Protein 4LL7 (pdb70)

Structure (mmCIF, N/CA/C/O backbone):
data_4LL7
#
_entry.id   4LL7
#
_cell.length_a   28.069
_cell.length_b   49.576
_cell.length_c   149.950
_cell.angle_alpha   89.960
_cell.angle_beta   84.670
_cell.angle_gamma   89.980
#
_symmetry.space_group_name_H-M   'P 1'
#
loop_
_entity.id
_entity.type
_entity.pdbx_description
1 polymer 'SWI5-dependent HO expression protein 3'
2 non-polymer 'DYSPROSIUM ION'
3 non-polymer 'SULFATE ION'
4 non-polymer 'PLATINUM (II) ION'
5 non-polymer 2,3-DIHYDROXY-1,4-DITHIOBUTANE
6 non-polymer 1,2-ETHANEDIOL
7 non-polymer 'ISOPROPYL ALCOHOL'
8 water water
#
loop_
_atom_s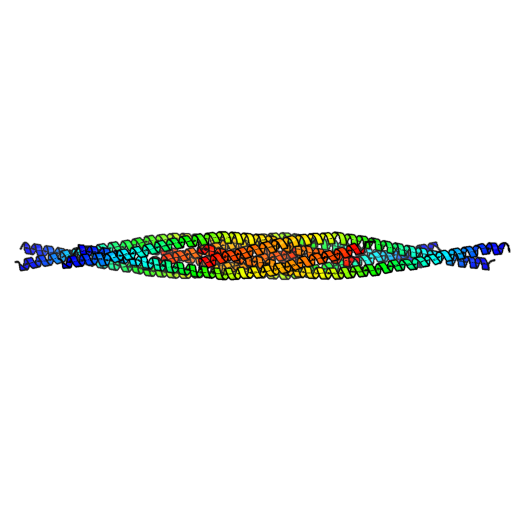ite.group_PDB
_atom_site.id
_atom_site.type_symbol
_atom_site.label_atom_id
_atom_site.label_alt_id
_atom_site.label_comp_id
_atom_site.label_asym_id
_atom_site.label_entity_id
_atom_site.label_seq_id
_atom_site.pdbx_PDB_ins_code
_atom_site.Cartn_x
_atom_site.Cartn_y
_atom_site.Cartn_z
_atom_site.occupancy
_atom_site.B_iso_or_equiv
_atom_site.auth_seq_id
_atom_site.auth_comp_id
_atom_site.auth_asym_id
_atom_site.auth_atom_id
_atom_site.pdbx_PDB_model_num
ATOM 1 N N . SER A 1 2 ? 0.532 -13.955 -99.751 1.00 144.05 43 SER A N 1
ATOM 2 C CA . SER A 1 2 ? 0.321 -15.315 -99.144 1.00 144.05 43 SER A CA 1
ATOM 3 C C . SER A 1 2 ? 1.493 -15.655 -98.192 1.00 144.05 43 SER A C 1
ATOM 4 O O . SER A 1 2 ? 1.276 -16.127 -97.077 1.00 144.05 43 SER A O 1
ATOM 7 N N . ARG A 1 3 ? 2.741 -15.496 -98.638 1.00 141.94 44 ARG A N 1
ATOM 8 C CA . ARG A 1 3 ? 3.867 -15.653 -97.668 1.00 141.95 44 ARG A CA 1
ATOM 9 C C . ARG A 1 3 ? 3.634 -14.527 -96.627 1.00 142.34 44 ARG A C 1
ATOM 10 O O . ARG A 1 3 ? 4.020 -14.627 -95.443 1.00 142.69 44 ARG A O 1
ATOM 18 N N . VAL A 1 4 ? 3.048 -13.426 -97.109 1.00 139.89 45 VAL A N 1
ATOM 19 C CA . VAL A 1 4 ? 2.707 -12.253 -96.292 1.00 139.38 45 VAL A CA 1
ATOM 20 C C . VAL A 1 4 ? 1.814 -12.697 -95.205 1.00 139.12 45 VAL A C 1
ATOM 21 O O . VAL A 1 4 ? 2.210 -12.627 -94.071 1.00 138.74 45 VAL A O 1
ATOM 25 N N . ILE A 1 5 ? 0.701 -13.326 -95.583 1.00 139.75 46 ILE A N 1
ATOM 26 C CA . ILE A 1 5 ? -0.332 -13.749 -94.640 1.00 136.23 46 ILE A CA 1
ATOM 27 C C . ILE A 1 5 ? -0.01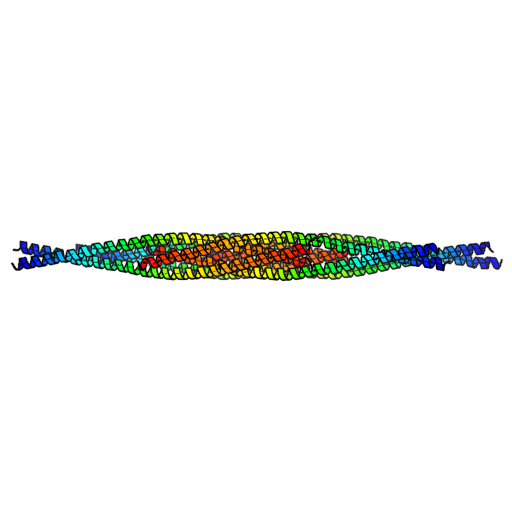9 -14.648 -93.449 1.00 134.77 46 ILE A C 1
ATOM 28 O O . ILE A 1 5 ? -0.241 -14.256 -92.294 1.00 130.76 46 ILE A O 1
ATOM 33 N N . GLU A 1 6 ? 0.487 -15.838 -93.731 1.00 134.80 47 GLU A N 1
ATOM 34 C CA . GLU A 1 6 ? 0.796 -16.785 -92.686 1.00 136.07 47 GLU A CA 1
ATOM 35 C C . GLU A 1 6 ? 2.020 -16.387 -91.865 1.00 133.16 47 GLU A C 1
ATOM 36 O O . GLU A 1 6 ? 2.181 -16.833 -90.727 1.00 133.59 47 GLU A O 1
ATOM 42 N N . SER A 1 7 ? 2.885 -15.557 -92.440 1.00 130.68 48 SER A N 1
ATOM 43 C CA . SER A 1 7 ? 4.039 -15.056 -91.706 1.00 126.03 48 SER A CA 1
ATOM 44 C C . SER A 1 7 ? 3.376 -14.168 -90.663 1.00 126.22 48 SER A C 1
ATOM 45 O O . SER A 1 7 ? 3.728 -14.180 -89.483 1.00 131.54 48 SER A O 1
ATOM 48 N N . LEU A 1 8 ? 2.392 -13.408 -91.139 1.00 124.29 49 LEU A N 1
ATOM 49 C CA . LEU A 1 8 ? 1.604 -12.495 -90.323 1.00 126.17 49 LEU A CA 1
ATOM 50 C C . LEU A 1 8 ? 0.881 -13.262 -89.216 1.00 132.04 49 LEU A C 1
ATOM 51 O O . LEU A 1 8 ? 0.854 -12.826 -88.064 1.00 132.15 49 LEU A O 1
ATOM 56 N N . HIS A 1 9 ? 0.311 -14.414 -89.565 1.00 129.50 50 HIS A N 1
ATOM 57 C CA . HIS A 1 9 ? -0.406 -15.240 -88.598 1.00 128.22 50 HIS A CA 1
ATOM 58 C C . HIS A 1 9 ? 0.503 -15.730 -87.476 1.00 124.51 50 HIS A C 1
ATOM 59 O O . HIS A 1 9 ? 0.124 -15.688 -86.305 1.00 122.96 50 HIS A O 1
ATOM 66 N N . ASP A 1 10 ? 1.699 -16.194 -87.833 1.00 121.10 51 ASP A N 1
ATOM 67 C CA . ASP A 1 10 ? 2.649 -16.684 -86.840 1.00 124.06 51 ASP A CA 1
ATOM 68 C C . ASP A 1 10 ? 2.827 -15.691 -85.698 1.00 126.60 51 ASP A C 1
ATOM 69 O O . ASP A 1 10 ? 3.330 -16.043 -84.629 1.00 122.64 51 ASP A O 1
ATOM 74 N N . GLN A 1 11 ? 2.416 -14.449 -85.930 1.00 121.32 52 GLN A N 1
ATOM 75 C CA . GLN A 1 11 ? 2.507 -13.416 -84.910 1.00 124.50 52 GLN A CA 1
ATOM 76 C C . GLN A 1 11 ? 1.238 -13.378 -84.069 1.00 125.79 52 GLN A C 1
ATOM 77 O O . GLN A 1 11 ? 1.295 -13.210 -82.851 1.00 127.46 52 GLN A O 1
ATOM 83 N N . ILE A 1 12 ? 0.092 -13.524 -84.727 1.00 120.27 53 ILE A N 1
ATOM 84 C CA . ILE A 1 12 ? -1.188 -13.518 -84.033 1.00 118.50 53 ILE A CA 1
ATOM 85 C C . ILE A 1 12 ? -1.231 -14.657 -83.019 1.00 117.97 53 ILE A C 1
ATOM 86 O O . ILE A 1 12 ? -1.644 -14.461 -81.877 1.00 118.65 53 ILE A O 1
ATOM 91 N N . ASP A 1 13 ? -0.800 -15.846 -83.435 1.00 115.24 54 ASP A N 1
ATOM 92 C CA . ASP A 1 13 ? -0.808 -17.000 -82.542 1.00 119.11 54 ASP A CA 1
ATOM 93 C C . ASP A 1 13 ? 0.136 -16.789 -81.366 1.00 119.24 54 ASP A C 1
ATOM 94 O O . ASP A 1 13 ? -0.167 -17.190 -80.244 1.00 120.48 54 ASP A O 1
ATOM 99 N N . MET A 1 14 ? 1.279 -16.159 -81.624 1.00 116.76 55 MET A N 1
ATOM 100 C CA . MET A 1 14 ? 2.249 -15.903 -80.568 1.00 116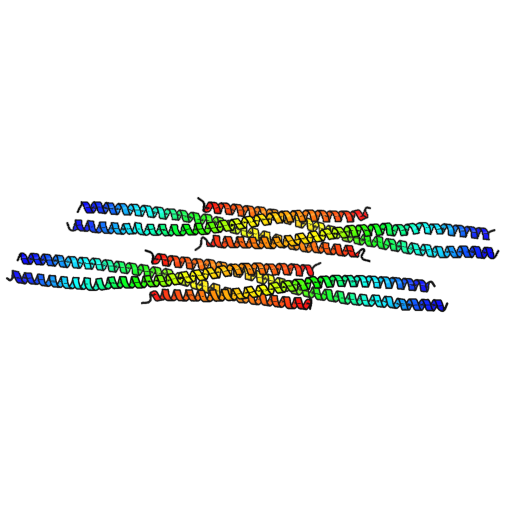.39 55 MET A CA 1
ATOM 101 C C . MET A 1 14 ? 1.665 -14.915 -79.568 1.00 114.61 55 MET A C 1
ATOM 102 O O . MET A 1 14 ? 1.891 -15.025 -78.363 1.00 114.63 55 MET A O 1
ATOM 107 N N . LEU A 1 15 ? 0.909 -13.950 -80.079 1.00 113.73 56 LEU A N 1
ATOM 108 C CA . LEU A 1 15 ? 0.281 -12.946 -79.233 1.00 110.51 56 LEU A CA 1
ATOM 109 C C . LEU A 1 15 ? -0.783 -13.608 -78.364 1.00 109.86 56 LEU A C 1
ATOM 110 O O . LEU A 1 15 ? -0.926 -13.279 -77.189 1.00 109.32 56 LEU A O 1
ATOM 115 N N . THR A 1 16 ? -1.524 -14.547 -78.947 1.00 112.16 57 THR A N 1
ATOM 116 C CA . THR A 1 16 ? -2.563 -15.267 -78.219 1.00 113.10 57 THR A CA 1
ATOM 117 C C . THR A 1 16 ? -1.919 -16.084 -77.105 1.00 116.11 57 THR A C 1
ATOM 118 O O . THR A 1 16 ? -2.462 -16.188 -76.005 1.00 116.27 57 THR A O 1
ATOM 122 N N . LYS A 1 17 ? -0.759 -16.664 -77.399 1.00 118.85 58 LYS A N 1
ATOM 123 C CA . LYS A 1 17 ? -0.035 -17.463 -76.418 1.00 120.29 58 LYS A CA 1
ATOM 124 C C . LYS A 1 17 ? 0.404 -16.568 -75.268 1.00 120.87 58 LYS A C 1
ATOM 125 O O . LYS A 1 17 ? 0.326 -16.952 -74.100 1.00 124.21 58 LYS A O 1
ATOM 131 N N . THR A 1 18 ? 0.865 -15.369 -75.608 1.00 121.04 59 THR A N 1
ATOM 132 C CA . THR A 1 18 ? 1.311 -14.410 -74.608 1.00 119.11 59 THR A CA 1
ATOM 133 C C . THR A 1 18 ? 0.140 -14.020 -73.708 1.00 117.91 59 THR A C 1
ATOM 134 O O . THR A 1 18 ? 0.291 -13.906 -72.492 1.00 121.06 59 THR A O 1
ATOM 138 N N . ASN A 1 19 ? -1.029 -13.822 -74.311 1.00 116.94 60 ASN A N 1
ATOM 139 C CA . ASN A 1 19 ? -2.221 -13.456 -73.556 1.00 113.43 60 ASN A CA 1
ATOM 140 C C . ASN A 1 19 ? -2.640 -14.566 -72.601 1.00 114.68 60 ASN A C 1
ATOM 141 O O . ASN A 1 19 ? -3.009 -14.298 -71.461 1.00 118.54 60 ASN A O 1
ATOM 146 N N . LEU A 1 20 ? -2.580 -15.810 -73.067 1.00 113.76 61 LEU A N 1
ATOM 147 C CA . LEU A 1 20 ? -2.964 -16.945 -72.238 1.00 113.75 61 LEU A CA 1
ATOM 148 C C . LEU A 1 20 ? -2.109 -17.002 -70.978 1.00 116.43 61 LEU A C 1
ATOM 149 O O . LEU A 1 20 ? -2.628 -17.179 -69.877 1.00 120.59 61 LEU A O 1
ATOM 154 N N . GLN A 1 21 ? -0.798 -16.849 -71.142 1.00 113.72 62 GLN A N 1
ATOM 155 C CA . GLN A 1 21 ? 0.120 -16.867 -70.008 1.00 117.28 62 GLN A CA 1
ATOM 156 C C . GLN A 1 21 ? -0.297 -15.785 -69.013 1.00 117.95 62 GLN A C 1
ATOM 157 O O . GLN A 1 21 ? -0.643 -16.075 -67.867 1.00 121.14 62 GLN A O 1
ATOM 163 N N . LEU A 1 22 ? -0.265 -14.535 -69.464 1.00 114.65 63 LEU A N 1
ATOM 164 C CA . LEU A 1 22 ? -0.637 -13.405 -68.622 1.00 111.56 63 LEU A CA 1
ATOM 165 C C . LEU A 1 22 ? -1.991 -13.592 -67.944 1.00 108.56 63 LEU A C 1
ATOM 166 O O . LEU A 1 22 ? -2.157 -13.236 -66.778 1.00 105.95 63 LEU A O 1
ATOM 171 N N . THR A 1 23 ? -2.957 -14.147 -68.671 1.00 109.57 64 THR A N 1
ATOM 172 C CA . THR A 1 23 ? -4.285 -14.360 -68.107 1.00 114.97 64 THR A CA 1
ATOM 173 C C . THR A 1 23 ? -4.253 -15.393 -66.990 1.00 116.82 64 THR A C 1
ATOM 174 O O . THR A 1 23 ? -4.832 -15.169 -65.930 1.00 117.71 64 THR A O 1
ATOM 178 N N . THR A 1 24 ? -3.583 -16.520 -67.220 1.00 116.80 65 THR A N 1
ATOM 179 C CA . THR A 1 24 ? -3.480 -17.549 -66.189 1.00 115.90 65 THR A CA 1
ATOM 180 C C . THR A 1 24 ? -2.777 -16.924 -64.989 1.00 115.61 65 THR A C 1
ATOM 181 O O . THR A 1 24 ? -3.016 -17.305 -63.843 1.00 115.37 65 THR A O 1
ATOM 185 N N . GLN A 1 25 ? -1.912 -15.952 -65.262 1.00 114.20 66 GLN A N 1
ATOM 186 C CA . GLN A 1 25 ? -1.182 -15.269 -64.205 1.00 113.20 66 GLN A CA 1
ATOM 187 C C . GLN A 1 25 ? -2.167 -14.487 -63.343 1.00 114.72 66 GLN A C 1
ATOM 188 O O . GLN A 1 25 ? -2.189 -14.633 -62.124 1.00 117.63 66 GLN A O 1
ATOM 194 N N . SER A 1 26 ? -2.994 -13.667 -63.980 1.00 112.04 67 SER A N 1
ATOM 195 C CA . SER A 1 26 ? -3.983 -12.896 -63.243 1.00 110.04 67 SER A CA 1
ATOM 196 C C . SER A 1 26 ? -4.984 -13.836 -62.582 1.00 107.34 67 SER A C 1
ATOM 197 O O . SER A 1 26 ? -5.845 -13.403 -61.818 1.00 106.59 67 SER A O 1
ATOM 200 N N . GLN A 1 27 ? -4.871 -15.125 -62.887 1.00 110.42 68 GLN A N 1
ATOM 201 C CA . GLN A 1 27 ? -5.754 -16.128 -62.301 1.00 112.38 68 GLN A CA 1
ATOM 202 C C . GLN A 1 27 ? -5.116 -16.559 -60.996 1.00 114.21 68 GLN A C 1
ATOM 203 O O . GLN A 1 27 ? -5.740 -16.521 -59.937 1.00 114.46 68 GLN A O 1
ATOM 209 N N . ASN A 1 28 ? -3.855 -16.966 -61.091 1.00 114.14 69 ASN A N 1
ATOM 210 C CA . ASN A 1 28 ? -3.124 -17.437 -59.931 1.00 111.66 69 ASN A CA 1
ATOM 211 C C . ASN A 1 28 ? -2.967 -16.380 -58.840 1.00 113.17 69 ASN A C 1
ATOM 212 O O . ASN A 1 28 ? -2.875 -16.722 -57.662 1.00 117.32 69 ASN A O 1
ATOM 217 N N . LEU A 1 29 ? -2.970 -15.103 -59.221 1.00 109.70 70 LEU A N 1
ATOM 218 C CA . LEU A 1 29 ? -2.798 -14.028 -58.245 1.00 109.07 70 LEU A CA 1
ATOM 219 C C . LEU A 1 29 ? -4.107 -13.577 -57.607 1.00 109.49 70 LEU A C 1
ATOM 220 O O . LEU A 1 29 ? -4.127 -13.196 -56.438 1.00 109.50 70 LEU A O 1
ATOM 225 N N . LEU A 1 30 ? -5.203 -13.597 -58.359 1.00 110.50 71 LEU A N 1
ATOM 226 C CA . LEU A 1 30 ? -6.459 -13.190 -57.754 1.00 108.28 71 LEU A CA 1
ATOM 227 C C . LEU A 1 30 ? -6.853 -14.299 -56.787 1.00 107.71 71 LEU A C 1
ATOM 228 O O . LEU A 1 30 ? -7.760 -14.137 -55.975 1.00 107.37 71 LEU A O 1
ATOM 233 N N . SER A 1 31 ? -6.149 -15.426 -56.886 1.00 109.39 72 SER A N 1
ATOM 234 C CA . SER A 1 31 ? -6.386 -16.572 -56.017 1.00 105.82 72 SER A CA 1
ATOM 235 C C . SER A 1 31 ? -5.438 -16.554 -54.830 1.00 104.95 72 SER A C 1
ATOM 236 O O . SER A 1 31 ? -5.573 -17.355 -53.911 1.00 104.15 72 SER A O 1
ATOM 239 N N . LYS A 1 32 ? -4.462 -15.655 -54.866 1.00 103.95 73 LYS A N 1
ATOM 240 C CA . LYS A 1 32 ? -3.528 -15.507 -53.757 1.00 102.00 73 LYS A CA 1
ATOM 241 C C . LYS A 1 32 ? -3.987 -14.316 -52.931 1.00 104.19 73 LYS A C 1
ATOM 242 O O . LYS A 1 32 ? -4.327 -14.452 -51.755 1.00 110.64 73 LYS A O 1
ATOM 248 N N . LEU A 1 33 ? -4.002 -13.145 -53.559 1.00 106.99 74 LEU A N 1
ATOM 249 C CA . LEU A 1 33 ? -4.429 -11.932 -52.881 1.00 107.26 74 LEU A CA 1
ATOM 250 C C . LEU A 1 33 ? -5.609 -12.273 -51.972 1.00 108.74 74 LEU A C 1
ATOM 251 O O . LEU A 1 33 ? -5.714 -11.750 -50.863 1.00 113.03 74 LEU A O 1
ATOM 256 N N . GLU A 1 34 ? -6.485 -13.161 -52.441 1.00 110.61 75 GLU A N 1
ATOM 257 C CA . GLU A 1 34 ? -7.639 -13.588 -51.652 1.00 114.93 75 GLU A CA 1
ATOM 258 C C . GLU A 1 34 ? -7.143 -14.365 -50.436 1.00 117.07 75 GLU A C 1
ATOM 259 O O . GLU A 1 34 ? -7.622 -14.164 -49.320 1.00 118.37 75 GLU A O 1
ATOM 265 N N . LEU A 1 35 ? -6.186 -15.261 -50.661 1.00 113.85 76 LEU A N 1
ATOM 266 C CA . LEU A 1 35 ? -5.607 -16.047 -49.579 1.00 112.21 76 LEU A CA 1
ATOM 267 C C . LEU A 1 35 ? -4.964 -15.112 -48.559 1.00 111.94 76 LEU A C 1
ATOM 268 O O . LEU A 1 35 ? -5.124 -15.294 -47.353 1.00 110.89 76 LEU A O 1
ATOM 273 N N . ALA A 1 36 ? -4.237 -14.111 -49.050 1.00 111.08 77 ALA A N 1
ATOM 274 C CA . ALA A 1 36 ? -3.575 -13.144 -48.180 1.00 111.60 77 ALA A CA 1
ATOM 275 C C . ALA A 1 36 ? -4.605 -12.375 -47.360 1.00 111.25 77 ALA A C 1
ATOM 276 O O . ALA A 1 36 ? -4.377 -12.061 -46.192 1.00 111.10 77 ALA A O 1
ATOM 278 N N . GLN A 1 37 ? -5.738 -12.078 -47.988 1.00 110.51 78 GLN A N 1
ATOM 279 C CA . GLN A 1 37 ? -6.818 -11.347 -47.339 1.00 115.92 78 GLN A CA 1
ATOM 280 C C . GLN A 1 37 ? -7.514 -12.235 -46.312 1.00 114.22 78 GLN A C 1
ATOM 281 O O . GLN A 1 37 ? -7.810 -11.795 -45.201 1.00 114.28 78 GLN A O 1
ATOM 287 N N . SER A 1 38 ? -7.769 -13.485 -46.692 1.00 110.32 79 SER A N 1
ATOM 288 C CA . SER A 1 38 ? -8.419 -14.446 -45.805 1.00 113.54 79 SER A CA 1
ATOM 289 C C . SER A 1 38 ? -7.607 -14.585 -44.527 1.00 116.06 79 SER A C 1
ATOM 290 O O . SER A 1 38 ? -8.133 -14.458 -43.420 1.00 118.18 79 SER A O 1
ATOM 293 N N . LYS A 1 39 ? -6.315 -14.848 -44.708 1.00 112.91 80 LYS A N 1
ATOM 294 C CA . LYS A 1 39 ? -5.368 -15.017 -43.614 1.00 109.77 80 LYS A CA 1
ATOM 295 C C . LYS A 1 39 ? -5.213 -13.753 -42.763 1.00 105.76 80 LYS A C 1
ATOM 296 O O . LYS A 1 39 ? -4.628 -13.791 -41.682 1.00 107.09 80 LYS A O 1
ATOM 302 N N . GLU A 1 40 ? -5.724 -12.633 -43.263 1.00 102.61 81 GLU A N 1
ATOM 303 C CA . GLU A 1 40 ? -5.693 -11.383 -42.516 1.00 99.83 81 GLU A CA 1
ATOM 304 C C . GLU A 1 40 ? -6.915 -11.485 -41.618 1.00 94.76 81 GLU A C 1
ATOM 305 O O . GLU A 1 40 ? -6.823 -11.390 -40.397 1.00 89.31 81 GLU A O 1
ATOM 311 N N . SER A 1 41 ? -8.059 -11.705 -42.255 1.00 93.05 82 SER A N 1
ATOM 312 C CA . SER A 1 41 ? -9.337 -11.842 -41.570 1.00 94.54 82 SER A CA 1
ATOM 313 C C . SER A 1 41 ? -9.234 -12.739 -40.342 1.00 93.26 82 SER A C 1
ATOM 314 O O . SER A 1 41 ? -9.553 -12.321 -39.232 1.00 94.01 82 SER A O 1
ATOM 317 N N . LYS A 1 42 ? -8.790 -13.973 -40.560 1.00 91.85 83 LYS A N 1
ATOM 318 C CA . LYS A 1 42 ? -8.636 -14.964 -39.499 1.00 91.17 83 LYS A CA 1
ATOM 319 C C . LYS A 1 42 ? -7.690 -14.436 -38.414 1.00 92.18 83 LYS A C 1
ATOM 320 O O . LYS A 1 42 ? -7.939 -14.606 -37.220 1.00 94.27 83 LYS A O 1
ATOM 326 N N . LEU A 1 43 ? -6.606 -13.795 -38.844 1.00 91.53 84 LEU A N 1
ATOM 327 C CA . LEU A 1 43 ? -5.605 -13.240 -37.938 1.00 90.31 84 LEU A CA 1
ATOM 328 C C . LEU A 1 43 ? -6.189 -12.121 -37.069 1.00 92.72 84 LEU A C 1
ATOM 329 O O . LEU A 1 43 ? -6.004 -12.105 -35.850 1.00 94.32 84 LEU A O 1
ATOM 334 N N . LEU A 1 44 ? -6.893 -11.186 -37.704 1.00 94.21 85 LEU A N 1
ATOM 335 C CA . LEU A 1 44 ? -7.489 -10.057 -36.994 1.00 88.32 85 LEU A CA 1
ATOM 336 C C . LEU A 1 44 ? -8.540 -10.567 -36.024 1.00 82.20 85 LEU A C 1
ATOM 337 O O . LEU A 1 44 ? -8.715 -10.014 -34.941 1.00 83.09 85 LEU A O 1
ATOM 342 N N . GLU A 1 45 ? -9.248 -11.615 -36.428 1.00 78.40 86 GLU A N 1
ATOM 343 C CA . GLU A 1 45 ? -10.278 -12.179 -35.579 1.00 79.72 86 GLU A CA 1
ATOM 344 C C . GLU A 1 45 ? -9.602 -12.714 -34.325 1.00 81.62 86 GLU A C 1
ATOM 345 O O . GLU A 1 45 ? -9.969 -12.352 -33.210 1.00 85.79 86 GLU A O 1
ATOM 351 N N . ASN A 1 46 ? -8.600 -13.565 -34.516 1.00 80.36 87 ASN A N 1
ATOM 352 C CA . ASN A 1 46 ? -7.863 -14.137 -33.398 1.00 74.94 87 ASN A CA 1
ATOM 353 C C . ASN A 1 46 ? -7.334 -13.059 -32.460 1.00 70.20 87 ASN A C 1
ATOM 354 O O . ASN A 1 46 ? -7.453 -13.174 -31.239 1.00 63.52 87 ASN A O 1
ATOM 359 N N . LEU A 1 47 ? -6.747 -12.013 -33.029 1.00 69.95 88 LEU A N 1
ATOM 360 C CA . LEU A 1 47 ? -6.210 -10.930 -32.222 1.00 72.18 88 LEU A CA 1
ATOM 361 C C . LEU A 1 47 ? -7.297 -10.357 -31.328 1.00 70.05 88 LEU A C 1
ATOM 362 O O . LEU A 1 47 ? -7.027 -9.938 -30.202 1.00 67.49 88 LEU A O 1
ATOM 367 N N . ASN A 1 48 ? -8.529 -10.356 -31.824 1.00 64.59 89 ASN A N 1
ATOM 368 C CA . ASN A 1 48 ? -9.628 -9.821 -31.043 1.00 68.31 89 ASN A CA 1
ATOM 369 C C . ASN A 1 48 ? -10.145 -10.751 -29.973 1.00 59.33 89 ASN A C 1
ATOM 370 O O . ASN A 1 48 ? -10.631 -10.281 -28.948 1.00 61.21 89 ASN A O 1
ATOM 375 N N . LEU A 1 49 ? -10.068 -12.060 -30.191 1.00 53.13 90 LEU A N 1
ATOM 376 C CA . LEU A 1 49 ? -10.526 -12.970 -29.149 1.00 57.27 90 LEU A CA 1
ATOM 377 C C . LEU A 1 49 ? -9.538 -12.839 -28.002 1.00 63.36 90 LEU A C 1
ATOM 378 O O . LEU A 1 49 ? -9.931 -12.762 -26.839 1.00 60.62 90 LEU A O 1
ATOM 383 N N . LEU A 1 50 ? -8.251 -12.814 -28.338 1.00 60.01 91 LEU A N 1
ATOM 384 C CA . LEU A 1 50 ? -7.212 -12.673 -27.329 1.00 60.70 91 LEU A CA 1
ATOM 385 C C . LEU A 1 50 ? -7.355 -11.321 -26.654 1.00 62.72 91 LEU A C 1
ATOM 386 O O . LEU A 1 50 ? -7.222 -11.201 -25.435 1.00 61.33 91 LEU A O 1
ATOM 391 N N . LYS A 1 51 ? -7.623 -10.302 -27.461 1.00 60.07 92 LYS A N 1
ATOM 392 C CA . LYS A 1 51 ? -7.803 -8.956 -26.950 1.00 58.12 92 LYS A CA 1
ATOM 393 C C . LYS A 1 51 ? -8.931 -8.934 -25.918 1.00 54.98 92 LYS A C 1
ATOM 394 O O . LYS A 1 51 ? -8.778 -8.363 -24.843 1.00 56.50 92 LYS A O 1
ATOM 400 N N . ASN A 1 52 ? -10.057 -9.562 -26.246 1.00 47.77 93 ASN A N 1
ATOM 401 C CA . ASN A 1 52 ? -11.205 -9.608 -25.338 1.00 47.42 93 ASN A CA 1
ATOM 402 C C . ASN A 1 52 ? -10.884 -10.480 -24.130 1.00 47.23 93 ASN A C 1
ATOM 403 O O . ASN A 1 52 ? -11.346 -10.221 -23.016 1.00 54.64 93 ASN A O 1
ATOM 408 N N . GLU A 1 53 ? -10.103 -11.527 -24.373 1.00 44.11 94 GLU A N 1
ATOM 409 C CA . GLU A 1 53 ? -9.695 -12.463 -23.339 1.00 49.95 94 GLU A CA 1
ATOM 410 C C . GLU A 1 53 ? -8.828 -11.699 -22.341 1.00 47.93 94 GLU A C 1
ATOM 411 O O . GLU A 1 53 ? -8.983 -11.824 -21.122 1.00 43.90 94 GLU A O 1
ATOM 417 N N . ASN A 1 54 ? -7.923 -10.892 -22.882 1.00 43.08 95 ASN A N 1
ATOM 418 C CA . ASN A 1 54 ? -7.002 -10.094 -22.087 1.00 42.91 95 ASN A CA 1
ATOM 419 C C . ASN A 1 54 ? -7.673 -9.005 -21.233 1.00 36.32 95 ASN A C 1
ATOM 420 O O . ASN A 1 54 ? -7.299 -8.813 -20.077 1.00 46.97 95 ASN A O 1
ATOM 425 N N . GLU A 1 55 ? -8.658 -8.302 -21.787 1.00 46.20 96 GLU A N 1
ATOM 426 C CA . GLU A 1 55 ? -9.352 -7.244 -21.044 1.00 44.35 96 GLU A CA 1
ATOM 427 C C . GLU A 1 55 ? -10.086 -7.868 -19.852 1.00 45.53 96 GLU A C 1
ATOM 428 O O . GLU A 1 55 ? -10.152 -7.295 -18.758 1.00 39.04 96 GLU A O 1
ATOM 434 N N . ASN A 1 56 ? -10.636 -9.053 -20.084 1.00 38.53 97 ASN A N 1
ATOM 435 C CA . ASN A 1 56 ? -11.360 -9.795 -19.062 1.00 35.96 97 ASN A CA 1
ATOM 436 C C . ASN A 1 56 ? -10.409 -10.169 -17.925 1.00 31.79 97 ASN A C 1
ATOM 437 O O . ASN A 1 56 ? -10.766 -10.055 -16.750 1.00 42.27 97 ASN A O 1
ATOM 442 N N . LEU A 1 57 ? -9.191 -10.591 -18.265 1.00 23.23 98 LEU A N 1
ATOM 443 C CA . LEU A 1 57 ? -8.215 -10.935 -17.243 1.00 21.71 98 LEU A CA 1
ATOM 444 C C . LEU A 1 57 ? -7.688 -9.691 -16.529 1.00 30.78 98 LEU A C 1
ATOM 445 O O . LEU A 1 57 ? -7.270 -9.744 -15.369 1.00 30.50 98 LEU A O 1
ATOM 450 N N . ASN A 1 58 ? -7.694 -8.565 -17.226 1.00 33.58 99 ASN A N 1
ATOM 451 C CA . ASN A 1 58 ? -7.214 -7.329 -16.625 1.00 26.67 99 ASN A CA 1
ATOM 452 C C . ASN A 1 58 ? -8.212 -6.824 -15.609 1.00 17.60 99 ASN A C 1
ATOM 453 O O . ASN A 1 58 ? -7.845 -6.261 -14.580 1.00 39.38 99 ASN A O 1
ATOM 458 N N . SER A 1 59 ? -9.485 -7.051 -15.901 1.00 27.09 100 SER A N 1
ATOM 459 C CA . SER A 1 59 ? -10.575 -6.632 -15.029 1.00 31.42 100 SER A CA 1
ATOM 460 C C . SER A 1 59 ? -10.584 -7.449 -13.743 1.00 28.08 100 SER A C 1
ATOM 461 O O . SER A 1 59 ? -10.889 -6.931 -12.669 1.00 32.44 100 SER A O 1
ATOM 464 N N . ILE A 1 60 ? -10.259 -8.733 -13.857 1.00 29.35 101 ILE A N 1
ATOM 465 C CA . ILE A 1 60 ? -10.224 -9.620 -12.701 1.00 10.30 101 ILE A CA 1
ATOM 466 C C . ILE A 1 60 ? -9.104 -9.186 -11.769 1.00 9.92 101 ILE A C 1
ATOM 467 O O . ILE A 1 60 ? -9.279 -9.121 -10.556 1.00 26.57 101 ILE A O 1
ATOM 472 N N . PHE A 1 61 ? -7.950 -8.896 -12.365 1.00 18.91 102 PHE A N 1
ATOM 473 C CA . PHE A 1 61 ? -6.759 -8.444 -11.648 1.00 30.74 102 PHE A CA 1
ATOM 474 C C . PHE A 1 61 ? -7.097 -7.219 -10.794 1.00 35.39 102 PHE A C 1
ATOM 475 O O . PHE A 1 61 ? -6.871 -7.218 -9.584 1.00 40.48 102 PHE A O 1
ATOM 483 N N . GLU A 1 62 ? -7.632 -6.178 -11.428 1.00 32.39 103 GLU A N 1
ATOM 484 C CA . GLU A 1 62 ? -8.010 -4.953 -10.713 1.00 31.25 103 GLU A CA 1
ATOM 485 C C . GLU A 1 62 ? -8.951 -5.213 -9.521 1.00 17.83 103 GLU A C 1
ATOM 486 O O . GLU A 1 62 ? -8.901 -4.491 -8.523 1.00 36.94 103 GLU A O 1
ATOM 492 N N . ARG A 1 63 ? -9.813 -6.225 -9.625 1.00 16.96 104 ARG A N 1
ATOM 493 C CA . ARG A 1 63 ? -10.715 -6.554 -8.522 1.00 21.41 104 ARG A CA 1
ATOM 494 C C . ARG A 1 63 ? -9.937 -7.165 -7.365 1.00 21.10 104 ARG A C 1
ATOM 495 O O . ARG A 1 63 ? -10.179 -6.836 -6.203 1.00 35.16 104 ARG A O 1
ATOM 503 N N . LYS A 1 64 ? -9.001 -8.055 -7.671 1.00 31.90 105 LYS A N 1
ATOM 504 C CA . LYS A 1 64 ? -8.205 -8.687 -6.619 1.00 30.39 105 LYS A CA 1
ATOM 505 C C . LYS A 1 64 ? -7.351 -7.651 -5.895 1.00 12.87 105 LYS A C 1
ATOM 506 O O . LYS A 1 64 ? -7.217 -7.681 -4.666 1.00 22.28 105 LYS A O 1
ATOM 512 N N . ASN A 1 65 ? -6.774 -6.734 -6.661 1.00 22.56 106 ASN A N 1
ATOM 513 C CA . ASN A 1 65 ? -5.948 -5.685 -6.080 1.00 28.90 106 ASN A CA 1
ATOM 514 C C . ASN A 1 65 ? -6.751 -4.826 -5.124 1.00 16.55 106 ASN A C 1
ATOM 515 O O . ASN A 1 65 ? -6.241 -4.402 -4.083 1.00 37.10 106 ASN A O 1
ATOM 520 N N . LYS A 1 66 ? -8.016 -4.584 -5.457 1.00 24.83 107 LYS A N 1
ATOM 521 C CA . LYS A 1 66 ? -8.857 -3.790 -4.573 1.00 22.46 107 LYS A CA 1
ATOM 522 C C . LYS A 1 66 ? -9.053 -4.523 -3.261 1.00 18.07 107 LYS A C 1
ATOM 523 O O . LYS A 1 66 ? -9.075 -3.903 -2.199 1.00 24.24 107 LYS A O 1
ATOM 529 N N . LYS A 1 67 ? -9.185 -5.845 -3.324 1.00 32.82 108 LYS A N 1
ATOM 530 C CA . LYS A 1 67 ? -9.351 -6.639 -2.105 1.00 19.48 108 LYS A CA 1
ATOM 531 C C . LYS A 1 67 ? -8.051 -6.658 -1.304 1.00 16.82 108 LYS A C 1
ATOM 532 O O . LYS A 1 67 ? -8.063 -6.613 -0.071 1.00 22.12 108 LYS A O 1
ATOM 538 N N . LEU A 1 68 ? -6.925 -6.735 -2.008 1.00 25.70 109 LEU A N 1
ATOM 539 C CA . LEU A 1 68 ? -5.633 -6.756 -1.339 1.00 16.77 109 LEU A CA 1
ATOM 540 C C . LEU A 1 68 ? -5.378 -5.426 -0.633 1.00 27.77 109 LEU A C 1
ATOM 541 O O . LEU A 1 68 ? -4.767 -5.387 0.434 1.00 31.05 109 LEU A O 1
ATOM 546 N N . LYS A 1 69 ? -5.836 -4.332 -1.236 1.00 23.87 110 LYS A N 1
ATOM 547 C CA . LYS A 1 69 ? -5.680 -3.034 -0.600 1.00 20.69 110 LYS A CA 1
ATOM 548 C C . LYS A 1 69 ? -6.498 -3.004 0.697 1.00 25.26 110 LYS A C 1
ATOM 549 O O . LYS A 1 69 ? -6.094 -2.375 1.671 1.00 34.51 110 LYS A O 1
ATOM 555 N N . GLU A 1 70 ? -7.653 -3.672 0.716 1.00 24.15 111 GLU A N 1
ATOM 556 C CA . GLU A 1 70 ? -8.452 -3.688 1.936 1.00 18.41 111 GLU A CA 1
ATOM 557 C C . GLU A 1 70 ? -7.677 -4.483 2.967 1.00 20.51 111 GLU A C 1
ATOM 558 O O . GLU A 1 70 ? -7.482 -4.033 4.089 1.00 18.73 111 GLU A O 1
ATOM 564 N N . LEU A 1 71 ? -7.241 -5.680 2.594 1.00 21.86 112 LEU A N 1
ATOM 565 C CA . LEU A 1 71 ? -6.471 -6.495 3.530 1.00 29.69 112 LEU A CA 1
ATOM 566 C C . LEU A 1 71 ? -5.268 -5.708 4.043 1.00 21.56 112 LEU A C 1
ATOM 567 O O . LEU A 1 71 ? -4.922 -5.776 5.223 1.00 29.14 112 LEU A O 1
ATOM 572 N N . GLU A 1 72 ? -4.626 -4.973 3.138 1.00 27.59 113 GLU A N 1
ATOM 573 C CA . GLU A 1 72 ? -3.463 -4.147 3.469 1.00 31.74 113 GLU A CA 1
ATOM 574 C C . GLU A 1 72 ? -3.819 -3.223 4.644 1.00 29.05 113 GLU A C 1
ATOM 575 O O . GLU A 1 72 ? -3.006 -2.988 5.532 1.00 40.13 113 GLU A O 1
ATOM 581 N N . LYS A 1 73 ? -5.053 -2.726 4.652 1.00 28.12 114 LYS A N 1
ATOM 582 C CA . LYS A 1 73 ? -5.532 -1.830 5.701 1.00 31.68 114 LYS A CA 1
ATOM 583 C C . LYS A 1 73 ? -5.969 -2.556 6.963 1.00 30.18 114 LYS A C 1
ATOM 584 O O . LYS A 1 73 ? -5.799 -2.045 8.072 1.00 30.01 114 LYS A O 1
ATOM 590 N N . ASP A 1 74 ? -6.554 -3.735 6.789 1.00 30.78 115 ASP A N 1
ATOM 591 C CA . ASP A 1 74 ? -7.026 -4.519 7.916 1.00 25.24 115 ASP A CA 1
ATOM 592 C C . ASP A 1 74 ? -5.902 -5.035 8.794 1.00 34.19 115 ASP A C 1
ATOM 593 O O . ASP A 1 74 ? -6.009 -4.999 10.022 1.00 38.34 115 ASP A O 1
ATOM 598 N N . TYR A 1 75 ? -4.822 -5.503 8.176 1.00 33.18 116 TYR A N 1
ATOM 599 C CA . TYR A 1 75 ? -3.682 -6.020 8.933 1.00 33.85 116 TYR A CA 1
ATOM 600 C C . TYR A 1 75 ? -2.991 -4.883 9.691 1.00 30.54 116 TYR A C 1
ATOM 601 O O . TYR A 1 75 ? -2.538 -5.048 10.831 1.00 24.81 116 TYR A O 1
ATOM 610 N N . SER A 1 76 ? -2.938 -3.713 9.065 1.00 29.78 117 SER A N 1
ATOM 611 C CA . SER A 1 76 ? -2.324 -2.551 9.695 1.00 21.67 117 SER A CA 1
ATOM 612 C C . SER A 1 76 ? -3.148 -2.160 10.907 1.00 24.35 117 SER A C 1
ATOM 613 O O . SER A 1 76 ? -2.609 -1.892 11.980 1.00 33.38 117 SER A O 1
ATOM 616 N N . GLU A 1 77 ? -4.462 -2.126 10.752 1.00 24.03 118 GLU A N 1
ATOM 617 C CA . GLU A 1 77 ? -5.292 -1.749 11.881 1.00 15.09 118 GLU A CA 1
ATOM 618 C C . GLU A 1 77 ? -5.189 -2.801 12.960 1.00 20.47 118 GLU A C 1
ATOM 619 O O . GLU A 1 77 ? -5.079 -2.482 14.143 1.00 30.75 118 GLU A O 1
ATOM 625 N N . LEU A 1 78 ? -5.204 -4.067 12.555 1.00 21.01 119 LEU A N 1
ATOM 626 C CA . LEU A 1 78 ? -5.133 -5.163 13.520 1.00 10.86 119 LEU A CA 1
ATOM 627 C C . LEU A 1 78 ? -3.838 -5.126 14.317 1.00 5.36 119 LEU A C 1
ATOM 628 O O . LEU A 1 78 ? -3.837 -5.312 15.541 1.00 22.41 119 LEU A O 1
ATOM 633 N N . SER A 1 79 ? -2.731 -4.898 13.609 1.00 14.70 120 SER A N 1
ATOM 634 C CA . SER A 1 79 ? -1.408 -4.840 14.234 1.00 15.20 120 SER A CA 1
ATOM 635 C C . SER A 1 79 ? -1.381 -3.764 15.314 1.00 25.75 120 SER A C 1
ATOM 636 O O . SER A 1 79 ? -0.902 -3.942 16.432 1.00 17.66 120 SER A O 1
ATOM 639 N N . ASN A 1 80 ? -1.921 -2.630 14.943 1.00 23.44 121 ASN A N 1
ATOM 640 C CA . ASN A 1 80 ? -2.030 -1.493 15.793 1.00 14.02 121 ASN A CA 1
ATOM 641 C C . ASN A 1 80 ? -2.810 -1.867 17.051 1.00 14.78 121 ASN A C 1
ATOM 642 O O . ASN A 1 80 ? -2.431 -1.549 18.192 1.00 27.73 121 ASN A O 1
ATOM 647 N N . ARG A 1 81 ? -3.907 -2.584 16.861 1.00 17.14 122 ARG A N 1
ATOM 648 C CA . ARG A 1 81 ? -4.688 -2.984 18.025 1.00 26.68 122 ARG A CA 1
ATOM 649 C C . ARG A 1 81 ? -3.864 -3.829 19.003 1.00 21.14 122 ARG A C 1
ATOM 650 O O . ARG A 1 81 ? -3.940 -3.625 20.228 1.00 35.22 122 ARG A O 1
ATOM 658 N N . TYR A 1 82 ? -3.067 -4.761 18.477 1.00 30.81 123 TYR A N 1
ATOM 659 C CA . TYR A 1 82 ? -2.203 -5.591 19.330 1.00 29.25 123 TYR A CA 1
ATOM 660 C C . TYR A 1 82 ? -1.154 -4.733 20.064 1.00 18.39 123 TYR A C 1
ATOM 661 O O . TYR A 1 82 ? -0.807 -5.012 21.210 1.00 27.54 123 TYR A O 1
ATOM 670 N N . ASN A 1 83 ? -0.652 -3.680 19.425 1.00 28.69 124 ASN A N 1
ATOM 671 C CA . ASN A 1 83 ? 0.328 -2.834 20.111 1.00 27.62 124 ASN A CA 1
ATOM 672 C C . ASN A 1 83 ? -0.330 -2.089 21.270 1.00 19.05 124 ASN A C 1
ATOM 673 O O . ASN A 1 83 ? 0.241 -1.960 22.346 1.00 20.74 124 ASN A O 1
ATOM 678 N N . GLU A 1 84 ? -1.549 -1.615 21.060 1.00 22.43 125 GLU A N 1
ATOM 679 C CA . GLU A 1 84 ? -2.240 -0.908 22.116 1.00 20.03 125 GLU A CA 1
ATOM 680 C C . GLU A 1 84 ? -2.514 -1.929 23.221 1.00 19.45 125 GLU A C 1
ATOM 681 O O . GLU A 1 84 ? -2.305 -1.652 24.400 1.00 32.65 125 GLU A O 1
ATOM 687 N N . GLN A 1 85 ? -2.955 -3.124 22.837 1.00 35.59 126 GLN A N 1
ATOM 688 C CA . GLN A 1 85 ? -3.242 -4.156 23.831 1.00 20.58 126 GLN A CA 1
ATOM 689 C C . GLN A 1 85 ? -2.032 -4.485 24.694 1.00 24.19 126 GLN A C 1
ATOM 690 O O . GLN A 1 85 ? -2.164 -4.741 25.892 1.00 31.51 126 GLN A O 1
ATOM 696 N N . LYS A 1 86 ? -0.846 -4.454 24.099 1.00 28.21 127 LYS A N 1
ATOM 697 C CA . LYS A 1 86 ? 0.361 -4.726 24.862 1.00 10.30 127 LYS A CA 1
ATOM 698 C C . LYS A 1 86 ? 0.706 -3.581 25.821 1.00 29.23 127 LYS A C 1
ATOM 699 O O . LYS A 1 86 ? 1.152 -3.819 26.934 1.00 35.00 127 LYS A O 1
ATOM 705 N N . GLU A 1 87 ? 0.512 -2.338 25.389 1.00 28.85 128 GLU A N 1
ATOM 706 C CA . GLU A 1 87 ? 0.814 -1.193 26.252 1.00 23.89 128 GLU A CA 1
ATOM 707 C C . GLU A 1 87 ? 0.075 -1.309 27.594 1.00 20.58 128 GLU A C 1
ATOM 708 O O . GLU A 1 87 ? 0.632 -1.022 28.655 1.00 28.51 128 GLU A O 1
ATOM 714 N N . LYS A 1 88 ? -1.180 -1.742 27.548 1.00 19.95 129 LYS A N 1
ATOM 715 C CA . LYS A 1 88 ? -1.976 -1.910 28.765 1.00 27.73 129 LYS A CA 1
ATOM 716 C C . LYS A 1 88 ? -1.404 -3.005 29.664 1.00 42.77 129 LYS A C 1
ATOM 717 O O . LYS A 1 88 ? -1.295 -2.836 30.887 1.00 49.71 129 LYS A O 1
ATOM 723 N N . MET A 1 89 ? -1.054 -4.136 29.055 1.00 34.27 130 MET A N 1
ATOM 724 C CA . MET A 1 89 ? -0.492 -5.242 29.810 1.00 47.89 130 MET A CA 1
ATOM 725 C C . MET A 1 89 ? 0.760 -4.736 30.492 1.00 49.46 130 MET A C 1
ATOM 726 O O . MET A 1 89 ? 1.026 -5.058 31.649 1.00 53.09 130 MET A O 1
ATOM 731 N N . ASP A 1 90 ? 1.518 -3.934 29.753 1.00 48.44 131 ASP A N 1
ATOM 732 C CA . ASP A 1 90 ? 2.751 -3.339 30.244 1.00 43.24 131 ASP A CA 1
ATOM 733 C C . ASP A 1 90 ? 2.415 -2.534 31.490 1.00 48.25 131 ASP A C 1
ATOM 734 O O . ASP A 1 90 ? 2.919 -2.802 32.573 1.00 43.09 131 ASP A O 1
ATOM 739 N N . GLN A 1 91 ? 1.540 -1.551 31.322 1.00 48.37 132 GLN A N 1
ATOM 740 C CA . GLN A 1 91 ? 1.141 -0.699 32.429 1.00 49.02 132 GLN A CA 1
ATOM 741 C C . GLN A 1 91 ? 0.616 -1.468 33.631 1.00 46.53 132 GLN A C 1
ATOM 742 O O . GLN A 1 91 ? 0.745 -1.007 34.768 1.00 48.54 132 GLN A O 1
ATOM 748 N N . LEU A 1 92 ? 0.041 -2.642 33.389 1.00 53.51 133 LEU A N 1
ATOM 749 C CA . LEU A 1 92 ? -0.476 -3.465 34.477 1.00 57.65 133 LEU A CA 1
ATOM 750 C C . LEU A 1 92 ? 0.631 -3.954 35.399 1.00 59.58 133 LEU A C 1
ATOM 751 O O . LEU A 1 92 ? 0.460 -3.991 36.615 1.00 59.90 133 LEU A O 1
ATOM 756 N N . SER A 1 93 ? 1.758 -4.344 34.812 1.00 62.38 134 SER A N 1
ATOM 757 C CA . SER A 1 93 ? 2.897 -4.847 35.574 1.00 69.42 134 SER A CA 1
ATOM 758 C C . SER A 1 93 ? 3.696 -3.711 36.204 1.00 69.80 134 SER A C 1
ATOM 759 O O . SER A 1 93 ? 4.218 -3.835 37.313 1.00 74.64 134 SER A O 1
ATOM 762 N N . LYS A 1 94 ? 3.772 -2.601 35.480 1.00 68.34 135 LYS A N 1
ATOM 763 C CA . LYS A 1 94 ? 4.517 -1.419 35.901 1.00 78.23 135 LYS A CA 1
ATOM 764 C C . LYS A 1 94 ? 4.111 -0.861 37.264 1.00 89.10 135 LYS A C 1
ATOM 765 O O . LYS A 1 94 ? 3.129 -1.295 37.872 1.00 87.95 135 LYS A O 1
ATOM 771 N N . LEU A 1 95 ? 4.890 0.112 37.728 1.00 93.13 136 LEU A N 1
ATOM 772 C CA . LEU A 1 95 ? 4.642 0.770 39.004 1.00 97.05 136 LEU A CA 1
ATOM 773 C C . LEU A 1 95 ? 3.816 2.034 38.775 1.00 99.59 136 LEU A C 1
ATOM 774 O O . LEU A 1 95 ? 4.331 3.136 39.063 1.00 99.62 136 LEU A O 1
ATOM 779 N N . LEU B 1 8 ? -5.824 16.735 -69.956 1.00 154.39 49 LEU B N 1
ATOM 780 C CA . LEU B 1 8 ? -4.759 15.972 -69.243 1.00 154.39 49 LEU B CA 1
ATOM 781 C C . LEU B 1 8 ? -3.895 16.891 -68.386 1.00 154.39 49 LEU B C 1
ATOM 782 O O . LEU B 1 8 ? -3.759 16.685 -67.180 1.00 154.39 49 LEU B O 1
ATOM 787 N N . HIS B 1 9 ? -3.311 17.905 -69.018 1.00 153.37 50 HIS B N 1
ATOM 788 C CA . HIS B 1 9 ? -2.461 18.856 -68.313 1.00 154.13 50 HIS B CA 1
ATOM 789 C C . HIS B 1 9 ? -3.269 19.549 -67.221 1.00 153.97 50 HIS B C 1
ATOM 790 O O . HIS B 1 9 ? -2.710 20.081 -66.262 1.00 155.78 50 HIS B O 1
ATOM 797 N N . ASP B 1 10 ? -4.589 19.538 -67.375 1.00 154.56 51 ASP B N 1
ATOM 798 C CA . ASP B 1 10 ? -5.477 20.160 -66.403 1.00 151.22 51 ASP B CA 1
ATOM 799 C C . ASP B 1 10 ? -5.689 19.230 -65.212 1.00 149.79 51 ASP B C 1
ATOM 800 O O . ASP B 1 10 ? -5.981 19.680 -64.104 1.00 147.46 51 ASP B O 1
ATOM 805 N N . GLN B 1 11 ? -5.540 17.930 -65.450 1.00 150.13 52 GLN B N 1
ATOM 806 C CA . GLN B 1 11 ? -5.702 16.933 -64.399 1.00 150.83 52 GLN B CA 1
ATOM 807 C C . GLN B 1 11 ? -4.463 16.889 -63.515 1.00 153.07 52 GLN B C 1
ATOM 808 O O . GLN B 1 11 ? -4.565 16.835 -62.290 1.00 155.78 52 GLN B O 1
ATOM 814 N N . ILE B 1 12 ? -3.293 16.911 -64.147 1.00 153.62 53 ILE B N 1
ATOM 815 C CA . ILE B 1 12 ? -2.023 16.881 -63.428 1.00 152.27 53 ILE B CA 1
ATOM 816 C C . ILE B 1 12 ? -1.936 18.017 -62.407 1.00 150.94 53 ILE B C 1
ATOM 817 O O . ILE B 1 12 ? -1.554 17.795 -61.258 1.00 150.95 53 ILE B O 1
ATOM 822 N N . ASP B 1 13 ? -2.286 19.230 -62.831 1.00 151.98 54 ASP B N 1
ATOM 823 C CA . ASP B 1 13 ? -2.239 20.392 -61.945 1.00 148.90 54 ASP B CA 1
ATOM 824 C C . ASP B 1 13 ? -3.222 20.259 -60.789 1.00 148.23 54 ASP B C 1
ATOM 825 O O . ASP B 1 13 ? -2.888 20.552 -59.640 1.00 149.68 54 ASP B O 1
ATOM 830 N N . MET B 1 14 ? -4.439 19.827 -61.106 1.00 147.49 55 MET B N 1
ATOM 831 C CA . MET B 1 14 ? -5.485 19.634 -60.108 1.00 145.60 55 MET B CA 1
ATOM 832 C C . MET B 1 14 ? -5.044 18.612 -59.072 1.00 142.59 55 MET B C 1
ATOM 833 O O . MET B 1 14 ? -5.251 18.791 -57.871 1.00 136.08 55 MET B O 1
ATOM 838 N N . LEU B 1 15 ? -4.435 17.537 -59.560 1.00 140.35 56 LEU B N 1
ATOM 839 C CA . LEU B 1 15 ? -3.953 16.455 -58.714 1.00 138.14 56 LEU B CA 1
ATOM 840 C C . LEU B 1 15 ? -2.763 16.902 -57.867 1.00 139.46 56 LEU B C 1
ATOM 841 O O . LEU B 1 15 ? -2.544 16.381 -56.773 1.00 140.48 56 LEU B O 1
ATOM 846 N N . THR B 1 16 ? -1.981 17.849 -58.381 1.00 139.52 57 THR B N 1
ATOM 847 C CA . THR B 1 16 ? -0.838 18.360 -57.632 1.00 141.51 57 THR B CA 1
ATOM 848 C C . THR B 1 16 ? -1.406 19.213 -56.506 1.00 140.80 57 THR B C 1
ATOM 849 O O . THR B 1 16 ? -0.883 19.226 -55.393 1.00 139.42 57 THR B O 1
ATOM 853 N N . LYS B 1 17 ? -2.492 19.919 -56.811 1.00 139.46 58 LYS B N 1
ATOM 854 C CA . LYS B 1 17 ? -3.164 20.767 -55.836 1.00 142.46 58 LYS B CA 1
ATOM 855 C C . LYS B 1 17 ? -3.727 19.908 -54.707 1.00 146.15 58 LYS B C 1
ATOM 856 O O . LYS B 1 17 ? -3.643 20.276 -53.535 1.00 148.11 58 LYS B O 1
ATOM 862 N N . THR B 1 18 ? -4.304 18.764 -55.064 1.00 146.48 59 THR B N 1
ATOM 863 C CA . THR B 1 18 ? -4.871 17.858 -54.072 1.00 143.24 59 THR B CA 1
ATOM 864 C C . THR B 1 18 ? -3.760 17.304 -53.190 1.00 144.06 59 THR B C 1
ATOM 865 O O . THR B 1 18 ? -3.927 17.166 -51.980 1.00 143.52 59 THR B O 1
ATOM 869 N N . ASN B 1 19 ? -2.626 16.991 -53.806 1.00 141.02 60 ASN B N 1
ATOM 870 C CA . ASN B 1 19 ? -1.486 16.456 -53.076 1.00 140.53 60 ASN B CA 1
ATOM 871 C C . ASN B 1 19 ? -0.947 17.518 -52.121 1.00 142.34 60 ASN B C 1
ATOM 872 O O . ASN B 1 19 ? -0.641 17.228 -50.967 1.00 140.12 60 ASN B O 1
ATOM 877 N N . LEU B 1 20 ? -0.842 18.753 -52.603 1.00 139.99 61 LEU B N 1
ATOM 878 C CA . LEU B 1 20 ? -0.341 19.852 -51.784 1.00 142.21 61 LEU B CA 1
ATOM 879 C C . LEU B 1 20 ? -1.211 20.081 -50.552 1.00 143.29 61 LEU B C 1
ATOM 880 O O . LEU B 1 20 ? -0.698 20.321 -49.458 1.00 144.41 61 LEU B O 1
ATOM 885 N N . GLN B 1 21 ? -2.526 20.008 -50.735 1.00 140.84 62 GLN B N 1
ATOM 886 C CA . GLN B 1 21 ? -3.470 20.199 -49.637 1.00 143.30 62 GLN B CA 1
ATOM 887 C C . GLN B 1 21 ? -3.249 19.143 -48.555 1.00 144.95 62 GLN B C 1
ATOM 888 O O . GLN B 1 21 ? -3.284 19.446 -47.362 1.00 144.96 62 GLN B O 1
ATOM 894 N N . LEU B 1 22 ? -3.026 17.903 -48.980 1.00 142.17 63 LEU B N 1
ATOM 895 C CA . LEU B 1 22 ? -2.794 16.806 -48.048 1.00 141.76 63 LEU B CA 1
ATOM 896 C C . LEU B 1 22 ? -1.480 16.956 -47.283 1.00 140.92 63 LEU B C 1
ATOM 897 O O . LEU B 1 22 ? -1.423 16.672 -46.086 1.00 139.27 63 LEU B O 1
ATOM 902 N N . THR B 1 23 ? -0.427 17.394 -47.971 1.00 141.32 64 THR B N 1
ATOM 903 C CA . THR B 1 23 ? 0.874 17.574 -47.329 1.00 139.00 64 THR B CA 1
ATOM 904 C C . THR B 1 23 ? 0.773 18.612 -46.222 1.00 137.97 64 THR B C 1
ATOM 905 O O . THR B 1 23 ? 1.303 18.421 -45.129 1.00 138.99 64 THR B O 1
ATOM 909 N N . THR B 1 24 ? 0.096 19.716 -46.517 1.00 138.60 65 THR B N 1
ATOM 910 C CA . THR B 1 24 ? -0.075 20.791 -45.547 1.00 135.62 65 THR B CA 1
ATOM 911 C C . THR B 1 24 ? -0.868 20.300 -44.345 1.00 132.37 65 THR B C 1
ATOM 912 O O . THR B 1 24 ? -0.537 20.604 -43.200 1.00 132.96 65 THR B O 1
ATOM 916 N N . GLN B 1 25 ? -1.921 19.540 -44.620 1.00 132.87 66 GLN B N 1
ATOM 917 C CA . GLN B 1 25 ? -2.774 18.994 -43.574 1.00 128.97 66 GLN B CA 1
ATOM 918 C C . GLN B 1 25 ? -1.938 18.063 -42.699 1.00 125.65 66 GLN B C 1
ATOM 919 O O . GLN B 1 25 ? -2.039 18.084 -41.473 1.00 123.64 66 GLN B O 1
ATOM 925 N N . SER B 1 26 ? -1.111 17.247 -43.344 1.00 122.36 67 SER B N 1
ATOM 926 C CA . SER B 1 26 ? -0.258 16.304 -42.636 1.00 120.35 67 SER B CA 1
ATOM 927 C C . SER B 1 26 ? 0.737 17.046 -41.753 1.00 118.73 67 SER B C 1
ATOM 928 O O . SER B 1 26 ? 1.007 16.631 -40.627 1.00 117.89 67 SER B O 1
ATOM 931 N N . GLN B 1 27 ? 1.287 18.142 -42.269 1.00 117.03 68 GLN B N 1
ATOM 932 C CA . GLN B 1 27 ? 2.242 18.939 -41.505 1.00 114.53 68 GLN B CA 1
ATOM 933 C C . GLN B 1 27 ? 1.557 19.555 -40.295 1.00 114.19 68 GLN B C 1
ATOM 934 O O . GLN B 1 27 ? 2.142 19.644 -39.216 1.00 114.50 68 GLN B O 1
ATOM 940 N N . ASN B 1 28 ? 0.313 19.982 -40.482 1.00 112.66 69 ASN B N 1
ATOM 941 C CA . ASN B 1 28 ? -0.443 20.595 -39.402 1.00 112.49 69 ASN B CA 1
ATOM 942 C C . ASN B 1 28 ? -0.703 19.586 -38.287 1.00 113.90 69 ASN B C 1
ATOM 943 O O . ASN B 1 28 ? -0.569 19.906 -37.107 1.00 117.00 69 ASN B O 1
ATOM 948 N N . LEU B 1 29 ? -1.069 18.365 -38.664 1.00 110.79 70 LEU B N 1
ATOM 949 C CA . LEU B 1 29 ? -1.339 17.326 -37.680 1.00 104.78 70 LEU B CA 1
ATOM 950 C C . LEU B 1 29 ? -0.061 16.887 -36.962 1.00 103.14 70 LEU B C 1
ATOM 951 O O . LEU B 1 29 ? -0.107 16.510 -35.793 1.00 102.75 70 LEU B O 1
ATOM 956 N N . LEU B 1 30 ? 1.073 16.935 -37.660 1.00 104.68 71 LEU B N 1
ATOM 957 C CA . LEU B 1 30 ? 2.351 16.551 -37.060 1.00 103.90 71 LEU B CA 1
ATOM 958 C C . LEU B 1 30 ? 2.725 17.553 -35.977 1.00 106.82 71 LEU B C 1
ATOM 959 O O . LEU B 1 30 ? 3.225 17.179 -34.915 1.00 106.49 71 LEU B O 1
ATOM 964 N N . SER B 1 31 ? 2.483 18.829 -36.259 1.00 105.54 72 SER B N 1
ATOM 965 C CA . SER B 1 31 ? 2.787 19.898 -35.315 1.00 104.87 72 SER B CA 1
ATOM 966 C C . SER B 1 31 ? 1.865 19.798 -34.106 1.00 104.09 72 SER B C 1
ATOM 967 O O . SER B 1 31 ? 2.297 19.972 -32.967 1.00 103.81 72 SER B O 1
ATOM 970 N N . LYS B 1 32 ? 0.590 19.524 -34.363 1.00 102.43 73 LYS B N 1
ATOM 971 C CA . LYS B 1 32 ? -0.392 19.390 -33.295 1.00 100.41 73 LYS B CA 1
ATOM 972 C C . LYS B 1 32 ? 0.036 18.247 -32.376 1.00 102.16 73 LYS B C 1
ATOM 973 O O . LYS B 1 32 ? -0.028 18.356 -31.154 1.00 104.17 73 LYS B O 1
ATOM 979 N N . LEU B 1 33 ? 0.474 17.151 -32.983 1.00 102.55 74 LEU B N 1
ATOM 980 C CA . LEU B 1 33 ? 0.927 15.981 -32.241 1.00 100.72 74 LEU B CA 1
ATOM 981 C C . LEU B 1 33 ? 2.165 16.307 -31.420 1.00 96.68 74 LEU B C 1
ATOM 982 O O . LEU B 1 33 ? 2.267 15.942 -30.249 1.00 102.66 74 LEU B O 1
ATOM 987 N N . GLU B 1 34 ? 3.105 16.993 -32.056 1.00 91.09 75 GLU B N 1
ATOM 988 C CA . GLU B 1 34 ? 4.359 17.374 -31.429 1.00 92.48 75 GLU B CA 1
ATOM 989 C C . GLU B 1 34 ? 4.132 18.318 -30.253 1.00 93.87 75 GLU B C 1
ATOM 990 O O . GLU B 1 34 ? 4.916 18.343 -29.303 1.00 93.15 75 GLU B O 1
ATOM 996 N N . LEU B 1 35 ? 3.056 19.095 -30.323 1.00 93.49 76 LEU B N 1
ATOM 997 C CA . LEU B 1 35 ? 2.722 20.031 -29.257 1.00 87.01 76 LEU B CA 1
ATOM 998 C C . LEU B 1 35 ? 2.150 19.278 -28.055 1.00 86.47 76 LEU B C 1
ATOM 999 O O . LEU B 1 35 ? 2.679 19.382 -26.946 1.00 85.64 76 LEU B O 1
ATOM 1004 N N . ALA B 1 36 ? 1.076 18.519 -28.276 1.00 86.73 77 ALA B N 1
ATOM 1005 C CA . ALA B 1 36 ? 0.445 17.759 -27.198 1.00 86.22 77 ALA B CA 1
ATOM 1006 C C . ALA B 1 36 ? 1.505 16.921 -26.485 1.00 83.07 77 ALA B C 1
ATOM 1007 O O . ALA B 1 36 ? 1.400 16.645 -25.290 1.00 84.68 77 ALA B O 1
ATOM 1009 N N . GLN B 1 37 ? 2.525 16.521 -27.236 1.00 85.39 78 GLN B N 1
ATOM 1010 C CA . GLN B 1 37 ? 3.640 15.785 -26.671 1.00 89.75 78 GLN B CA 1
ATOM 1011 C C . GLN B 1 37 ? 4.271 16.691 -25.614 1.00 91.44 78 GLN B C 1
ATOM 1012 O O . GLN B 1 37 ? 4.104 16.452 -24.424 1.00 100.33 78 GLN B O 1
ATOM 1018 N N . SER B 1 38 ? 4.978 17.737 -26.042 1.00 87.34 79 SER B N 1
ATOM 1019 C CA . SER B 1 38 ? 5.617 18.648 -25.085 1.00 86.52 79 SER B CA 1
ATOM 1020 C C . SER B 1 38 ? 4.642 19.069 -23.980 1.00 80.88 79 SER B C 1
ATOM 1021 O O . SER B 1 38 ? 5.060 19.471 -22.889 1.00 66.69 79 SER B O 1
ATOM 1024 N N . LYS B 1 39 ? 3.346 18.983 -24.273 1.00 79.84 80 LYS B N 1
ATOM 1025 C CA . LYS B 1 39 ? 2.303 19.316 -23.306 1.00 80.50 80 LYS B CA 1
ATOM 1026 C C . LYS B 1 39 ? 2.321 18.197 -22.261 1.00 83.54 80 LYS B C 1
ATOM 1027 O O . LYS B 1 39 ? 2.513 18.433 -21.067 1.00 89.72 80 LYS B O 1
ATOM 1033 N N . GLU B 1 40 ? 2.114 16.976 -22.745 1.00 85.54 81 GLU B N 1
ATOM 1034 C CA . GLU B 1 40 ? 2.138 15.765 -21.935 1.00 84.92 81 GLU B CA 1
ATOM 1035 C C . GLU B 1 40 ? 3.420 15.711 -21.112 1.00 79.31 81 GLU B C 1
ATOM 1036 O O . GLU B 1 40 ? 3.403 15.335 -19.941 1.00 71.58 81 GLU B O 1
ATOM 1042 N N . SER B 1 41 ? 4.534 16.069 -21.738 1.00 77.17 82 SER B N 1
ATOM 1043 C CA . SER B 1 41 ? 5.806 16.084 -21.039 1.00 81.86 82 SER B CA 1
ATOM 1044 C C . SER B 1 41 ? 5.600 16.843 -19.739 1.00 88.20 82 SER B C 1
ATOM 1045 O O . SER B 1 41 ? 5.703 16.277 -18.652 1.00 92.55 82 SER B O 1
ATOM 1048 N N . LYS B 1 42 ? 5.288 18.130 -19.875 1.00 89.74 83 LYS B N 1
ATOM 1049 C CA . LYS B 1 42 ? 5.046 19.017 -18.741 1.00 85.32 83 LYS B CA 1
ATOM 1050 C C . LYS B 1 42 ? 4.090 18.451 -17.697 1.00 79.82 83 LYS B C 1
ATOM 1051 O O . LYS B 1 42 ? 4.322 18.601 -16.497 1.00 79.05 83 LYS B O 1
ATOM 1057 N N . LEU B 1 43 ? 3.015 17.805 -18.131 1.00 71.18 84 LEU B N 1
ATOM 1058 C CA . LEU B 1 43 ? 2.086 17.248 -17.161 1.00 72.13 84 LEU B CA 1
ATOM 1059 C C . LEU B 1 43 ? 2.789 16.177 -16.333 1.00 79.76 84 LEU B C 1
ATOM 1060 O O . LEU B 1 43 ? 2.568 16.072 -15.128 1.00 88.85 84 LEU B O 1
ATOM 1065 N N . LEU B 1 44 ? 3.646 15.395 -16.982 1.00 83.97 85 LEU B N 1
ATOM 1066 C CA . LEU B 1 44 ? 4.366 14.332 -16.296 1.00 81.78 85 LEU B CA 1
ATOM 1067 C C . LEU B 1 44 ? 5.372 14.896 -15.296 1.00 82.03 85 LEU B C 1
ATOM 1068 O O . LEU B 1 44 ? 5.493 14.389 -14.181 1.00 87.01 85 LEU B O 1
ATOM 1073 N N . GLU B 1 45 ? 6.074 15.955 -15.689 1.00 77.46 86 GLU B N 1
ATOM 1074 C CA . GLU B 1 45 ? 7.082 16.570 -14.830 1.00 75.83 86 GLU B CA 1
ATOM 1075 C C . GLU B 1 45 ? 6.533 17.267 -13.588 1.00 70.54 86 GLU B C 1
ATOM 1076 O O . GLU B 1 45 ? 7.081 17.105 -12.498 1.00 63.07 86 GLU B O 1
ATOM 1082 N N . ASN B 1 46 ? 5.471 18.053 -13.746 1.00 60.28 87 ASN B N 1
ATOM 1083 C CA . ASN B 1 46 ? 4.878 18.739 -12.604 1.00 50.18 87 ASN B CA 1
ATOM 1084 C C . ASN B 1 46 ? 4.401 17.656 -11.632 1.00 48.13 87 ASN B C 1
ATOM 1085 O O . ASN B 1 46 ? 4.571 17.752 -10.414 1.00 46.68 87 ASN B O 1
ATOM 1090 N N . LEU B 1 47 ? 3.825 16.611 -12.208 1.00 46.44 88 LEU B N 1
ATOM 1091 C CA . LEU B 1 47 ? 3.316 15.463 -11.476 1.00 48.42 88 LEU B CA 1
ATOM 1092 C C . LEU B 1 47 ? 4.433 14.810 -10.661 1.00 46.13 88 LEU B C 1
ATOM 1093 O O . LEU B 1 47 ? 4.239 14.434 -9.505 1.00 44.42 88 LEU B O 1
ATOM 1098 N N . ASN B 1 48 ? 5.607 14.677 -11.267 1.00 47.93 89 ASN B N 1
ATOM 1099 C CA . ASN B 1 48 ? 6.738 14.061 -10.581 1.00 56.10 89 ASN B CA 1
ATOM 1100 C C . ASN B 1 48 ? 7.304 14.933 -9.454 1.00 57.24 89 ASN B C 1
ATOM 1101 O O . ASN B 1 48 ? 7.802 14.411 -8.453 1.00 67.85 89 ASN B O 1
ATOM 1106 N N . LEU B 1 49 ? 7.220 16.253 -9.604 1.00 59.80 90 LEU B N 1
ATOM 1107 C CA . LEU B 1 49 ? 7.701 17.161 -8.561 1.00 48.13 90 LEU B CA 1
ATOM 1108 C C . LEU B 1 49 ? 6.771 16.965 -7.379 1.00 51.30 90 LEU B C 1
ATOM 1109 O O . LEU B 1 49 ? 7.192 16.655 -6.264 1.00 56.41 90 LEU B O 1
ATOM 1114 N N . LEU B 1 50 ? 5.489 17.161 -7.657 1.00 51.88 91 LEU B N 1
ATOM 1115 C CA . LEU B 1 50 ? 4.440 17.031 -6.670 1.00 47.85 91 LEU B CA 1
ATOM 1116 C C . LEU B 1 50 ? 4.572 15.740 -5.896 1.00 41.96 91 LEU B C 1
ATOM 1117 O O . LEU B 1 50 ? 4.426 15.710 -4.668 1.00 52.77 91 LEU B O 1
ATOM 1122 N N . LYS B 1 51 ? 4.846 14.673 -6.634 1.00 49.55 92 LYS B N 1
ATOM 1123 C CA . LYS B 1 51 ? 5.011 13.350 -6.065 1.00 42.56 92 LYS B CA 1
ATOM 1124 C C . LYS B 1 51 ? 6.127 13.346 -5.034 1.00 40.22 92 LYS B C 1
ATOM 1125 O O . LYS B 1 51 ? 5.930 12.896 -3.906 1.00 39.26 92 LYS B O 1
ATOM 1131 N N . ASN B 1 52 ? 7.294 13.863 -5.399 1.00 37.98 93 ASN B N 1
ATOM 1132 C CA . ASN B 1 52 ? 8.400 13.883 -4.445 1.00 42.28 93 ASN B CA 1
ATOM 1133 C C . ASN B 1 52 ? 8.047 14.611 -3.153 1.00 41.09 93 ASN B C 1
ATOM 1134 O O . ASN B 1 52 ? 8.425 14.163 -2.073 1.00 46.79 93 ASN B O 1
ATOM 1139 N N . GLU B 1 53 ? 7.322 15.725 -3.253 1.00 40.79 94 GLU B N 1
ATOM 1140 C CA . GLU B 1 53 ? 6.950 16.473 -2.053 1.00 45.16 94 GLU B CA 1
ATOM 1141 C C . GLU B 1 53 ? 5.844 15.762 -1.268 1.00 35.76 94 GLU B C 1
ATOM 1142 O O . GLU B 1 53 ? 5.718 15.939 -0.061 1.00 31.96 94 GLU B O 1
ATOM 1148 N N . ASN B 1 54 ? 5.058 14.947 -1.960 1.00 38.36 95 ASN B N 1
ATOM 1149 C CA . ASN B 1 54 ? 3.980 14.194 -1.334 1.00 34.95 95 ASN B CA 1
ATOM 1150 C C . ASN B 1 54 ? 4.620 13.130 -0.448 1.00 36.32 95 ASN B C 1
ATOM 1151 O O . ASN B 1 54 ? 4.149 12.844 0.657 1.00 39.59 95 ASN B O 1
ATOM 1156 N N . GLU B 1 55 ? 5.714 12.553 -0.935 1.00 42.92 96 GLU B N 1
ATOM 1157 C CA . GLU B 1 55 ? 6.436 11.529 -0.184 1.00 42.59 96 GLU B CA 1
ATOM 1158 C C . GLU B 1 55 ? 7.102 12.170 1.035 1.00 43.75 96 GLU B C 1
ATOM 1159 O O . GLU B 1 55 ? 7.113 11.610 2.139 1.00 40.08 96 GLU B O 1
ATOM 1165 N N . ASN B 1 56 ? 7.661 13.355 0.824 1.00 37.75 97 ASN B N 1
ATOM 1166 C CA . ASN B 1 56 ? 8.328 14.078 1.894 1.00 32.42 97 ASN B CA 1
ATOM 1167 C C . ASN B 1 56 ? 7.321 14.378 2.995 1.00 29.32 97 ASN B C 1
ATOM 1168 O O . ASN B 1 56 ? 7.628 14.245 4.172 1.00 30.15 97 ASN B O 1
ATOM 1173 N N . LEU B 1 57 ? 6.107 14.766 2.619 1.00 25.49 98 LEU B N 1
ATOM 1174 C CA . LEU B 1 57 ? 5.079 15.042 3.611 1.00 17.35 98 LEU B CA 1
ATOM 1175 C C . LEU B 1 57 ? 4.650 13.748 4.327 1.00 16.65 98 LEU B C 1
ATOM 1176 O O . LEU B 1 57 ? 4.494 13.714 5.548 1.00 26.77 98 LEU B O 1
ATOM 1181 N N . ASN B 1 58 ? 4.449 12.684 3.564 1.00 26.89 99 ASN B N 1
ATOM 1182 C CA . ASN B 1 58 ? 4.049 11.414 4.158 1.00 20.17 99 ASN B CA 1
ATOM 1183 C C . ASN B 1 58 ? 5.075 10.944 5.176 1.00 4.56 99 ASN B C 1
ATOM 1184 O O . ASN B 1 58 ? 4.725 10.363 6.205 1.00 25.22 99 ASN B O 1
ATOM 1189 N N . SER B 1 59 ? 6.347 11.221 4.920 1.00 22.59 100 SER B N 1
ATOM 1190 C CA . SER B 1 59 ? 7.414 10.806 5.843 1.00 19.35 100 SER B CA 1
ATOM 1191 C C . SER B 1 59 ? 7.382 11.577 7.155 1.00 30.98 100 SER B C 1
ATOM 1192 O O . SER B 1 59 ? 7.607 11.010 8.231 1.00 38.27 100 SER B O 1
ATOM 1195 N N . ILE B 1 60 ? 7.119 12.877 7.057 1.00 27.86 101 ILE B N 1
ATOM 1196 C CA . ILE B 1 60 ? 7.033 13.730 8.233 1.00 19.10 101 ILE B CA 1
ATOM 1197 C C . ILE B 1 60 ? 5.861 13.264 9.090 1.00 11.81 101 ILE B C 1
ATOM 1198 O O . ILE B 1 60 ? 5.992 13.098 10.300 1.00 16.71 101 ILE B O 1
ATOM 1203 N N . PHE B 1 61 ? 4.709 13.052 8.462 1.00 18.63 102 PHE B N 1
ATOM 1204 C CA . PHE B 1 61 ? 3.520 12.605 9.185 1.00 15.02 102 PHE B CA 1
ATOM 1205 C C . PHE B 1 61 ? 3.842 11.369 10.030 1.00 17.94 102 PHE B C 1
ATOM 1206 O O . PHE B 1 61 ? 3.545 11.318 11.226 1.00 33.35 102 PHE B O 1
ATOM 1214 N N . GLU B 1 62 ? 4.459 10.377 9.402 1.00 21.51 103 GLU B N 1
ATOM 1215 C CA . GLU B 1 62 ? 4.830 9.143 10.096 1.00 26.98 103 GLU B CA 1
ATOM 1216 C C . GLU B 1 62 ? 5.744 9.425 11.294 1.00 24.76 103 GLU B C 1
ATOM 1217 O O . GLU B 1 62 ? 5.613 8.793 12.346 1.00 39.00 103 GLU B O 1
ATOM 1223 N N . ARG B 1 63 ? 6.667 10.369 11.142 1.00 23.28 104 ARG B N 1
ATOM 1224 C CA . ARG B 1 63 ? 7.560 10.726 12.246 1.00 24.67 104 ARG B CA 1
ATOM 1225 C C . ARG B 1 63 ? 6.750 11.307 13.413 1.00 23.22 104 ARG B C 1
ATOM 1226 O O . ARG B 1 63 ? 6.926 10.903 14.553 1.00 33.63 104 ARG B O 1
ATOM 1234 N N . LYS B 1 64 ? 5.860 12.254 13.125 1.00 24.53 105 LYS B N 1
ATOM 1235 C CA . LYS B 1 64 ? 5.036 12.869 14.175 1.00 27.13 105 LYS B CA 1
ATOM 1236 C C . LYS B 1 64 ? 4.153 11.852 14.898 1.00 3.85 105 LYS B C 1
ATOM 1237 O O . LYS B 1 64 ? 3.971 11.921 16.114 1.00 16.31 105 LYS B O 1
ATOM 1243 N N . ASN B 1 65 ? 3.592 10.923 14.138 1.00 19.68 106 ASN B N 1
ATOM 1244 C CA . ASN B 1 65 ? 2.746 9.880 14.709 1.00 24.06 106 ASN B CA 1
ATOM 1245 C C . ASN B 1 65 ? 3.554 9.083 15.721 1.00 20.85 106 ASN B C 1
ATOM 1246 O O . ASN B 1 65 ? 3.037 8.717 16.779 1.00 33.65 106 ASN B O 1
ATOM 1251 N N . LYS B 1 66 ? 4.831 8.845 15.425 1.00 26.40 107 LYS B N 1
ATOM 1252 C CA . LYS B 1 66 ? 5.669 8.096 16.356 1.00 23.40 107 LYS B CA 1
ATOM 1253 C C . LYS B 1 66 ? 5.888 8.855 17.650 1.00 15.23 107 LYS B C 1
ATOM 1254 O O . LYS B 1 66 ? 5.885 8.269 18.729 1.00 21.15 107 LYS B O 1
ATOM 1260 N N . LYS B 1 67 ? 6.065 10.167 17.560 1.00 32.67 108 LYS B N 1
ATOM 1261 C CA . LYS B 1 67 ? 6.259 10.966 18.770 1.00 10.04 108 LYS B CA 1
ATOM 1262 C C . LYS B 1 67 ? 4.981 10.977 19.629 1.00 19.00 108 LYS B C 1
ATOM 1263 O O . LYS B 1 67 ? 5.040 10.853 20.849 1.00 31.51 108 LYS B O 1
ATOM 1269 N N . LEU B 1 68 ? 3.825 11.102 18.984 1.00 26.51 109 LEU B N 1
ATOM 1270 C CA . LEU B 1 68 ? 2.548 11.120 19.695 1.00 23.11 109 LEU B CA 1
ATOM 1271 C C . LEU B 1 68 ? 2.261 9.800 20.417 1.00 23.97 109 LEU B C 1
ATOM 1272 O O . LEU B 1 68 ? 1.958 9.792 21.606 1.00 23.47 109 LEU B O 1
ATOM 1277 N N . LYS B 1 69 ? 2.347 8.683 19.696 1.00 28.23 110 LYS B N 1
ATOM 1278 C CA . LYS B 1 69 ? 2.107 7.375 20.311 1.00 35.43 110 LYS B CA 1
ATOM 1279 C C . LYS B 1 69 ? 3.031 7.259 21.509 1.00 27.15 110 LYS B C 1
ATOM 1280 O O . LYS B 1 69 ? 2.641 6.806 22.582 1.00 33.95 110 LYS B O 1
ATOM 1286 N N . GLU B 1 70 ? 4.265 7.691 21.320 1.00 28.66 111 GLU B N 1
ATOM 1287 C CA . GLU B 1 70 ? 5.232 7.655 22.393 1.00 23.56 111 GLU B CA 1
ATOM 1288 C C . GLU B 1 70 ? 4.741 8.550 23.523 1.00 26.43 111 GLU B C 1
ATOM 1289 O O . GLU B 1 70 ? 4.609 8.111 24.667 1.00 32.17 111 GLU B O 1
ATOM 1295 N N . LEU B 1 71 ? 4.435 9.798 23.185 1.00 28.84 112 LEU B N 1
ATOM 1296 C CA . LEU B 1 71 ? 3.955 10.773 24.166 1.00 29.35 112 LEU B CA 1
ATOM 1297 C C . LEU B 1 71 ? 2.674 10.306 24.858 1.00 25.30 112 LEU B C 1
ATOM 1298 O O . LEU B 1 71 ? 2.437 10.622 26.023 1.00 27.20 112 LEU B O 1
ATOM 1303 N N . GLU B 1 72 ? 1.833 9.558 24.159 1.00 21.71 113 GLU B N 1
ATOM 1304 C CA . GLU B 1 72 ? 0.607 9.074 24.793 1.00 27.22 113 GLU B CA 1
ATOM 1305 C C . GLU B 1 72 ? 0.867 7.973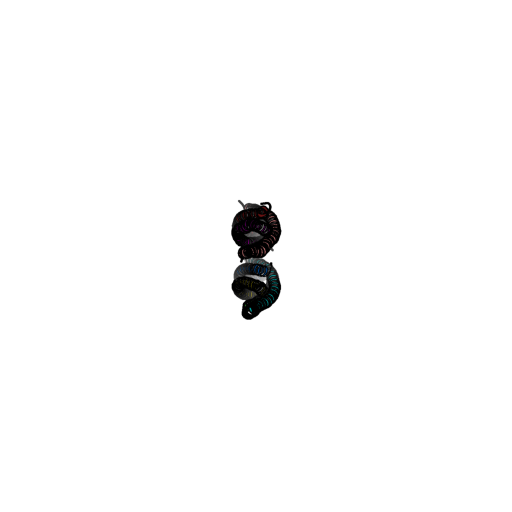 25.815 1.00 33.37 113 GLU B C 1
ATOM 1306 O O . GLU B 1 72 ? 0.159 7.874 26.816 1.00 44.71 113 GLU B O 1
ATOM 1312 N N . LYS B 1 73 ? 1.863 7.132 25.555 1.00 34.71 114 LYS B N 1
ATOM 1313 C CA . LYS B 1 73 ? 2.176 6.062 26.488 1.00 33.92 114 LYS B CA 1
ATOM 1314 C C . LYS B 1 73 ? 2.699 6.710 27.752 1.00 27.50 114 LYS B C 1
ATOM 1315 O O . LYS B 1 73 ? 2.587 6.160 28.843 1.00 31.95 114 LYS B O 1
ATOM 1321 N N . ASP B 1 74 ? 3.272 7.899 27.601 1.00 29.12 115 ASP B N 1
ATOM 1322 C CA . ASP B 1 74 ? 3.805 8.628 28.750 1.00 20.74 115 ASP B CA 1
ATOM 1323 C C . ASP B 1 74 ? 2.688 9.176 29.644 1.00 12.82 115 ASP B C 1
ATOM 1324 O O . ASP B 1 74 ? 2.797 9.172 30.875 1.00 34.46 115 ASP B O 1
ATOM 1329 N N . TYR B 1 75 ? 1.606 9.627 29.021 1.00 27.78 116 TYR B N 1
ATOM 1330 C CA . TYR B 1 75 ? 0.465 10.164 29.755 1.00 32.93 116 TYR B CA 1
ATOM 1331 C C . TYR B 1 75 ? -0.254 9.050 30.517 1.00 31.33 116 TYR B C 1
ATOM 1332 O O . TYR B 1 75 ? -0.736 9.268 31.631 1.00 33.95 116 TYR B O 1
ATOM 1341 N N . SER B 1 76 ? -0.315 7.858 29.920 1.00 30.19 117 SER B N 1
ATOM 1342 C CA . SER B 1 76 ? -0.968 6.712 30.559 1.00 27.66 117 SER B CA 1
ATOM 1343 C C . SER B 1 76 ? -0.220 6.316 31.797 1.00 19.93 117 SER B C 1
ATOM 1344 O O . SER B 1 76 ? -0.815 6.129 32.845 1.00 32.59 117 SER B O 1
ATOM 1347 N N . GLU B 1 77 ? 1.095 6.200 31.678 1.00 35.89 118 GLU B N 1
ATOM 1348 C CA . GLU B 1 77 ? 1.913 5.816 32.816 1.00 30.84 118 GLU B CA 1
ATOM 1349 C C . GLU B 1 77 ? 1.901 6.899 33.888 1.00 32.95 118 GLU B C 1
ATOM 1350 O O . GLU B 1 77 ? 1.907 6.599 35.082 1.00 35.21 118 GLU B O 1
ATOM 1356 N N . LEU B 1 78 ? 1.882 8.157 33.458 1.00 25.65 119 LEU B N 1
ATOM 1357 C CA . LEU B 1 78 ? 1.860 9.275 34.388 1.00 20.92 119 LEU B CA 1
ATOM 1358 C C . LEU B 1 78 ? 0.551 9.246 35.174 1.00 13.81 119 LEU B C 1
ATOM 1359 O O . LEU B 1 78 ? 0.510 9.515 36.378 1.00 25.63 119 LEU B O 1
ATOM 1364 N N . SER B 1 79 ? -0.524 8.898 34.485 1.00 27.14 120 SER B N 1
ATOM 1365 C CA . SER B 1 79 ? -1.821 8.830 35.126 1.00 32.54 120 SER B CA 1
ATOM 1366 C C . SER B 1 79 ? -1.839 7.745 36.215 1.00 32.35 120 SER B C 1
ATOM 1367 O O . SER B 1 79 ? -2.384 7.960 37.297 1.00 31.80 120 SER B O 1
ATOM 1370 N N . ASN B 1 80 ? -1.231 6.589 35.939 1.00 34.12 121 ASN B N 1
ATOM 1371 C CA . ASN B 1 80 ? -1.202 5.505 36.919 1.00 28.71 121 ASN B CA 1
ATOM 1372 C C . ASN B 1 80 ? -0.441 5.937 38.141 1.00 32.70 121 ASN B C 1
ATOM 1373 O O . ASN B 1 80 ? -0.831 5.631 39.264 1.00 37.81 121 ASN B O 1
ATOM 1378 N N . ARG B 1 81 ? 0.658 6.647 37.926 1.00 33.00 122 ARG B N 1
ATOM 1379 C CA . ARG B 1 81 ? 1.460 7.101 39.048 1.00 34.73 122 ARG B CA 1
ATOM 1380 C C . ARG B 1 81 ? 0.663 8.025 39.955 1.00 30.64 122 ARG B C 1
ATOM 1381 O O . ARG B 1 81 ? 0.883 8.039 41.158 1.00 40.18 122 ARG B O 1
ATOM 1389 N N . TYR B 1 82 ? -0.261 8.796 39.393 1.00 27.84 123 TYR B N 1
ATOM 1390 C CA . TYR B 1 82 ? -1.075 9.681 40.215 1.00 37.52 123 TYR B CA 1
ATOM 1391 C C . TYR B 1 82 ? -2.111 8.846 40.960 1.00 31.21 123 TYR B C 1
ATOM 1392 O O . TYR B 1 82 ? -2.469 9.152 42.091 1.00 33.31 123 TYR B O 1
ATOM 1401 N N . ASN B 1 83 ? -2.582 7.780 40.322 1.00 40.22 124 ASN B N 1
ATOM 1402 C CA . ASN B 1 83 ? -3.563 6.891 40.941 1.00 39.49 124 ASN B CA 1
ATOM 1403 C C . ASN B 1 83 ? -2.929 6.156 42.110 1.00 32.93 124 ASN B C 1
ATOM 1404 O O . ASN B 1 83 ? -3.595 5.868 43.101 1.00 37.42 124 ASN B O 1
ATOM 1409 N N . GLU B 1 84 ? -1.640 5.846 41.995 1.00 39.31 125 GLU B N 1
ATOM 1410 C CA . GLU B 1 84 ? -0.949 5.145 43.075 1.00 40.50 125 GLU B CA 1
ATOM 1411 C C . GLU B 1 84 ? -0.767 6.069 44.269 1.00 41.95 125 GLU B C 1
ATOM 1412 O O . GLU B 1 84 ? -0.953 5.658 45.414 1.00 47.45 125 GLU B O 1
ATOM 1418 N N . GLN B 1 85 ? -0.413 7.322 43.993 1.00 39.95 126 GLN B N 1
ATOM 1419 C CA . GLN B 1 85 ? -0.220 8.307 45.049 1.00 43.77 126 GLN B CA 1
ATOM 1420 C C . GLN B 1 85 ? -1.540 8.579 45.755 1.00 41.13 126 GLN B C 1
ATOM 1421 O O . GLN B 1 85 ? -1.572 8.823 46.960 1.00 50.01 126 GLN B O 1
ATOM 1427 N N . LYS B 1 86 ? -2.634 8.528 45.005 1.00 44.82 127 LYS B N 1
ATOM 1428 C CA . LYS B 1 86 ? -3.944 8.757 45.590 1.00 39.85 127 LYS B CA 1
ATOM 1429 C C . LYS B 1 86 ? -4.274 7.596 46.525 1.00 45.28 127 LYS B C 1
ATOM 1430 O O . LYS B 1 86 ? -4.908 7.788 47.563 1.00 51.90 127 LYS B O 1
ATOM 1436 N N . GLU B 1 87 ? -3.841 6.392 46.158 1.00 45.37 128 GLU B N 1
ATOM 1437 C CA . GLU B 1 87 ? -4.095 5.216 46.983 1.00 40.68 128 GLU B CA 1
ATOM 1438 C C . GLU B 1 87 ? -3.263 5.310 48.255 1.00 45.77 128 GLU B C 1
ATOM 1439 O O . GLU B 1 87 ? -3.724 4.960 49.341 1.00 50.98 128 GLU B O 1
ATOM 1445 N N . LYS B 1 88 ? -2.035 5.792 48.114 1.00 48.94 129 LYS B N 1
ATOM 1446 C CA . LYS B 1 88 ? -1.154 5.951 49.259 1.00 48.18 129 LYS B CA 1
ATOM 1447 C C . LYS B 1 88 ? -1.750 6.977 50.220 1.00 59.07 129 LYS B C 1
ATOM 1448 O O . LYS B 1 88 ? -1.627 6.851 51.440 1.00 69.44 129 LYS B O 1
ATOM 1454 N N . MET B 1 89 ? -2.397 7.995 49.661 1.00 64.63 130 MET B N 1
ATOM 1455 C CA . MET B 1 89 ? -3.020 9.038 50.463 1.00 67.85 130 MET B CA 1
ATOM 1456 C C . MET B 1 89 ? -4.159 8.447 51.284 1.00 65.40 130 MET B C 1
ATOM 1457 O O . MET B 1 89 ? -4.380 8.847 52.424 1.00 69.94 130 MET B O 1
ATOM 1462 N N . ASP B 1 90 ? -4.880 7.494 50.703 1.00 70.39 131 ASP B N 1
ATOM 1463 C CA . ASP B 1 90 ? -5.994 6.861 51.407 1.00 77.46 131 ASP B CA 1
ATOM 1464 C C . ASP B 1 90 ? -5.482 6.037 52.582 1.00 78.61 131 ASP B C 1
ATOM 1465 O O . ASP B 1 90 ? -6.147 5.930 53.611 1.00 74.72 131 ASP B O 1
ATOM 1470 N N . GLN B 1 91 ? -4.298 5.454 52.418 1.00 77.31 132 GLN B N 1
ATOM 1471 C CA . GLN B 1 91 ? -3.699 4.625 53.453 1.00 73.74 132 GLN B CA 1
ATOM 1472 C C . GLN B 1 91 ? -3.367 5.383 54.729 1.00 78.51 132 GLN B C 1
ATOM 1473 O O . GLN B 1 91 ? -3.565 4.868 55.833 1.00 83.77 132 GLN B O 1
ATOM 1479 N N . LEU B 1 92 ? -2.864 6.603 54.584 1.00 83.30 133 LEU B N 1
ATOM 1480 C CA . LEU B 1 92 ? -2.503 7.406 55.744 1.00 87.05 133 LEU B CA 1
ATOM 1481 C C . LEU B 1 92 ? -3.629 7.482 56.763 1.00 92.08 133 LEU B C 1
ATOM 1482 O O . LEU B 1 92 ? -3.395 7.369 57.965 1.00 90.94 133 LEU B O 1
ATOM 1487 N N . SER B 1 93 ? -4.851 7.663 56.280 1.00 99.07 134 SER B N 1
ATOM 1488 C CA . SER B 1 93 ? -6.011 7.738 57.159 1.00 108.38 134 SER B CA 1
ATOM 1489 C C . SER B 1 93 ? -6.992 6.625 56.819 1.00 111.64 134 SER B C 1
ATOM 1490 O O . SER B 1 93 ? -8.186 6.867 56.645 1.00 115.79 134 SER B O 1
ATOM 1493 N N . LYS B 1 94 ? -6.485 5.402 56.724 1.00 114.18 135 LYS B N 1
ATOM 1494 C CA . LYS B 1 94 ? -7.331 4.264 56.394 1.00 121.01 135 LYS B CA 1
ATOM 1495 C C . LYS B 1 94 ? -8.024 3.748 57.652 1.00 130.94 135 LYS B C 1
ATOM 1496 O O . LYS B 1 94 ? -9.244 3.570 57.673 1.00 133.84 135 LYS B O 1
ATOM 1502 N N . LEU B 1 95 ? -7.238 3.519 58.701 1.00 133.31 136 LEU B N 1
ATOM 1503 C CA . LEU B 1 95 ? -7.768 3.020 59.965 1.00 135.23 136 LEU B CA 1
ATOM 1504 C C . LEU B 1 95 ? -7.364 3.922 61.128 1.00 137.69 136 LEU B C 1
ATOM 1505 O O . LEU B 1 95 ? -6.628 4.901 60.885 1.00 140.65 136 LEU B O 1
ATOM 1510 N N . ILE C 1 5 ? -4.141 -6.870 -95.547 1.00 133.65 46 ILE C N 1
ATOM 1511 C CA . ILE C 1 5 ? -3.198 -7.029 -94.403 1.00 133.65 46 ILE C CA 1
ATOM 1512 C C . ILE C 1 5 ? -3.456 -5.966 -93.341 1.00 133.65 46 ILE C C 1
ATOM 1513 O O . ILE C 1 5 ? -3.044 -6.114 -92.191 1.00 133.65 46 ILE C O 1
ATOM 1518 N N . GLU C 1 6 ? -4.141 -4.896 -93.732 1.00 135.06 47 GLU C N 1
ATOM 1519 C CA . GLU C 1 6 ? -4.456 -3.808 -92.812 1.00 135.06 47 GLU C CA 1
ATOM 1520 C C . GLU C 1 6 ? -5.345 -4.304 -91.677 1.00 135.06 47 GLU C C 1
ATOM 1521 O O . GLU C 1 6 ? -5.158 -3.931 -90.517 1.00 135.06 47 GLU C O 1
ATOM 1527 N N . SER C 1 7 ? -6.317 -5.142 -92.020 1.00 136.00 48 SER C N 1
ATOM 1528 C CA . SER C 1 7 ? -7.229 -5.692 -91.028 1.00 136.00 48 SER C CA 1
ATOM 1529 C C . SER C 1 7 ? -6.435 -6.530 -90.036 1.00 136.00 48 SER C C 1
ATOM 1530 O O . SER C 1 7 ? -6.661 -6.464 -88.828 1.00 136.00 48 SER C O 1
ATOM 1533 N N . LEU C 1 8 ? -5.494 -7.313 -90.553 1.00 138.25 49 LEU C N 1
ATOM 1534 C CA . LEU C 1 8 ? -4.673 -8.161 -89.702 1.00 138.25 49 LEU C CA 1
ATOM 1535 C C . LEU C 1 8 ? -3.746 -7.356 -88.797 1.00 138.25 49 LEU C C 1
ATOM 1536 O O . LEU C 1 8 ? -3.460 -7.770 -87.673 1.00 138.25 49 LEU C O 1
ATOM 1541 N N . HIS C 1 9 ? -3.277 -6.208 -89.280 1.00 141.87 50 HIS C N 1
ATOM 1542 C CA . HIS C 1 9 ? -2.400 -5.370 -88.472 1.00 142.19 50 HIS C CA 1
ATOM 1543 C C . HIS C 1 9 ? -3.243 -4.758 -87.359 1.00 141.01 50 HIS C C 1
ATOM 1544 O O . HIS C 1 9 ? -2.781 -4.603 -86.229 1.00 140.68 50 HIS C O 1
ATOM 1551 N N . ASP C 1 10 ? -4.488 -4.422 -87.686 1.00 142.39 51 ASP C N 1
ATOM 1552 C CA . ASP C 1 10 ? -5.397 -3.833 -86.712 1.00 140.63 51 ASP C CA 1
ATOM 1553 C C . ASP C 1 10 ? -5.662 -4.834 -85.592 1.00 141.93 51 ASP C C 1
ATOM 1554 O O . ASP C 1 10 ? -5.730 -4.466 -84.418 1.00 140.93 51 ASP C O 1
ATOM 1559 N N . GLN C 1 11 ? -5.808 -6.102 -85.964 1.00 144.28 52 GLN C N 1
ATOM 1560 C CA . GLN C 1 11 ? -6.056 -7.165 -84.997 1.00 146.55 52 GLN C CA 1
ATOM 1561 C C . GLN C 1 11 ? -4.831 -7.364 -84.116 1.00 141.87 52 GLN C C 1
ATOM 1562 O O . GLN C 1 11 ? -4.953 -7.613 -82.917 1.00 141.96 52 GLN C O 1
ATOM 1568 N N . ILE C 1 12 ? -3.650 -7.270 -84.720 1.00 142.37 53 ILE C N 1
ATOM 1569 C CA . ILE C 1 12 ? -2.408 -7.414 -83.973 1.00 135.74 53 ILE C CA 1
ATOM 1570 C C . ILE C 1 12 ? -2.383 -6.303 -82.928 1.00 131.48 53 ILE C C 1
ATOM 1571 O O . ILE C 1 12 ? -2.002 -6.529 -81.780 1.00 132.25 53 ILE C O 1
ATOM 1576 N N . ASP C 1 13 ? -2.797 -5.104 -83.331 1.00 134.27 54 ASP C N 1
ATOM 1577 C CA . ASP C 1 13 ? -2.827 -3.965 -82.419 1.00 129.08 54 ASP C CA 1
ATOM 1578 C C . ASP C 1 13 ? -3.812 -4.193 -81.281 1.00 129.63 54 ASP C C 1
ATOM 1579 O O . ASP C 1 13 ? -3.548 -3.816 -80.139 1.00 131.88 54 ASP C O 1
ATOM 1584 N N . MET C 1 14 ? -4.950 -4.804 -81.592 1.00 127.57 55 MET C N 1
ATOM 1585 C CA . MET C 1 14 ? -5.950 -5.082 -80.571 1.00 125.23 55 MET C CA 1
ATOM 1586 C C . MET C 1 14 ? -5.422 -6.122 -79.596 1.00 121.23 55 MET C C 1
ATOM 1587 O O . MET C 1 14 ? -5.664 -6.038 -78.393 1.00 117.42 55 MET C O 1
ATOM 1592 N N . LEU C 1 15 ? -4.690 -7.098 -80.121 1.00 119.79 56 LEU C N 1
ATOM 1593 C CA . LEU C 1 15 ? -4.127 -8.152 -79.294 1.00 115.93 56 LEU C CA 1
ATOM 1594 C C . LEU C 1 15 ? -3.047 -7.582 -78.374 1.00 116.23 56 LEU C C 1
ATOM 1595 O O . LEU C 1 15 ? -2.978 -7.937 -77.197 1.00 115.02 56 LEU C O 1
ATOM 1600 N N . THR C 1 16 ? -2.214 -6.690 -78.906 1.00 117.01 57 THR C N 1
ATOM 1601 C CA . THR C 1 16 ? -1.153 -6.076 -78.110 1.00 114.21 57 THR C CA 1
ATOM 1602 C C . THR C 1 16 ? -1.746 -5.224 -76.995 1.00 115.25 57 THR C C 1
ATOM 1603 O O . THR C 1 16 ? -1.171 -5.115 -75.912 1.00 113.04 57 THR C O 1
ATOM 1607 N N . LYS C 1 17 ? -2.893 -4.611 -77.266 1.00 114.06 58 LYS C N 1
ATOM 1608 C CA . LYS C 1 17 ? -3.553 -3.793 -76.261 1.00 117.76 58 LYS C CA 1
ATOM 1609 C C . LYS C 1 17 ? -4.122 -4.709 -75.188 1.00 120.76 58 LYS C C 1
ATOM 1610 O O . LYS C 1 17 ? -4.100 -4.381 -74.002 1.00 121.45 58 LYS C O 1
ATOM 1616 N N . THR C 1 18 ? -4.623 -5.865 -75.609 1.00 120.52 59 THR C N 1
ATOM 1617 C CA . THR C 1 18 ? -5.184 -6.818 -74.668 1.00 119.45 59 THR C CA 1
ATOM 1618 C C . THR C 1 18 ? -4.081 -7.335 -73.752 1.00 122.73 59 THR C C 1
ATOM 1619 O O . THR C 1 18 ? -4.242 -7.339 -72.534 1.00 126.73 59 THR C O 1
ATOM 1623 N N . ASN C 1 19 ? -2.953 -7.747 -74.329 1.00 122.56 60 ASN C N 1
ATOM 1624 C CA . ASN C 1 19 ? -1.849 -8.268 -73.527 1.00 124.18 60 ASN C CA 1
ATOM 1625 C C . ASN C 1 19 ? -1.273 -7.242 -72.552 1.00 126.03 60 ASN C C 1
ATOM 1626 O O . ASN C 1 19 ? -0.889 -7.592 -71.436 1.00 129.09 60 ASN C O 1
ATOM 1631 N N . LEU C 1 20 ? -1.219 -5.979 -72.966 1.00 122.02 61 LEU C N 1
ATOM 1632 C CA . LEU C 1 20 ? -0.680 -4.927 -72.112 1.00 125.36 61 LEU C CA 1
ATOM 1633 C C . LEU C 1 20 ? -1.567 -4.703 -70.893 1.00 127.42 61 LEU C C 1
ATOM 1634 O O . LEU C 1 20 ? -1.074 -4.467 -69.793 1.00 129.85 61 LEU C O 1
ATOM 1639 N N . GLN C 1 21 ? -2.878 -4.771 -71.088 1.00 127.80 62 GLN C N 1
ATOM 1640 C CA . GLN C 1 21 ? -3.804 -4.583 -69.980 1.00 127.48 62 GLN C CA 1
ATOM 1641 C C . GLN C 1 21 ? -3.598 -5.700 -68.961 1.00 127.08 62 GLN C C 1
ATOM 1642 O O . GLN C 1 21 ? -3.612 -5.463 -67.752 1.00 129.66 62 GLN C O 1
ATOM 1648 N N . LEU C 1 22 ? -3.392 -6.915 -69.461 1.00 126.32 63 LEU C N 1
ATOM 1649 C CA . LEU C 1 22 ? -3.176 -8.076 -68.606 1.00 120.35 63 LEU C CA 1
ATOM 1650 C C . LEU C 1 22 ? -1.897 -7.894 -67.796 1.00 117.96 63 LEU C C 1
ATOM 1651 O O . LEU C 1 22 ? -1.866 -8.169 -66.596 1.00 114.17 63 LEU C O 1
ATOM 1656 N N . THR C 1 23 ? -0.841 -7.433 -68.461 1.00 115.76 64 THR C N 1
ATOM 1657 C CA . THR C 1 23 ? 0.436 -7.227 -67.793 1.00 119.77 64 THR C CA 1
ATOM 1658 C C . THR C 1 23 ? 0.284 -6.161 -66.717 1.00 123.56 64 THR C C 1
ATOM 1659 O O . THR C 1 23 ? 0.870 -6.269 -65.641 1.00 125.43 64 THR C O 1
ATOM 1663 N N . THR C 1 24 ? -0.510 -5.135 -67.006 1.00 122.30 65 THR C N 1
ATOM 1664 C CA . THR C 1 24 ? -0.739 -4.064 -66.045 1.00 126.84 65 THR C CA 1
ATOM 1665 C C . THR C 1 24 ? -1.454 -4.630 -64.827 1.00 125.42 65 THR C C 1
ATOM 1666 O O . THR C 1 24 ? -1.142 -4.268 -63.692 1.00 126.44 65 THR C O 1
ATOM 1670 N N . GLN C 1 25 ? -2.419 -5.514 -65.067 1.00 126.84 66 GLN C N 1
ATOM 1671 C CA . GLN C 1 25 ? -3.157 -6.135 -63.975 1.00 125.71 66 GLN C CA 1
ATOM 1672 C C . GLN C 1 25 ? -2.204 -6.979 -63.143 1.00 126.24 66 GLN C C 1
ATOM 1673 O O . GLN C 1 25 ? -2.264 -6.969 -61.914 1.00 127.19 66 GLN C O 1
ATOM 1679 N N . SER C 1 26 ? -1.327 -7.712 -63.821 1.00 126.42 67 SER C N 1
ATOM 1680 C CA . SER C 1 26 ? -0.349 -8.553 -63.144 1.00 127.14 67 SER C CA 1
ATOM 1681 C C . SER C 1 26 ? 0.509 -7.693 -62.222 1.00 127.72 67 SER C C 1
ATOM 1682 O O . SER C 1 26 ? 0.790 -8.068 -61.084 1.00 127.75 67 SER C O 1
ATOM 1685 N N . GLN C 1 27 ? 0.919 -6.535 -62.731 1.00 128.86 68 GLN C N 1
ATOM 1686 C CA . GLN C 1 27 ? 1.734 -5.587 -61.980 1.00 131.35 68 GLN C CA 1
ATOM 1687 C C . GLN C 1 27 ? 0.978 -5.118 -60.742 1.00 131.46 68 GLN C C 1
ATOM 1688 O O . GLN C 1 27 ? 1.539 -5.041 -59.648 1.00 131.58 68 GLN C O 1
ATOM 1694 N N . ASN C 1 28 ? -0.298 -4.798 -60.928 1.00 132.54 69 ASN C N 1
ATOM 1695 C CA . ASN C 1 28 ? -1.138 -4.337 -59.831 1.00 130.32 69 ASN C CA 1
ATOM 1696 C C . ASN C 1 28 ? -1.316 -5.446 -58.802 1.00 131.14 69 ASN C C 1
ATOM 1697 O O . ASN C 1 28 ? -1.258 -5.200 -57.597 1.00 132.91 69 ASN C O 1
ATOM 1702 N N . LEU C 1 29 ? -1.534 -6.666 -59.284 1.00 129.46 70 LEU C N 1
ATOM 1703 C CA . LEU C 1 29 ? -1.713 -7.814 -58.403 1.00 126.06 70 LEU C CA 1
ATOM 1704 C C . LEU C 1 29 ? -0.426 -8.058 -57.619 1.00 124.52 70 LEU C C 1
ATOM 1705 O O . LEU C 1 29 ? -0.464 -8.381 -56.432 1.00 119.26 70 LEU C O 1
ATOM 1710 N N . LEU C 1 30 ? 0.712 -7.895 -58.289 1.00 118.86 71 LEU C N 1
ATOM 1711 C CA . LEU C 1 30 ? 2.015 -8.076 -57.657 1.00 122.54 71 LEU C CA 1
ATOM 1712 C C . LEU C 1 30 ? 2.205 -7.055 -56.540 1.00 123.25 71 LEU C C 1
ATOM 1713 O O . LEU C 1 30 ? 2.699 -7.386 -55.462 1.00 119.59 71 LEU C O 1
ATOM 1718 N N . SER C 1 31 ? 1.822 -5.810 -56.811 1.00 120.10 72 SER C N 1
ATOM 1719 C CA . SER C 1 31 ? 1.941 -4.742 -55.824 1.00 120.96 72 SER C CA 1
ATOM 1720 C C . SER C 1 31 ? 1.067 -5.035 -54.614 1.00 121.33 72 SER C C 1
ATOM 1721 O O . SER C 1 31 ? 1.463 -4.784 -53.476 1.00 123.16 72 SER C O 1
ATOM 1724 N N . LYS C 1 32 ? -0.126 -5.564 -54.866 1.00 119.42 73 LYS C N 1
ATOM 1725 C CA . LYS C 1 32 ? -1.047 -5.897 -53.790 1.00 115.25 73 LYS C CA 1
ATOM 1726 C C . LYS C 1 32 ? -0.457 -7.011 -52.931 1.00 114.73 73 LYS C C 1
ATOM 1727 O O . LYS C 1 32 ? -0.587 -6.995 -51.707 1.00 117.13 73 LYS C O 1
ATOM 1733 N N . LEU C 1 33 ? 0.198 -7.972 -53.576 1.00 113.15 74 LEU C N 1
ATOM 1734 C CA . LEU C 1 33 ? 0.820 -9.082 -52.863 1.00 112.28 74 LEU C CA 1
ATOM 1735 C C . LEU C 1 33 ? 1.944 -8.545 -51.986 1.00 111.60 74 LEU C C 1
ATOM 1736 O O . LEU C 1 33 ? 2.131 -8.988 -50.852 1.00 112.52 74 LEU C O 1
ATOM 1741 N N . GLU C 1 34 ? 2.689 -7.586 -52.521 1.00 110.64 75 GLU C N 1
ATOM 1742 C CA . GLU C 1 34 ? 3.792 -6.979 -51.792 1.00 115.09 75 GLU C CA 1
ATOM 1743 C C . GLU C 1 34 ? 3.245 -6.238 -50.575 1.00 113.55 75 GLU C C 1
ATOM 1744 O O . GLU C 1 34 ? 3.818 -6.301 -49.488 1.00 115.43 75 GLU C O 1
ATOM 1750 N N . LEU C 1 35 ? 2.127 -5.542 -50.763 1.00 115.57 76 LEU C N 1
ATOM 1751 C CA . LEU C 1 35 ? 1.505 -4.796 -49.678 1.00 111.34 76 LEU C CA 1
ATOM 1752 C C . LEU C 1 35 ? 1.036 -5.765 -48.600 1.00 109.54 76 LEU C C 1
ATOM 1753 O O . LEU C 1 35 ? 1.203 -5.509 -47.409 1.00 110.06 76 LEU C O 1
ATOM 1758 N N . ALA C 1 36 ? 0.458 -6.884 -49.025 1.00 108.21 77 ALA C N 1
ATOM 1759 C CA . ALA C 1 36 ? -0.021 -7.897 -48.094 1.00 108.24 77 ALA C CA 1
ATOM 1760 C C . ALA C 1 36 ? 1.158 -8.466 -47.316 1.00 107.80 77 ALA C C 1
ATOM 1761 O O . ALA C 1 36 ? 1.042 -8.770 -46.129 1.00 109.13 77 ALA C O 1
ATOM 1763 N N . GLN C 1 37 ? 2.295 -8.604 -47.991 1.00 107.53 78 GLN C N 1
ATOM 1764 C CA . GLN C 1 37 ? 3.484 -9.140 -47.349 1.00 111.21 78 GLN C CA 1
ATOM 1765 C C . GLN C 1 37 ? 4.038 -8.144 -46.345 1.00 109.02 78 GLN C C 1
ATOM 1766 O O . GLN C 1 37 ? 4.578 -8.528 -45.308 1.00 109.09 78 GLN C O 1
ATOM 1772 N N . SER C 1 38 ? 3.899 -6.861 -46.657 1.00 108.50 79 SER C N 1
ATOM 1773 C CA . SER C 1 38 ? 4.383 -5.818 -45.769 1.00 113.80 79 SER C CA 1
ATOM 1774 C C . SER C 1 38 ? 3.510 -5.803 -44.514 1.00 117.14 79 SER C C 1
ATOM 1775 O O . SER C 1 38 ? 4.001 -5.580 -43.408 1.00 118.83 79 SER C O 1
ATOM 1778 N N . LYS C 1 39 ? 2.215 -6.049 -44.695 1.00 117.71 80 LYS C N 1
ATOM 1779 C CA . LYS C 1 39 ? 1.271 -6.084 -43.581 1.00 114.60 80 LYS C CA 1
ATOM 1780 C C . LYS C 1 39 ? 1.549 -7.280 -42.686 1.00 115.44 80 LYS C C 1
ATOM 1781 O O . LYS C 1 39 ? 1.413 -7.206 -41.467 1.00 118.31 80 LYS C O 1
ATOM 1787 N N . GLU C 1 40 ? 1.948 -8.380 -43.307 1.00 113.46 81 GLU C N 1
ATOM 1788 C CA . GLU C 1 40 ? 2.246 -9.606 -42.588 1.00 109.42 81 GLU C CA 1
ATOM 1789 C C . GLU C 1 40 ? 3.500 -9.436 -41.730 1.00 104.79 81 GLU C C 1
ATOM 1790 O O . GLU C 1 40 ? 3.565 -9.931 -40.604 1.00 102.45 81 GLU C O 1
ATOM 1796 N N . SER C 1 41 ? 4.489 -8.727 -42.265 1.00 102.22 82 SER C N 1
ATOM 1797 C CA . SER C 1 41 ? 5.737 -8.490 -41.547 1.00 100.66 82 SER C CA 1
ATOM 1798 C C . SER C 1 41 ? 5.522 -7.578 -40.345 1.00 104.41 82 SER C C 1
ATOM 1799 O O . SER C 1 41 ? 6.068 -7.819 -39.270 1.00 110.06 82 SER C O 1
ATOM 1802 N N . LYS C 1 42 ? 4.733 -6.525 -40.534 1.00 103.99 83 LYS C N 1
ATOM 1803 C CA . LYS C 1 42 ? 4.445 -5.589 -39.454 1.00 104.58 83 LYS C CA 1
ATOM 1804 C C . LYS C 1 42 ? 3.653 -6.297 -38.362 1.00 102.15 83 LYS C C 1
ATOM 1805 O O . LYS C 1 42 ? 3.894 -6.098 -37.171 1.00 97.50 83 LYS C O 1
ATOM 1811 N N . LEU C 1 43 ? 2.709 -7.132 -38.782 1.00 99.76 84 LEU C N 1
ATOM 1812 C CA . LEU C 1 43 ? 1.872 -7.870 -37.853 1.00 96.57 84 LEU C CA 1
ATOM 1813 C C . LEU C 1 43 ? 2.708 -8.868 -37.047 1.00 100.87 84 LEU C C 1
ATOM 1814 O O . LEU C 1 43 ? 2.486 -9.038 -35.850 1.00 103.70 84 LEU C O 1
ATOM 1819 N N . LEU C 1 44 ? 3.676 -9.513 -37.695 1.00 100.50 85 LEU C N 1
ATOM 1820 C CA . LEU C 1 44 ? 4.536 -10.477 -37.011 1.00 94.06 85 LEU C CA 1
ATOM 1821 C C . LEU C 1 44 ? 5.483 -9.792 -36.034 1.00 89.83 85 LEU C C 1
ATOM 1822 O O . LEU C 1 44 ? 5.705 -10.285 -34.928 1.00 90.66 85 LEU C O 1
ATOM 1827 N N . GLU C 1 45 ? 6.044 -8.659 -36.443 1.00 85.55 86 GLU C N 1
ATOM 1828 C CA . GLU C 1 45 ? 6.951 -7.917 -35.576 1.00 83.08 86 GLU C CA 1
ATOM 1829 C C . GLU C 1 45 ? 6.210 -7.428 -34.343 1.00 85.22 86 GLU C C 1
ATOM 1830 O O . GLU C 1 45 ? 6.729 -7.488 -33.229 1.00 86.85 86 GLU C O 1
ATOM 1836 N N . ASN C 1 46 ? 5.000 -6.924 -34.554 1.00 77.45 87 ASN C N 1
ATOM 1837 C CA . ASN C 1 46 ? 4.181 -6.434 -33.456 1.00 72.62 87 ASN C CA 1
ATOM 1838 C C . ASN C 1 46 ? 3.891 -7.572 -32.482 1.00 71.21 87 ASN C C 1
ATOM 1839 O O . ASN C 1 46 ? 4.057 -7.418 -31.270 1.00 69.46 87 ASN C O 1
ATOM 1844 N N . LEU C 1 47 ? 3.466 -8.713 -33.015 1.00 64.52 88 LEU C N 1
ATOM 1845 C CA . LEU C 1 47 ? 3.164 -9.868 -32.180 1.00 65.49 88 LEU C CA 1
ATOM 1846 C C . LEU C 1 47 ? 4.384 -10.238 -31.347 1.00 63.31 88 LEU C C 1
ATOM 1847 O O . LEU C 1 47 ? 4.259 -10.595 -30.176 1.00 62.96 88 LEU C O 1
ATOM 1852 N N . ASN C 1 48 ? 5.564 -10.151 -31.954 1.00 60.63 89 ASN C N 1
ATOM 1853 C CA . ASN C 1 48 ? 6.801 -10.470 -31.251 1.00 68.09 89 ASN C CA 1
ATOM 1854 C C . ASN C 1 48 ? 7.055 -9.481 -30.120 1.00 68.52 89 ASN C C 1
ATOM 1855 O O . ASN C 1 48 ? 7.466 -9.876 -29.029 1.00 68.09 89 ASN C O 1
ATOM 1860 N N . LEU C 1 49 ? 6.819 -8.198 -30.380 1.00 66.51 90 LEU C N 1
ATOM 1861 C CA . LEU C 1 49 ? 7.004 -7.189 -29.348 1.00 68.40 90 LEU C CA 1
ATOM 1862 C C . LEU C 1 49 ? 6.015 -7.468 -28.217 1.00 70.58 90 LEU C C 1
ATOM 1863 O O . LEU C 1 49 ? 6.394 -7.498 -27.048 1.00 67.01 90 LEU C O 1
ATOM 1868 N N . LEU C 1 50 ? 4.752 -7.680 -28.575 1.00 63.52 91 LEU C N 1
ATOM 1869 C CA . LEU C 1 50 ? 3.715 -7.976 -27.596 1.00 65.97 91 LEU C CA 1
ATOM 1870 C C . LEU C 1 50 ? 4.051 -9.241 -26.809 1.00 69.48 91 LEU C C 1
ATOM 1871 O O . LEU C 1 50 ? 3.914 -9.286 -25.584 1.00 72.14 91 LEU C O 1
ATOM 1876 N N . LYS C 1 51 ? 4.507 -10.263 -27.519 1.00 62.47 92 LYS C N 1
ATOM 1877 C CA . LYS C 1 51 ? 4.839 -11.528 -26.896 1.00 61.10 92 LYS C CA 1
ATOM 1878 C C . LYS C 1 51 ? 5.959 -11.480 -25.861 1.00 58.22 92 LYS C C 1
ATOM 1879 O O . LYS C 1 51 ? 5.778 -11.939 -24.735 1.00 60.72 92 LYS C O 1
ATOM 1885 N N . ASN C 1 52 ? 7.112 -10.931 -26.232 1.00 56.71 93 ASN C N 1
ATOM 1886 C CA . ASN C 1 52 ? 8.240 -10.859 -25.307 1.00 56.94 93 ASN C CA 1
ATOM 1887 C C . ASN C 1 52 ? 7.908 -10.116 -24.017 1.00 57.18 93 ASN C C 1
ATOM 1888 O O . ASN C 1 52 ? 8.339 -10.532 -22.950 1.00 61.18 93 ASN C O 1
ATOM 1893 N N . GLU C 1 53 ? 7.137 -9.034 -24.092 1.00 52.75 94 GLU C N 1
ATOM 1894 C CA . GLU C 1 53 ? 6.821 -8.297 -22.869 1.00 51.24 94 GLU C CA 1
ATOM 1895 C C . GLU C 1 53 ? 5.776 -9.029 -22.043 1.00 50.67 94 GLU C C 1
ATOM 1896 O O . GLU C 1 53 ? 5.846 -9.062 -20.816 1.00 50.82 94 GLU C O 1
ATOM 1902 N N . ASN C 1 54 ? 4.815 -9.626 -22.729 1.00 44.33 95 ASN C N 1
ATOM 1903 C CA . ASN C 1 54 ? 3.772 -10.387 -22.073 1.00 38.38 95 ASN C CA 1
ATOM 1904 C C . ASN C 1 54 ? 4.447 -11.443 -21.189 1.00 42.98 95 ASN C C 1
ATOM 1905 O O . ASN C 1 54 ? 4.089 -11.625 -20.028 1.00 52.33 95 ASN C O 1
ATOM 1910 N N . GLU C 1 55 ? 5.437 -12.134 -21.747 1.00 48.96 96 GLU C N 1
ATOM 1911 C CA . GLU C 1 55 ? 6.176 -13.148 -21.003 1.00 39.22 96 GLU C CA 1
ATOM 1912 C C . GLU C 1 55 ? 6.953 -12.505 -19.866 1.00 44.29 96 GLU C C 1
ATOM 1913 O O . GLU C 1 55 ? 7.130 -13.110 -18.807 1.00 48.45 96 GLU C O 1
ATOM 1919 N N . ASN C 1 56 ? 7.439 -11.286 -20.079 1.00 35.89 97 ASN C N 1
ATOM 1920 C CA . ASN C 1 56 ? 8.174 -10.623 -19.013 1.00 28.46 97 ASN C CA 1
ATOM 1921 C C . ASN C 1 56 ? 7.179 -10.406 -17.874 1.00 32.12 97 ASN C C 1
ATOM 1922 O O . ASN C 1 56 ? 7.460 -10.742 -16.725 1.00 38.27 97 ASN C O 1
ATOM 1927 N N . LEU C 1 57 ? 5.999 -9.882 -18.204 1.00 25.76 98 LEU C N 1
ATOM 1928 C CA . LEU C 1 57 ? 4.972 -9.646 -17.202 1.00 19.94 98 LEU C CA 1
ATOM 1929 C C . LEU C 1 57 ? 4.529 -10.942 -16.508 1.00 32.65 98 LEU C C 1
ATOM 1930 O O . LEU C 1 57 ? 4.240 -10.955 -15.310 1.00 37.60 98 LEU C O 1
ATOM 1935 N N . ASN C 1 58 ? 4.483 -12.036 -17.251 1.00 31.27 99 ASN C N 1
ATOM 1936 C CA . ASN C 1 58 ? 4.059 -13.293 -16.661 1.00 24.67 99 ASN C CA 1
ATOM 1937 C C . ASN C 1 58 ? 5.014 -13.796 -15.618 1.00 20.52 99 ASN C C 1
ATOM 1938 O O . ASN C 1 58 ? 4.595 -14.370 -14.613 1.00 35.68 99 ASN C O 1
ATOM 1943 N N . SER C 1 59 ? 6.303 -13.558 -15.831 1.00 31.57 100 SER C N 1
ATOM 1944 C CA . SER C 1 59 ? 7.332 -14.002 -14.885 1.00 21.45 100 SER C CA 1
ATOM 1945 C C . SER C 1 59 ? 7.359 -13.170 -13.616 1.00 26.76 100 SER C C 1
ATOM 1946 O O . SER C 1 59 ? 7.688 -13.674 -12.544 1.00 38.06 100 SER C O 1
ATOM 1949 N N . ILE C 1 60 ? 7.059 -11.883 -13.754 1.00 30.75 101 ILE C N 1
ATOM 1950 C CA . ILE C 1 60 ? 7.015 -10.994 -12.609 1.00 19.63 101 ILE C CA 1
ATOM 1951 C C . ILE C 1 60 ? 5.827 -11.404 -11.743 1.00 16.00 101 ILE C C 1
ATOM 1952 O O . ILE C 1 60 ? 5.942 -11.467 -10.526 1.00 32.46 101 ILE C O 1
ATOM 1957 N N . PHE C 1 61 ? 4.687 -11.673 -12.382 1.00 22.96 102 PHE C N 1
ATOM 1958 C CA . PHE C 1 61 ? 3.485 -12.091 -11.669 1.00 24.96 102 PHE C CA 1
ATOM 1959 C C . PHE C 1 61 ? 3.768 -13.367 -10.859 1.00 29.03 102 PHE C C 1
ATOM 1960 O O . PHE C 1 61 ? 3.437 -13.453 -9.677 1.00 37.31 102 PHE C O 1
ATOM 1968 N N . GLU C 1 62 ? 4.385 -14.355 -11.500 1.00 32.22 103 GLU C N 1
ATOM 1969 C CA . GLU C 1 62 ? 4.699 -15.623 -10.833 1.00 34.43 103 GLU C CA 1
ATOM 1970 C C . GLU C 1 62 ? 5.591 -15.419 -9.615 1.00 33.82 103 GLU C C 1
ATOM 1971 O O . GLU C 1 62 ? 5.475 -16.131 -8.616 1.00 40.69 103 GLU C O 1
ATOM 1977 N N . ARG C 1 63 ? 6.485 -14.446 -9.703 1.00 30.00 104 ARG C N 1
ATOM 1978 C CA . ARG C 1 63 ? 7.397 -14.152 -8.612 1.00 24.27 104 ARG C CA 1
ATOM 1979 C C . ARG C 1 63 ? 6.680 -13.539 -7.421 1.00 23.89 104 ARG C C 1
ATOM 1980 O O . ARG C 1 63 ? 7.014 -13.826 -6.273 1.00 30.59 104 ARG C O 1
ATOM 1988 N N . LYS C 1 64 ? 5.703 -12.681 -7.697 1.00 34.09 105 LYS C N 1
ATOM 1989 C CA . LYS C 1 64 ? 4.943 -12.028 -6.639 1.00 32.02 105 LYS C CA 1
ATOM 1990 C C . LYS C 1 64 ? 4.078 -13.037 -5.921 1.00 19.03 105 LYS C C 1
ATOM 1991 O O . LYS C 1 64 ? 3.915 -12.977 -4.702 1.00 26.77 105 LYS C O 1
ATOM 1997 N N . ASN C 1 65 ? 3.513 -13.958 -6.692 1.00 22.53 106 ASN C N 1
ATOM 1998 C CA . ASN C 1 65 ? 2.662 -15.001 -6.137 1.00 22.63 106 ASN C CA 1
ATOM 1999 C C . ASN C 1 65 ? 3.441 -15.847 -5.148 1.00 26.21 106 ASN C C 1
ATOM 2000 O O . ASN C 1 65 ? 2.903 -16.271 -4.122 1.00 40.16 106 ASN C O 1
ATOM 2005 N N . LYS C 1 66 ? 4.718 -16.060 -5.461 1.00 33.37 107 LYS C N 1
ATOM 2006 C CA . LYS C 1 66 ? 5.627 -16.864 -4.649 1.00 25.60 107 LYS C CA 1
ATOM 2007 C C . LYS C 1 66 ? 5.864 -16.201 -3.299 1.00 20.96 107 LYS C C 1
ATOM 2008 O O . LYS C 1 66 ? 6.046 -16.866 -2.281 1.00 25.91 107 LYS C O 1
ATOM 2014 N N . LYS C 1 67 ? 5.843 -14.876 -3.287 1.00 38.42 108 LYS C N 1
ATOM 2015 C CA . LYS C 1 67 ? 6.032 -14.138 -2.050 1.00 20.53 108 LYS C CA 1
ATOM 2016 C C . LYS C 1 67 ? 4.749 -14.079 -1.251 1.00 25.12 108 LYS C C 1
ATOM 2017 O O . LYS C 1 67 ? 4.773 -14.140 -0.025 1.00 26.90 108 LYS C O 1
ATOM 2023 N N . LEU C 1 68 ? 3.630 -13.931 -1.950 1.00 23.83 109 LEU C N 1
ATOM 2024 C CA . LEU C 1 68 ? 2.338 -13.881 -1.288 1.00 19.88 109 LEU C CA 1
ATOM 2025 C C . LEU C 1 68 ? 2.131 -15.215 -0.550 1.00 33.20 109 LEU C C 1
ATOM 2026 O O . LEU C 1 68 ? 1.565 -15.246 0.540 1.00 28.87 109 LEU C O 1
ATOM 2031 N N . LYS C 1 69 ? 2.595 -16.316 -1.148 1.00 29.26 110 LYS C N 1
ATOM 2032 C CA . LYS C 1 69 ? 2.477 -17.627 -0.505 1.00 28.41 110 LYS C CA 1
ATOM 2033 C C . LYS C 1 69 ? 3.311 -17.648 0.763 1.00 24.76 110 LYS C C 1
ATOM 2034 O O . LYS C 1 69 ? 2.855 -18.158 1.778 1.00 35.77 110 LYS C O 1
ATOM 2040 N N . GLU C 1 70 ? 4.531 -17.115 0.725 1.00 30.81 111 GLU C N 1
ATOM 2041 C CA . GLU C 1 70 ? 5.326 -17.078 1.954 1.00 26.03 111 GLU C CA 1
ATOM 2042 C C . GLU C 1 70 ? 4.461 -16.344 2.978 1.00 30.29 111 GLU C C 1
ATOM 2043 O O . GLU C 1 70 ? 4.259 -16.813 4.097 1.00 34.28 111 GLU C O 1
ATOM 2049 N N . LEU C 1 71 ? 3.919 -15.200 2.577 1.00 32.73 112 LEU C N 1
ATOM 2050 C CA . LEU C 1 71 ? 3.074 -14.430 3.476 1.00 27.43 112 LEU C CA 1
ATOM 2051 C C . LEU C 1 71 ? 1.861 -15.162 4.047 1.00 26.98 112 LEU C C 1
ATOM 2052 O O . LEU C 1 71 ? 1.529 -14.952 5.210 1.00 31.05 112 LEU C O 1
ATOM 2057 N N . GLU C 1 72 ? 1.182 -15.993 3.250 1.00 27.09 113 GLU C N 1
ATOM 2058 C CA . GLU C 1 72 ? 0.025 -16.739 3.762 1.00 28.22 113 GLU C CA 1
ATOM 2059 C C . GLU C 1 72 ? 0.546 -17.512 4.953 1.00 26.65 113 GLU C C 1
ATOM 2060 O O . GLU C 1 72 ? -0.070 -17.574 6.014 1.00 47.53 113 GLU C O 1
ATOM 2066 N N . LYS C 1 73 ? 1.704 -18.113 4.743 1.00 30.44 114 LYS C N 1
ATOM 2067 C CA . LYS C 1 73 ? 2.351 -18.931 5.746 1.00 24.89 114 LYS C CA 1
ATOM 2068 C C . LYS C 1 73 ? 2.811 -18.123 6.944 1.00 27.96 114 LYS C C 1
ATOM 2069 O O . LYS C 1 73 ? 2.627 -18.540 8.086 1.00 37.19 114 LYS C O 1
ATOM 2075 N N . ASP C 1 74 ? 3.409 -16.966 6.687 1.00 35.55 115 ASP C N 1
ATOM 2076 C CA . ASP C 1 74 ? 3.885 -16.117 7.766 1.00 21.50 115 ASP C CA 1
ATOM 2077 C C . ASP C 1 74 ? 2.780 -15.606 8.665 1.00 23.28 115 ASP C C 1
ATOM 2078 O O . ASP C 1 74 ? 2.954 -15.517 9.882 1.00 31.66 115 ASP C O 1
ATOM 2083 N N . TYR C 1 75 ? 1.644 -15.269 8.067 1.00 30.56 116 TYR C N 1
ATOM 2084 C CA . TYR C 1 75 ? 0.511 -14.760 8.835 1.00 33.17 116 TYR C CA 1
ATOM 2085 C C . TYR C 1 75 ? -0.143 -15.862 9.679 1.00 27.57 116 TYR C C 1
ATOM 2086 O O . TYR C 1 75 ? -0.575 -15.619 10.806 1.00 29.76 116 TYR C O 1
ATOM 2095 N N . SER C 1 76 ? -0.191 -17.076 9.139 1.00 25.02 117 SER C N 1
ATOM 2096 C CA . SER C 1 76 ? -0.754 -18.216 9.852 1.00 15.96 117 SER C CA 1
ATOM 2097 C C . SER C 1 76 ? 0.058 -18.515 11.091 1.00 18.02 117 SER C C 1
ATOM 2098 O O . SER C 1 76 ? -0.498 -18.735 12.172 1.00 28.01 117 SER C O 1
ATOM 2101 N N . GLU C 1 77 ? 1.378 -18.515 10.947 1.00 26.28 118 GLU C N 1
ATOM 2102 C CA . GLU C 1 77 ? 2.238 -18.795 12.089 1.00 18.14 118 GLU C CA 1
ATOM 2103 C C . GLU C 1 77 ? 2.031 -17.735 13.139 1.00 23.74 118 GLU C C 1
ATOM 2104 O O . GLU C 1 77 ? 1.887 -18.051 14.314 1.00 36.84 118 GLU C O 1
ATOM 2110 N N . LEU C 1 78 ? 1.998 -16.474 12.716 1.00 20.38 119 LEU C N 1
ATOM 2111 C CA . LEU C 1 78 ? 1.822 -15.359 13.650 1.00 11.11 119 LEU C CA 1
ATOM 2112 C C . LEU C 1 78 ? 0.500 -15.473 14.400 1.00 5.54 119 LEU C C 1
ATOM 2113 O O . LEU C 1 78 ? 0.434 -15.329 15.625 1.00 18.29 119 LEU C O 1
ATOM 2118 N N . SER C 1 79 ? -0.566 -15.708 13.651 1.00 8.69 120 SER C N 1
ATOM 2119 C CA . SER C 1 79 ? -1.881 -15.840 14.268 1.00 11.98 120 SER C CA 1
ATOM 2120 C C . SER C 1 79 ? -1.843 -16.958 15.325 1.00 24.37 120 SER C C 1
ATOM 2121 O O . SER C 1 79 ? -2.315 -16.776 16.453 1.00 25.05 120 SER C O 1
ATOM 2124 N N . ASN C 1 80 ? -1.249 -18.099 14.968 1.00 20.33 121 ASN C N 1
ATOM 2125 C CA . ASN C 1 80 ? -1.162 -19.207 15.899 1.00 11.59 121 ASN C CA 1
ATOM 2126 C C . ASN C 1 80 ? -0.388 -18.814 17.131 1.00 16.32 121 ASN C C 1
ATOM 2127 O O . ASN C 1 80 ? -0.812 -19.104 18.252 1.00 33.11 121 ASN C O 1
ATOM 2132 N N . ARG C 1 81 ? 0.744 -18.145 16.936 1.00 15.92 122 ARG C N 1
ATOM 2133 C CA . ARG C 1 81 ? 1.545 -17.711 18.080 1.00 21.19 122 ARG C CA 1
ATOM 2134 C C . ARG C 1 81 ? 0.732 -16.792 18.989 1.00 21.35 122 ARG C C 1
ATOM 2135 O O . ARG C 1 81 ? 0.905 -16.810 20.216 1.00 34.42 122 ARG C O 1
ATOM 2143 N N . TYR C 1 82 ? -0.151 -15.983 18.399 1.00 20.62 123 TYR C N 1
ATOM 2144 C CA . TYR C 1 82 ? -1.005 -15.113 19.214 1.00 37.00 123 TYR C CA 1
ATOM 2145 C C . TYR C 1 82 ? -2.038 -15.956 19.954 1.00 22.12 123 TYR C C 1
ATOM 2146 O O . TYR C 1 82 ? -2.296 -15.738 21.130 1.00 28.94 123 TYR C O 1
ATOM 2155 N N . ASN C 1 83 ? -2.625 -16.934 19.273 1.00 15.54 124 ASN C N 1
ATOM 2156 C CA . ASN C 1 83 ? -3.605 -17.794 19.942 1.00 31.44 124 ASN C CA 1
ATOM 2157 C C . ASN C 1 83 ? -2.942 -18.512 21.116 1.00 27.74 124 ASN C C 1
ATOM 2158 O O . ASN C 1 83 ? -3.565 -18.747 22.153 1.00 33.31 124 ASN C O 1
ATOM 2163 N N . GLU C 1 84 ? -1.664 -18.838 20.957 1.00 22.75 125 GLU C N 1
ATOM 2164 C CA . GLU C 1 84 ? -0.928 -19.518 22.014 1.00 26.18 125 GLU C CA 1
ATOM 2165 C C . GLU C 1 84 ? -0.617 -18.594 23.171 1.00 24.31 125 GLU C C 1
ATOM 2166 O O . GLU C 1 84 ? -0.644 -19.005 24.325 1.00 30.01 125 GLU C O 1
ATOM 2172 N N . GLN C 1 85 ? -0.326 -17.336 22.866 1.00 31.99 126 GLN C N 1
ATOM 2173 C CA . GLN C 1 85 ? -0.027 -16.380 23.915 1.00 25.43 126 GLN C CA 1
ATOM 2174 C C . GLN C 1 85 ? -1.258 -16.072 24.754 1.00 24.67 126 GLN C C 1
ATOM 2175 O O . GLN C 1 85 ? -1.140 -15.774 25.951 1.00 33.24 126 GLN C O 1
ATOM 2181 N N . LYS C 1 86 ? -2.439 -16.160 24.148 1.00 31.38 127 LYS C N 1
ATOM 2182 C CA . LYS C 1 86 ? -3.654 -15.908 24.906 1.00 24.86 127 LYS C CA 1
ATOM 2183 C C . LYS C 1 86 ? -3.998 -17.101 25.809 1.00 26.87 127 LYS C C 1
ATOM 2184 O O . LYS C 1 86 ? -4.461 -16.915 26.925 1.00 38.83 127 LYS C O 1
ATOM 2190 N N . GLU C 1 87 ? -3.784 -18.325 25.342 1.00 24.53 128 GLU C N 1
ATOM 2191 C CA . GLU C 1 87 ? -4.068 -19.491 26.185 1.00 16.64 128 GLU C CA 1
ATOM 2192 C C . GLU C 1 87 ? -3.277 -19.333 27.478 1.00 21.35 128 GLU C C 1
ATOM 2193 O O . GLU C 1 87 ? -3.779 -19.595 28.573 1.00 37.21 128 GLU C O 1
ATOM 2199 N N . LYS C 1 88 ? -2.036 -18.883 27.348 1.00 27.89 129 LYS C N 1
ATOM 2200 C CA . LYS C 1 88 ? -1.180 -18.658 28.508 1.00 20.96 129 LYS C CA 1
ATOM 2201 C C . LYS C 1 88 ? -1.727 -17.549 29.412 1.00 36.39 129 LYS C C 1
ATOM 2202 O O . LYS C 1 88 ? -1.594 -17.614 30.634 1.00 49.94 129 LYS C O 1
ATOM 2208 N N . MET C 1 89 ? -2.336 -16.528 28.815 1.00 35.98 130 MET C N 1
ATOM 2209 C CA . MET C 1 89 ? -2.897 -15.434 29.597 1.00 42.71 130 MET C CA 1
ATOM 2210 C C . MET C 1 89 ? -4.118 -15.933 30.354 1.00 44.99 130 MET C C 1
ATOM 2211 O O . MET C 1 89 ? -4.297 -15.617 31.528 1.00 45.82 130 MET C O 1
ATOM 2216 N N . ASP C 1 90 ? -4.967 -16.701 29.675 1.00 44.50 131 ASP C N 1
ATOM 2217 C CA . ASP C 1 90 ? -6.166 -17.240 30.313 1.00 47.74 131 ASP C CA 1
ATOM 2218 C C . ASP C 1 90 ? -5.756 -18.079 31.509 1.00 42.63 131 ASP C C 1
ATOM 2219 O O . ASP C 1 90 ? -6.346 -17.981 32.581 1.00 41.69 131 ASP C O 1
ATOM 2224 N N . GLN C 1 91 ? -4.732 -18.902 31.313 1.00 46.31 132 GLN C N 1
ATOM 2225 C CA . GLN C 1 91 ? -4.246 -19.772 32.370 1.00 46.56 132 GLN C CA 1
ATOM 2226 C C . GLN C 1 91 ? -3.668 -18.997 33.545 1.00 53.79 132 GLN C C 1
ATOM 2227 O O . GLN C 1 91 ? -3.742 -19.452 34.690 1.00 55.42 132 GLN C O 1
ATOM 2233 N N . LEU C 1 92 ? -3.113 -17.820 33.269 1.00 59.03 133 LEU C N 1
ATOM 2234 C CA . LEU C 1 92 ? -2.560 -16.994 34.333 1.00 57.52 133 LEU C CA 1
ATOM 2235 C C . LEU C 1 92 ? -3.706 -16.546 35.234 1.00 51.68 133 LEU C C 1
ATOM 2236 O O . LEU C 1 92 ? -3.525 -16.372 36.437 1.00 62.22 133 LEU C O 1
ATOM 2241 N N . SER C 1 93 ? -4.892 -16.360 34.666 1.00 51.99 134 SER C N 1
ATOM 2242 C CA . SER C 1 93 ? -6.032 -15.983 35.494 1.00 64.36 134 SER C CA 1
ATOM 2243 C C . SER C 1 93 ? -6.839 -17.241 35.847 1.00 66.88 134 SER C C 1
ATOM 2244 O O . SER C 1 93 ? -7.601 -17.225 36.809 1.00 70.10 134 SER C O 1
ATOM 2247 N N . LYS C 1 94 ? -6.667 -18.293 35.030 1.00 68.87 135 LYS C N 1
ATOM 2248 C CA . LYS C 1 94 ? -7.261 -19.642 35.165 1.00 78.41 135 LYS C CA 1
ATOM 2249 C C . LYS C 1 94 ? -8.394 -20.151 34.253 1.00 80.27 135 LYS C C 1
ATOM 2250 O O . LYS C 1 94 ? -9.000 -19.354 33.504 1.00 80.16 135 LYS C O 1
ATOM 2256 N N . ILE D 1 5 ? 1.721 10.589 -75.456 1.00 145.19 46 ILE D N 1
ATOM 2257 C CA . ILE D 1 5 ? 0.867 10.979 -74.297 1.00 142.80 46 ILE D CA 1
ATOM 2258 C C . ILE D 1 5 ? 1.005 9.975 -73.152 1.00 143.12 46 ILE D C 1
ATOM 2259 O O . ILE D 1 5 ? 0.476 10.186 -72.060 1.00 140.98 46 ILE D O 1
ATOM 2264 N N . GLU D 1 6 ? 1.726 8.888 -73.403 1.00 141.24 47 GLU D N 1
ATOM 2265 C CA . GLU D 1 6 ? 1.925 7.861 -72.386 1.00 142.76 47 GLU D CA 1
ATOM 2266 C C . GLU D 1 6 ? 2.657 8.428 -71.173 1.00 143.60 47 GLU D C 1
ATOM 2267 O O . GLU D 1 6 ? 2.337 8.095 -70.031 1.00 139.35 47 GLU D O 1
ATOM 2273 N N . SER D 1 7 ? 3.642 9.285 -71.425 1.00 140.25 48 SER D N 1
ATOM 2274 C CA . SER D 1 7 ? 4.412 9.898 -70.351 1.00 141.20 48 SER D CA 1
ATOM 2275 C C . SER D 1 7 ? 3.502 10.790 -69.515 1.00 143.56 48 SER D C 1
ATOM 2276 O O . SER D 1 7 ? 3.593 10.808 -68.288 1.00 144.27 48 SER D O 1
ATOM 2279 N N . LEU D 1 8 ? 2.621 11.5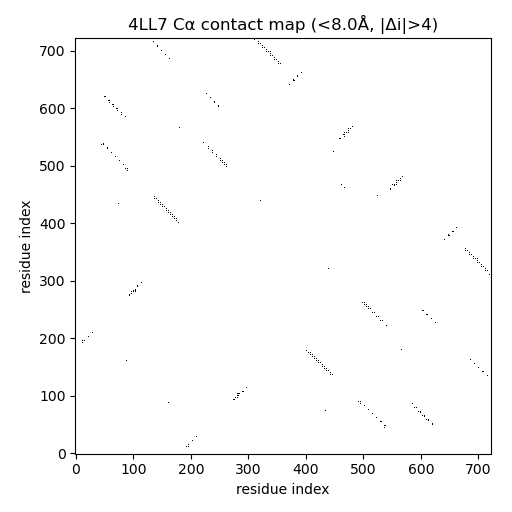26 -70.187 1.00 144.75 49 LEU D N 1
ATOM 2280 C CA . LEU D 1 8 ? 1.692 12.419 -69.505 1.00 145.28 49 LEU D CA 1
ATOM 2281 C C . LEU D 1 8 ? 0.756 11.609 -68.612 1.00 145.89 49 LEU D C 1
ATOM 2282 O O . LEU D 1 8 ? 0.422 12.029 -67.504 1.00 146.63 49 LEU D O 1
ATOM 2287 N N . HIS D 1 9 ? 0.335 10.446 -69.099 1.00 147.40 50 HIS D N 1
ATOM 2288 C CA . HIS D 1 9 ? -0.552 9.580 -68.333 1.00 147.72 50 HIS D CA 1
ATOM 2289 C C . HIS D 1 9 ? 0.214 9.050 -67.126 1.00 147.43 50 HIS D C 1
ATOM 2290 O O . HIS D 1 9 ? -0.338 8.922 -66.033 1.00 147.51 50 HIS D O 1
ATOM 2297 N N . ASP D 1 10 ? 1.494 8.755 -67.333 1.00 146.40 51 ASP D N 1
ATOM 2298 C CA . ASP D 1 10 ? 2.346 8.236 -66.272 1.00 145.88 51 ASP D CA 1
ATOM 2299 C C . ASP D 1 10 ? 2.520 9.252 -65.145 1.00 144.58 51 ASP D C 1
ATOM 2300 O O . ASP D 1 10 ? 2.514 8.887 -63.969 1.00 143.41 51 ASP D O 1
ATOM 2305 N N . GLN D 1 11 ? 2.677 10.523 -65.504 1.00 143.28 52 GLN D N 1
ATOM 2306 C CA . GLN D 1 11 ? 2.841 11.576 -64.506 1.00 142.41 52 GLN D CA 1
ATOM 2307 C C . GLN D 1 11 ? 1.574 11.696 -63.666 1.00 143.03 52 GLN D C 1
ATOM 2308 O O . GLN D 1 11 ? 1.639 11.909 -62.455 1.00 144.49 52 GLN D O 1
ATOM 2314 N N . ILE D 1 12 ? 0.421 11.554 -64.314 1.00 140.69 53 ILE D N 1
ATOM 2315 C CA . ILE D 1 12 ? -0.855 11.638 -63.615 1.00 141.95 53 ILE D CA 1
ATOM 2316 C C . ILE D 1 12 ? -0.961 10.511 -62.591 1.00 139.92 53 ILE D C 1
ATOM 2317 O O . ILE D 1 12 ? -1.388 10.730 -61.458 1.00 138.84 53 ILE D O 1
ATOM 2322 N N . ASP D 1 13 ? -0.567 9.307 -62.999 1.00 137.46 54 ASP D N 1
ATOM 2323 C CA . ASP D 1 13 ? -0.614 8.135 -62.127 1.00 133.35 54 ASP D CA 1
ATOM 2324 C C . ASP D 1 13 ? 0.261 8.282 -60.887 1.00 132.62 54 ASP D C 1
ATOM 2325 O O . ASP D 1 13 ? -0.174 7.982 -59.774 1.00 133.83 54 ASP D O 1
ATOM 2330 N N . MET D 1 14 ? 1.495 8.734 -61.083 1.00 134.96 55 MET D N 1
ATOM 2331 C CA . MET D 1 14 ? 2.425 8.915 -59.975 1.00 131.68 55 MET D CA 1
ATOM 2332 C C . MET D 1 14 ? 1.925 9.945 -58.974 1.00 128.78 55 MET D C 1
ATOM 2333 O O . MET D 1 14 ? 1.984 9.722 -57.765 1.00 127.26 55 MET D O 1
ATOM 2338 N N . LEU D 1 15 ? 1.431 11.072 -59.479 1.00 127.75 56 LEU D N 1
ATOM 2339 C CA . LEU D 1 15 ? 0.921 12.124 -58.613 1.00 123.26 56 LEU D CA 1
ATOM 2340 C C . LEU D 1 15 ? -0.335 11.652 -57.870 1.00 123.72 56 LEU D C 1
ATOM 2341 O O . LEU D 1 15 ? -0.615 12.122 -56.768 1.00 126.08 56 LEU D O 1
ATOM 2346 N N . THR D 1 16 ? -1.103 10.742 -58.471 1.00 123.17 57 THR D N 1
ATOM 2347 C CA . THR D 1 16 ? -2.306 10.227 -57.812 1.00 122.80 57 THR D CA 1
ATOM 2348 C C . THR D 1 16 ? -1.868 9.340 -56.657 1.00 123.31 57 THR D C 1
ATOM 2349 O O . THR D 1 16 ? -2.495 9.326 -55.598 1.00 121.56 57 THR D O 1
ATOM 2353 N N . LYS D 1 17 ? -0.788 8.594 -56.872 1.00 119.63 58 LYS D N 1
ATOM 2354 C CA . LYS D 1 17 ? -0.258 7.715 -55.841 1.00 122.34 58 LYS D CA 1
ATOM 2355 C C . LYS D 1 17 ? 0.273 8.541 -54.677 1.00 125.57 58 LYS D C 1
ATOM 2356 O O . LYS D 1 17 ? 0.096 8.173 -53.517 1.00 128.21 58 LYS D O 1
ATOM 2362 N N . THR D 1 18 ? 0.919 9.662 -54.985 1.00 122.54 59 THR D N 1
ATOM 2363 C CA . THR D 1 18 ? 1.453 10.527 -53.941 1.00 122.61 59 THR D CA 1
ATOM 2364 C C . THR D 1 18 ? 0.312 11.047 -53.073 1.00 124.47 59 THR D C 1
ATOM 2365 O O . THR D 1 18 ? 0.412 11.062 -51.846 1.00 129.53 59 THR D O 1
ATOM 2369 N N . ASN D 1 19 ? -0.776 11.466 -53.713 1.00 125.83 60 ASN D N 1
ATOM 2370 C CA . ASN D 1 19 ? -1.929 11.986 -52.990 1.00 124.18 60 ASN D CA 1
ATOM 2371 C C . ASN D 1 19 ? -2.442 10.982 -51.962 1.00 124.47 60 ASN D C 1
ATOM 2372 O O . ASN D 1 19 ? -2.686 11.339 -50.815 1.00 124.28 60 ASN D O 1
ATOM 2377 N N . LEU D 1 20 ? -2.605 9.728 -52.371 1.00 121.66 61 LEU D N 1
ATOM 2378 C CA . LEU D 1 20 ? -3.091 8.699 -51.459 1.00 123.11 61 LEU D CA 1
ATOM 2379 C C . LEU D 1 20 ? -2.122 8.465 -50.304 1.00 128.84 61 LEU D C 1
ATOM 2380 O O . LEU D 1 20 ? -2.542 8.180 -49.180 1.00 135.24 61 LEU D O 1
ATOM 2385 N N . GLN D 1 21 ? -0.828 8.588 -50.585 1.00 127.63 62 GLN D N 1
ATOM 2386 C CA . GLN D 1 21 ? 0.203 8.396 -49.569 1.00 129.14 62 GLN D CA 1
ATOM 2387 C C . GLN D 1 21 ? 0.210 9.566 -48.589 1.00 129.05 62 GLN D C 1
ATOM 2388 O O . GLN D 1 21 ? 0.624 9.427 -47.441 1.00 133.06 62 GLN D O 1
ATOM 2394 N N . LEU D 1 22 ? -0.233 10.728 -49.051 1.00 130.28 63 LEU D N 1
ATOM 2395 C CA . LEU D 1 22 ? -0.298 11.894 -48.187 1.00 125.39 63 LEU D CA 1
ATOM 2396 C C . LEU D 1 22 ? -1.535 11.753 -47.315 1.00 123.33 63 LEU D C 1
ATOM 2397 O O . LEU D 1 22 ? -1.593 12.287 -46.207 1.00 121.49 63 LEU D O 1
ATOM 2402 N N . THR D 1 23 ? -2.528 11.028 -47.825 1.00 122.43 64 THR D N 1
ATOM 2403 C CA . THR D 1 23 ? -3.745 10.794 -47.067 1.00 121.38 64 THR D CA 1
ATOM 2404 C C . THR D 1 23 ? -3.344 9.859 -45.937 1.00 125.49 64 THR D C 1
ATOM 2405 O O . THR D 1 23 ? -3.958 9.864 -44.872 1.00 128.10 64 THR D O 1
ATOM 2409 N N . THR D 1 24 ? -2.311 9.050 -46.172 1.00 126.56 65 THR D N 1
ATOM 2410 C CA . THR D 1 24 ? -1.834 8.152 -45.130 1.00 130.18 65 THR D CA 1
ATOM 2411 C C . THR D 1 24 ? -1.356 9.091 -44.032 1.00 130.97 65 THR D C 1
ATOM 2412 O O . THR D 1 24 ? -1.732 8.939 -42.871 1.00 129.91 65 THR D O 1
ATOM 2416 N N . GLN D 1 25 ? -0.540 10.074 -44.414 1.00 131.52 66 GLN D N 1
ATOM 2417 C CA . GLN D 1 25 ? -0.031 11.059 -43.464 1.00 130.27 66 GLN D CA 1
ATOM 2418 C C . GLN D 1 25 ? -1.190 11.558 -42.616 1.00 128.08 66 GLN D C 1
ATOM 2419 O O . GLN D 1 25 ? -1.194 11.422 -41.394 1.00 127.37 66 GLN D O 1
ATOM 2425 N N . SER D 1 26 ? -2.178 12.136 -43.290 1.00 125.77 67 SER D N 1
ATOM 2426 C CA . SER D 1 26 ? -3.357 12.681 -42.635 1.00 123.37 67 SER D CA 1
ATOM 2427 C C . SER D 1 26 ? -4.044 11.696 -41.689 1.00 123.33 67 SER D C 1
ATOM 2428 O O . SER D 1 26 ? -4.152 11.956 -40.491 1.00 126.26 67 SER D O 1
ATOM 2431 N N . GLN D 1 27 ? -4.498 10.565 -42.225 1.00 120.97 68 GLN D N 1
ATOM 2432 C CA . GLN D 1 27 ? -5.197 9.558 -41.428 1.00 118.29 68 GLN D CA 1
ATOM 2433 C C . GLN D 1 27 ? -4.431 9.009 -40.226 1.00 116.66 68 GLN D C 1
ATOM 2434 O O . GLN D 1 27 ? -5.031 8.723 -39.189 1.00 115.74 68 GLN D O 1
ATOM 2440 N N . ASN D 1 28 ? -3.118 8.848 -40.356 1.00 115.83 69 ASN D N 1
ATOM 2441 C CA . ASN D 1 28 ? -2.329 8.338 -39.242 1.00 112.92 69 ASN D CA 1
ATOM 2442 C C . ASN D 1 28 ? -2.261 9.390 -38.136 1.00 114.55 69 ASN D C 1
ATOM 2443 O O . ASN D 1 28 ? -2.375 9.069 -36.954 1.00 118.07 69 ASN D O 1
ATOM 2448 N N . LEU D 1 29 ? -2.090 10.648 -38.530 1.00 110.55 70 LEU D N 1
ATOM 2449 C CA . LEU D 1 29 ? -2.002 11.752 -37.583 1.00 106.46 70 LEU D CA 1
ATOM 2450 C C . LEU D 1 29 ? -3.292 11.940 -36.793 1.00 105.30 70 LEU D C 1
ATOM 2451 O O . LEU D 1 29 ? -3.256 12.293 -35.618 1.00 106.07 70 LEU D O 1
ATOM 2456 N N . LEU D 1 30 ? -4.429 11.703 -37.436 1.00 103.81 71 LEU D N 1
ATOM 2457 C CA . LEU D 1 30 ? -5.709 11.856 -36.762 1.00 100.81 71 LEU D CA 1
ATOM 2458 C C . LEU D 1 30 ? -5.816 10.801 -35.662 1.00 100.77 71 LEU D C 1
ATOM 2459 O O . LEU D 1 30 ? -6.377 11.059 -34.592 1.00 101.88 71 LEU D O 1
ATOM 2464 N N . SER D 1 31 ? -5.262 9.619 -35.927 1.00 101.77 72 SER D N 1
ATOM 2465 C CA . SER D 1 31 ? -5.268 8.520 -34.961 1.00 99.05 72 SER D CA 1
ATOM 2466 C C . SER D 1 31 ? -4.390 8.886 -33.769 1.00 94.68 72 SER D C 1
ATOM 2467 O O . SER D 1 31 ? -4.745 8.637 -32.619 1.00 90.91 72 SER D O 1
ATOM 2470 N N . LYS D 1 32 ? -3.237 9.474 -34.065 1.00 99.42 73 LYS D N 1
ATOM 2471 C CA . LYS D 1 32 ? -2.291 9.896 -33.043 1.00 90.44 73 LYS D CA 1
ATOM 2472 C C . LYS D 1 32 ? -2.965 10.925 -32.139 1.00 94.49 73 LYS D C 1
ATOM 2473 O O . LYS D 1 32 ? -2.791 10.909 -30.922 1.00 97.13 73 LYS D O 1
ATOM 2479 N N . LEU D 1 33 ? -3.724 11.832 -32.745 1.00 87.80 74 LEU D N 1
ATOM 2480 C CA . LEU D 1 33 ? -4.417 12.860 -31.983 1.00 91.25 74 LEU D CA 1
ATOM 2481 C C . LEU D 1 33 ? -5.495 12.253 -31.106 1.00 93.86 74 LEU D C 1
ATOM 2482 O O . LEU D 1 33 ? -5.683 12.672 -29.966 1.00 101.98 74 LEU D O 1
ATOM 2487 N N . GLU D 1 34 ? -6.198 11.262 -31.638 1.00 88.55 75 GLU D N 1
ATOM 2488 C CA . GLU D 1 34 ? -7.265 10.616 -30.891 1.00 91.17 75 GLU D CA 1
ATOM 2489 C C . GLU D 1 34 ? -6.724 9.824 -29.706 1.00 96.91 75 GLU D C 1
ATOM 2490 O O . GLU D 1 34 ? -7.345 9.786 -28.642 1.00 100.14 75 GLU D O 1
ATOM 2496 N N . LEU D 1 35 ? -5.566 9.197 -29.885 1.00 94.59 76 LEU D N 1
ATOM 2497 C CA . LEU D 1 35 ? -4.968 8.426 -28.804 1.00 93.17 76 LEU D CA 1
ATOM 2498 C C . LEU D 1 35 ? -4.573 9.393 -27.688 1.00 90.87 76 LEU D C 1
ATOM 2499 O O . LEU D 1 35 ? -4.868 9.157 -26.514 1.00 79.63 76 LEU D O 1
ATOM 2504 N N . ALA D 1 36 ? -3.916 10.489 -28.063 1.00 84.40 77 ALA D N 1
ATOM 2505 C CA . ALA D 1 36 ? -3.479 11.494 -27.097 1.00 83.62 77 ALA D CA 1
ATOM 2506 C C . ALA D 1 36 ? -4.662 12.126 -26.370 1.00 80.68 77 ALA D C 1
ATOM 2507 O O . ALA D 1 36 ? -4.565 12.467 -25.194 1.00 82.33 77 ALA D O 1
ATOM 2509 N N . GLN D 1 37 ? -5.777 12.279 -27.074 1.00 80.78 78 GLN D N 1
ATOM 2510 C CA . GLN D 1 37 ? -6.971 12.873 -26.489 1.00 85.22 78 GLN D CA 1
ATOM 2511 C C . GLN D 1 37 ? -7.641 11.913 -25.509 1.00 89.81 78 GLN D C 1
ATOM 2512 O O . GLN D 1 37 ? -8.024 12.314 -24.412 1.00 98.19 78 GLN D O 1
ATOM 2518 N N . SER D 1 38 ? -7.787 10.650 -25.899 1.00 87.59 79 SER D N 1
ATOM 2519 C CA . SER D 1 38 ? -8.413 9.672 -25.014 1.00 88.20 79 SER D CA 1
ATOM 2520 C C . SER D 1 38 ? -7.554 9.433 -23.784 1.00 88.89 79 SER D C 1
ATOM 2521 O O . SER D 1 38 ? -8.054 9.055 -22.726 1.00 84.88 79 SER D O 1
ATOM 2524 N N . LYS D 1 39 ? -6.256 9.658 -23.933 1.00 85.63 80 LYS D N 1
ATOM 2525 C CA . LYS D 1 39 ? -5.315 9.496 -22.834 1.00 87.05 80 LYS D CA 1
ATOM 2526 C C . LYS D 1 39 ? -5.587 10.651 -21.877 1.00 87.49 80 LYS D C 1
ATOM 2527 O O . LYS D 1 39 ? -5.661 10.483 -20.659 1.00 88.10 80 LYS D O 1
ATOM 2533 N N . GLU D 1 40 ? -5.733 11.826 -22.472 1.00 81.26 81 GLU D N 1
ATOM 2534 C CA . GLU D 1 40 ? -6.050 13.069 -21.793 1.00 84.03 81 GLU D CA 1
ATOM 2535 C C . GLU D 1 40 ? -7.248 12.894 -20.858 1.00 75.13 81 GLU D C 1
ATOM 2536 O O . GLU D 1 40 ? -7.152 13.088 -19.645 1.00 66.63 81 GLU D O 1
ATOM 2542 N N . SER D 1 41 ? -8.382 12.532 -21.453 1.00 78.64 82 SER D N 1
ATOM 2543 C CA . SER D 1 41 ? -9.636 12.348 -20.730 1.00 85.91 82 SER D CA 1
ATOM 2544 C C . SER D 1 41 ? -9.509 11.459 -19.499 1.00 84.09 82 SER D C 1
ATOM 2545 O O . SER D 1 41 ? -10.156 11.706 -18.479 1.00 86.98 82 SER D O 1
ATOM 2548 N N . LYS D 1 42 ? -8.684 10.421 -19.600 1.00 83.71 83 LYS D N 1
ATOM 2549 C CA . LYS D 1 42 ? -8.475 9.513 -18.480 1.00 83.51 83 LYS D CA 1
ATOM 2550 C C . LYS D 1 42 ? -7.635 10.164 -17.383 1.00 82.55 83 LYS D C 1
ATOM 2551 O O . LYS D 1 42 ? -7.907 9.968 -16.201 1.00 84.87 83 LYS D O 1
ATOM 2557 N N . LEU D 1 43 ? -6.623 10.942 -17.752 1.00 75.57 84 LEU D N 1
ATOM 2558 C CA . LEU D 1 43 ? -5.827 11.594 -16.724 1.00 69.96 84 LEU D CA 1
ATOM 2559 C C . LEU D 1 43 ? -6.727 12.553 -15.966 1.00 70.76 84 LEU D C 1
ATOM 2560 O O . LEU D 1 43 ? -6.747 12.547 -14.743 1.00 78.72 84 LEU D O 1
ATOM 2565 N N . LEU D 1 44 ? -7.480 13.371 -16.692 1.00 68.02 85 LEU D N 1
ATOM 2566 C CA . LEU D 1 44 ? -8.383 14.318 -16.050 1.00 67.27 85 LEU D CA 1
ATOM 2567 C C . LEU D 1 44 ? -9.284 13.592 -15.062 1.00 62.46 85 LEU D C 1
ATOM 2568 O O . LEU D 1 44 ? -9.417 14.000 -13.910 1.00 69.91 85 LEU D O 1
ATOM 2573 N N . GLU D 1 45 ? -9.902 12.512 -15.527 1.00 58.71 86 GLU D N 1
ATOM 2574 C CA . GLU D 1 45 ? -10.797 11.716 -14.699 1.00 62.97 86 GLU D CA 1
ATOM 2575 C C . GLU D 1 45 ? -10.065 11.190 -13.465 1.00 59.25 86 GLU D C 1
ATOM 2576 O O . GLU D 1 45 ? -10.609 11.192 -12.365 1.00 59.69 86 GLU D O 1
ATOM 2582 N N . ASN D 1 46 ? -8.829 10.734 -13.649 1.00 60.87 87 ASN D N 1
ATOM 2583 C CA . ASN D 1 46 ? -8.060 10.206 -12.532 1.00 54.72 87 ASN D CA 1
ATOM 2584 C C . ASN D 1 46 ? -7.621 11.326 -11.607 1.00 52.55 87 ASN D C 1
ATOM 2585 O O . ASN D 1 46 ? -7.765 11.228 -10.388 1.00 50.83 87 ASN D O 1
ATOM 2590 N N . LEU D 1 47 ? -7.095 12.396 -12.191 1.00 52.43 88 LEU D N 1
ATOM 2591 C CA . LEU D 1 47 ? -6.629 13.532 -11.415 1.00 50.35 88 LEU D CA 1
ATOM 2592 C C . LEU D 1 47 ? -7.732 14.177 -10.594 1.00 54.16 88 LEU D C 1
ATOM 2593 O O . LEU D 1 47 ? -7.496 14.632 -9.479 1.00 52.96 88 LEU D O 1
ATOM 2598 N N . ASN D 1 48 ? -8.942 14.220 -11.129 1.00 54.84 89 ASN D N 1
ATOM 2599 C CA . ASN D 1 48 ? -10.022 14.830 -10.370 1.00 60.91 89 ASN D CA 1
ATOM 2600 C C . ASN D 1 48 ? -10.476 13.969 -9.213 1.00 57.19 89 ASN D C 1
ATOM 2601 O O . ASN D 1 48 ? -10.755 14.483 -8.134 1.00 62.66 89 ASN D O 1
ATOM 2606 N N . LEU D 1 49 ? -10.557 12.661 -9.431 1.00 52.99 90 LEU D N 1
ATOM 2607 C CA . LEU D 1 49 ? -10.972 11.755 -8.366 1.00 50.61 90 LEU D CA 1
ATOM 2608 C C . LEU D 1 49 ? -9.987 11.890 -7.224 1.00 53.77 90 LEU D C 1
ATOM 2609 O O . LEU D 1 49 ? -10.366 11.901 -6.058 1.00 51.29 90 LEU D O 1
ATOM 2614 N N . LEU D 1 50 ? -8.713 11.991 -7.581 1.00 52.65 91 LEU D N 1
ATOM 2615 C CA . LEU D 1 50 ? -7.657 12.134 -6.602 1.00 45.93 91 LEU D CA 1
ATOM 2616 C C . LEU D 1 50 ? -7.884 13.422 -5.823 1.00 48.82 91 LEU D C 1
ATOM 2617 O O . LEU D 1 50 ? -7.836 13.427 -4.591 1.00 51.95 91 LEU D O 1
ATOM 2622 N N . LYS D 1 51 ? -8.147 14.508 -6.544 1.00 52.60 92 LYS D N 1
ATOM 2623 C CA . LYS D 1 51 ? -8.387 15.798 -5.911 1.00 52.39 92 LYS D CA 1
ATOM 2624 C C . LYS D 1 51 ? -9.504 15.686 -4.895 1.00 42.09 92 LYS D C 1
ATOM 2625 O O . LYS D 1 51 ? -9.331 16.076 -3.741 1.00 43.82 92 LYS D O 1
ATOM 2631 N N . ASN D 1 52 ? -10.646 15.149 -5.314 1.00 43.52 93 ASN D N 1
ATOM 2632 C CA . ASN D 1 52 ? -11.761 15.003 -4.393 1.00 42.82 93 ASN D CA 1
ATOM 2633 C C . ASN D 1 52 ? -11.304 14.190 -3.179 1.00 38.83 93 ASN D C 1
ATOM 2634 O O . ASN D 1 52 ? -11.641 14.525 -2.044 1.00 46.49 93 ASN D O 1
ATOM 2639 N N . GLU D 1 53 ? -10.526 13.133 -3.423 1.00 44.17 94 GLU D N 1
ATOM 2640 C CA . GLU D 1 53 ? -10.024 12.271 -2.350 1.00 38.57 94 GLU D CA 1
ATOM 2641 C C . GLU D 1 53 ? -9.051 13.034 -1.446 1.00 42.76 94 GLU D C 1
ATOM 2642 O O . GLU D 1 53 ? -9.089 12.900 -0.223 1.00 40.92 94 GLU D O 1
ATOM 2648 N N . ASN D 1 54 ? -8.170 13.816 -2.068 1.00 38.25 95 ASN D N 1
ATOM 2649 C CA . ASN D 1 54 ? -7.170 14.614 -1.365 1.00 36.42 95 ASN D CA 1
ATOM 2650 C C . ASN D 1 54 ? -7.889 15.650 -0.504 1.00 32.80 95 ASN D C 1
ATOM 2651 O O . ASN D 1 54 ? -7.473 15.951 0.618 1.00 35.34 95 ASN D O 1
ATOM 2656 N N . GLU D 1 55 ? -8.984 16.187 -1.030 1.00 41.30 96 GLU D N 1
ATOM 2657 C CA . GLU D 1 55 ? -9.758 17.195 -0.312 1.00 42.39 96 GLU D CA 1
ATOM 2658 C C . GLU D 1 55 ? -10.387 16.629 0.956 1.00 39.17 96 GLU D C 1
ATOM 2659 O O . GLU D 1 55 ? -10.381 17.277 2.003 1.00 36.57 96 GLU D O 1
ATOM 2665 N N . ASN D 1 56 ? -10.931 15.420 0.858 1.00 38.20 97 ASN D N 1
ATOM 2666 C CA . ASN D 1 56 ? -11.563 14.791 2.012 1.00 30.89 97 ASN D CA 1
ATOM 2667 C C . ASN D 1 56 ? -10.542 14.579 3.111 1.00 26.25 97 ASN D C 1
ATOM 2668 O O . ASN D 1 56 ? -10.830 14.809 4.286 1.00 29.83 97 ASN D O 1
ATOM 2673 N N . LEU D 1 57 ? -9.336 14.162 2.731 1.00 29.51 98 LEU D N 1
ATOM 2674 C CA . LEU D 1 57 ? -8.278 13.926 3.708 1.00 21.86 98 LEU D CA 1
ATOM 2675 C C . LEU D 1 57 ? -7.796 15.211 4.417 1.00 17.63 98 LEU D C 1
ATOM 2676 O O . LEU D 1 57 ? -7.520 15.221 5.627 1.00 24.47 98 LEU D O 1
ATOM 2681 N N . ASN D 1 58 ? -7.694 16.298 3.672 1.00 28.33 99 ASN D N 1
ATOM 2682 C CA . ASN D 1 58 ? -7.269 17.548 4.275 1.00 18.41 99 ASN D CA 1
ATOM 2683 C C . ASN D 1 58 ? -8.311 18.002 5.278 1.00 9.50 99 ASN D C 1
ATOM 2684 O O . ASN D 1 58 ? -7.975 18.546 6.327 1.00 34.67 99 ASN D O 1
ATOM 2689 N N . SER D 1 59 ? -9.584 17.765 4.973 1.00 19.17 100 SER D N 1
ATOM 2690 C CA . SER D 1 59 ? -10.659 18.153 5.886 1.00 18.53 100 SER D CA 1
ATOM 2691 C C . SER D 1 59 ? -10.591 17.336 7.161 1.00 26.09 100 SER D C 1
ATOM 2692 O O . SER D 1 59 ? -10.725 17.864 8.272 1.00 27.23 100 SER D O 1
ATOM 2695 N N . ILE D 1 60 ? -10.402 16.032 7.003 1.00 25.47 101 ILE D N 1
ATOM 2696 C CA . ILE D 1 60 ? -10.303 15.162 8.163 1.00 9.38 101 ILE D CA 1
ATOM 2697 C C . ILE D 1 60 ? -9.131 15.635 9.020 1.00 9.74 101 ILE D C 1
ATOM 2698 O O . ILE D 1 60 ? -9.258 15.790 10.225 1.00 14.81 101 ILE D O 1
ATOM 2703 N N . PHE D 1 61 ? -7.990 15.884 8.381 1.00 15.78 102 PHE D N 1
ATOM 2704 C CA . PHE D 1 61 ? -6.793 16.351 9.087 1.00 22.81 102 PHE D CA 1
ATOM 2705 C C . PHE D 1 61 ? -7.101 17.625 9.893 1.00 19.22 102 PHE D C 1
ATOM 2706 O O . PHE D 1 61 ? -6.706 17.752 11.047 1.00 28.78 102 PHE D O 1
ATOM 2714 N N . GLU D 1 62 ? -7.811 18.564 9.281 1.00 26.25 103 GLU D N 1
ATOM 2715 C CA . GLU D 1 62 ? -8.174 19.806 9.969 1.00 24.70 103 GLU D CA 1
ATOM 2716 C C . GLU D 1 62 ? -9.061 19.554 11.187 1.00 20.95 103 GLU D C 1
ATOM 2717 O O . GLU D 1 62 ? -8.953 20.257 12.191 1.00 39.78 103 GLU D O 1
ATOM 2723 N N . ARG D 1 63 ? -9.931 18.552 11.116 1.00 27.26 104 ARG D N 1
ATOM 2724 C CA . ARG D 1 63 ? -10.783 18.233 12.263 1.00 33.95 104 ARG D CA 1
ATOM 2725 C C . ARG D 1 63 ? -9.974 17.607 13.405 1.00 32.41 104 ARG D C 1
ATOM 2726 O O . ARG D 1 63 ? -10.146 17.984 14.558 1.00 34.08 104 ARG D O 1
ATOM 2734 N N . LYS D 1 64 ? -9.103 16.647 13.096 1.00 33.17 105 LYS D N 1
ATOM 2735 C CA . LYS D 1 64 ? -8.313 15.989 14.148 1.00 32.66 105 LYS D CA 1
ATOM 2736 C C . LYS D 1 64 ? -7.388 16.959 14.877 1.00 10.68 105 LYS D C 1
ATOM 2737 O O . LYS D 1 64 ? -7.087 16.777 16.060 1.00 28.13 105 LYS D O 1
ATOM 2743 N N . ASN D 1 65 ? -6.929 17.984 14.163 1.00 22.87 106 ASN D N 1
ATOM 2744 C CA . ASN D 1 65 ? -6.058 18.992 14.761 1.00 23.14 106 ASN D CA 1
ATOM 2745 C C . ASN D 1 65 ? -6.802 19.842 15.794 1.00 19.21 106 ASN D C 1
ATOM 2746 O O . ASN D 1 65 ? -6.253 20.137 16.862 1.00 31.28 106 ASN D O 1
ATOM 2751 N N . LYS D 1 66 ? -8.054 20.205 15.508 1.00 24.05 107 LYS D N 1
ATOM 2752 C CA . LYS D 1 66 ? -8.855 20.986 16.459 1.00 19.54 107 LYS D CA 1
ATOM 2753 C C . LYS D 1 66 ? -9.013 20.200 17.752 1.00 11.22 107 LYS D C 1
ATOM 2754 O O . LYS D 1 66 ? -8.951 20.752 18.848 1.00 23.20 107 LYS D O 1
ATOM 2760 N N . LYS D 1 67 ? -9.222 18.894 17.626 1.00 31.65 108 LYS D N 1
ATOM 2761 C CA . LYS D 1 67 ? -9.374 18.052 18.807 1.00 10.85 108 LYS D CA 1
ATOM 2762 C C . LYS D 1 67 ? -8.095 18.017 19.653 1.00 19.85 108 LYS D C 1
ATOM 2763 O O . LYS D 1 67 ? -8.155 18.118 20.884 1.00 22.10 108 LYS D O 1
ATOM 2769 N N . LEU D 1 68 ? -6.945 17.874 18.994 1.00 21.87 109 LEU D N 1
ATOM 2770 C CA . LEU D 1 68 ? -5.657 17.853 19.702 1.00 18.39 109 LEU D CA 1
ATOM 2771 C C . LEU D 1 68 ? -5.439 19.192 20.418 1.00 18.30 109 LEU D C 1
ATOM 2772 O O . LEU D 1 68 ? -5.099 19.222 21.597 1.00 21.11 109 LEU D O 1
ATOM 2777 N N . LYS D 1 69 ? -5.638 20.299 19.699 1.00 15.81 110 LYS D N 1
ATOM 2778 C CA . LYS D 1 69 ? -5.484 21.618 20.302 1.00 22.39 110 LYS D CA 1
ATOM 2779 C C . LYS D 1 69 ? -6.366 21.640 21.547 1.00 20.24 110 LYS D C 1
ATOM 2780 O O . LYS D 1 69 ? -5.961 22.081 22.624 1.00 32.78 110 LYS D O 1
ATOM 2786 N N . GLU D 1 70 ? -7.571 21.127 21.387 1.00 24.00 111 GLU D N 1
ATOM 2787 C CA . GLU D 1 70 ? -8.522 21.058 22.474 1.00 20.02 111 GLU D CA 1
ATOM 2788 C C . GLU D 1 70 ? -7.911 20.222 23.592 1.00 20.54 111 GLU D C 1
ATOM 2789 O O . GLU D 1 70 ? -7.762 20.696 24.724 1.00 22.66 111 GLU D O 1
ATOM 2795 N N . LEU D 1 71 ? -7.538 18.983 23.270 1.00 26.84 112 LEU D N 1
ATOM 2796 C CA . LEU D 1 71 ? -6.932 18.068 24.242 1.00 20.70 112 LEU D CA 1
ATOM 2797 C C . LEU D 1 71 ? -5.698 18.663 24.886 1.00 20.26 112 LEU D C 1
ATOM 2798 O O . LEU D 1 71 ? -5.482 18.530 26.095 1.00 27.46 112 LEU D O 1
ATOM 2803 N N . GLU D 1 72 ? -4.862 19.300 24.071 1.00 20.86 113 GLU D N 1
ATOM 2804 C CA . GLU D 1 72 ? -3.650 19.920 24.600 1.00 29.34 113 GLU D CA 1
ATOM 2805 C C . GLU D 1 72 ? -3.986 20.989 25.641 1.00 25.49 113 GLU D C 1
ATOM 2806 O O . GLU D 1 72 ? -3.328 21.083 26.675 1.00 37.23 113 GLU D O 1
ATOM 2812 N N . LYS D 1 73 ? -5.007 21.798 25.370 1.00 29.23 114 LYS D N 1
ATOM 2813 C CA . LYS D 1 73 ? -5.405 22.848 26.301 1.00 27.15 114 LYS D CA 1
ATOM 2814 C C . LYS D 1 73 ? -5.934 22.233 27.594 1.00 23.48 114 LYS D C 1
ATOM 2815 O O . LYS D 1 73 ? -5.853 22.833 28.663 1.00 25.38 114 LYS D O 1
ATOM 2821 N N . ASP D 1 74 ? -6.481 21.029 27.490 1.00 32.29 115 ASP D N 1
ATOM 2822 C CA . ASP D 1 74 ? -7.014 20.328 28.659 1.00 26.69 115 ASP D CA 1
ATOM 2823 C C . ASP D 1 74 ? -5.901 19.803 29.566 1.00 28.97 115 ASP D C 1
ATOM 2824 O O . ASP D 1 74 ? -5.984 19.890 30.795 1.00 34.30 115 ASP D O 1
ATOM 2829 N N . TYR D 1 75 ? -4.851 19.254 28.970 1.00 36.54 116 TYR D N 1
ATOM 2830 C CA . TYR D 1 75 ? -3.734 18.740 29.758 1.00 36.17 116 TYR D CA 1
ATOM 2831 C C . TYR D 1 75 ? -3.027 19.870 30.505 1.00 38.34 116 TYR D C 1
ATOM 2832 O O . TYR D 1 75 ? -2.528 19.678 31.617 1.00 35.91 116 TYR D O 1
ATOM 2841 N N . SER D 1 76 ? -2.994 21.053 29.902 1.00 37.64 117 SER D N 1
ATOM 2842 C CA . SER D 1 76 ? -2.341 22.192 30.543 1.00 33.33 117 SER D CA 1
ATOM 2843 C C . SER D 1 76 ? -3.085 22.616 31.785 1.00 23.76 117 SER D C 1
ATOM 2844 O O . SER D 1 76 ? -2.477 22.866 32.817 1.00 31.71 117 SER D O 1
ATOM 2847 N N . GLU D 1 77 ? -4.406 22.681 31.691 1.00 33.65 118 GLU D N 1
ATOM 2848 C CA . GLU D 1 77 ? -5.209 23.080 32.837 1.00 29.93 118 GLU D CA 1
ATOM 2849 C C . GLU D 1 77 ? -5.127 22.044 33.937 1.00 33.20 118 GLU D C 1
ATOM 2850 O O . GLU D 1 77 ? -5.033 22.381 35.115 1.00 38.09 118 GLU D O 1
ATOM 2856 N N . LEU D 1 78 ? -5.147 20.778 33.537 1.00 26.15 119 LEU D N 1
ATOM 2857 C CA . LEU D 1 78 ? -5.080 19.683 34.481 1.00 21.98 119 LEU D CA 1
ATOM 2858 C C . LEU D 1 78 ? -3.761 19.721 35.253 1.00 16.57 119 LEU D C 1
ATOM 2859 O O . LEU D 1 78 ? -3.737 19.547 36.472 1.00 31.26 119 LEU D O 1
ATOM 2864 N N . SER D 1 79 ? -2.658 19.957 34.551 1.00 30.67 120 SER D N 1
ATOM 2865 C CA . SER D 1 79 ? -1.367 20.034 35.225 1.00 29.02 120 SER D CA 1
ATOM 2866 C C . SER D 1 79 ? -1.380 21.198 36.232 1.00 34.22 120 SER D C 1
ATOM 2867 O O . SER D 1 79 ? -0.943 21.039 37.375 1.00 32.45 120 SER D O 1
ATOM 2870 N N . ASN D 1 80 ? -1.892 22.361 35.825 1.00 33.45 121 ASN D N 1
ATOM 2871 C CA . ASN D 1 80 ? -1.951 23.500 36.742 1.00 34.09 121 ASN D CA 1
ATOM 2872 C C . ASN D 1 80 ? -2.708 23.096 37.988 1.00 34.62 121 ASN D C 1
ATOM 2873 O O . ASN D 1 80 ? -2.325 23.458 39.098 1.00 40.00 121 ASN D O 1
ATOM 2878 N N . ARG D 1 81 ? -3.788 22.343 37.796 1.00 28.77 122 ARG D N 1
ATOM 2879 C CA . ARG D 1 81 ? -4.603 21.895 38.914 1.00 30.86 122 ARG D CA 1
ATOM 2880 C C . ARG D 1 81 ? -3.814 20.968 39.846 1.00 32.05 122 ARG D C 1
ATOM 2881 O O . ARG D 1 81 ? -3.914 21.075 41.070 1.00 40.92 122 ARG D O 1
ATOM 2889 N N . TYR D 1 82 ? -3.008 20.072 39.286 1.00 36.82 123 TYR D N 1
ATOM 2890 C CA . TYR D 1 82 ? -2.216 19.190 40.142 1.00 32.63 123 TYR D CA 1
ATOM 2891 C C . TYR D 1 82 ? -1.191 20.049 40.891 1.00 27.83 123 TYR D C 1
ATOM 2892 O O . TYR D 1 82 ? -0.880 19.792 42.059 1.00 30.76 123 TYR D O 1
ATOM 2901 N N . ASN D 1 83 ? -0.682 21.086 40.224 1.00 39.88 124 ASN D N 1
ATOM 2902 C CA . ASN D 1 83 ? 0.287 21.986 40.850 1.00 38.51 124 ASN D CA 1
ATOM 2903 C C . ASN D 1 83 ? -0.392 22.746 41.988 1.00 34.85 124 ASN D C 1
ATOM 2904 O O . ASN D 1 83 ? 0.249 23.099 42.975 1.00 32.62 124 ASN D O 1
ATOM 2909 N N . GLU D 1 84 ? -1.689 23.002 41.862 1.00 41.64 125 GLU D N 1
ATOM 2910 C CA . GLU D 1 84 ? -2.400 23.702 42.927 1.00 43.68 125 GLU D CA 1
ATOM 2911 C C . GLU D 1 84 ? -2.560 22.797 44.137 1.00 38.18 125 GLU D C 1
ATOM 2912 O O . GLU D 1 84 ? -2.395 23.235 45.271 1.00 42.14 125 GLU D O 1
ATOM 2918 N N . GLN D 1 85 ? -2.889 21.534 43.894 1.00 42.80 126 GLN D N 1
ATOM 2919 C CA . GLN D 1 85 ? -3.046 20.592 44.989 1.00 38.32 126 GLN D CA 1
ATOM 2920 C C . GLN D 1 85 ? -1.709 20.428 45.694 1.00 32.16 126 GLN D C 1
ATOM 2921 O O . GLN D 1 85 ? -1.640 20.335 46.918 1.00 44.96 126 GLN D O 1
ATOM 2927 N N . LYS D 1 86 ? -0.647 20.394 44.905 1.00 43.43 127 LYS D N 1
ATOM 2928 C CA . LYS D 1 86 ? 0.700 20.259 45.429 1.00 39.49 127 LYS D CA 1
ATOM 2929 C C . LYS D 1 86 ? 0.962 21.376 46.434 1.00 44.22 127 LYS D C 1
ATOM 2930 O O . LYS D 1 86 ? 1.456 21.134 47.533 1.00 48.64 127 LYS D O 1
ATOM 2936 N N . GLU D 1 87 ? 0.624 22.602 46.044 1.00 50.24 128 GLU D N 1
ATOM 2937 C CA . GLU D 1 87 ? 0.829 23.764 46.896 1.00 51.36 128 GLU D CA 1
ATOM 2938 C C . GLU D 1 87 ? 0.009 23.720 48.177 1.00 49.61 128 GLU D C 1
ATOM 2939 O O . GLU D 1 87 ? 0.393 24.309 49.183 1.00 52.63 128 GLU D O 1
ATOM 2945 N N . LYS D 1 88 ? -1.118 23.022 48.150 1.00 53.48 129 LYS D N 1
ATOM 2946 C CA . LYS D 1 88 ? -1.945 22.915 49.343 1.00 57.54 129 LYS D CA 1
ATOM 2947 C C . LYS D 1 88 ? -1.317 21.957 50.346 1.00 65.53 129 LYS D C 1
ATOM 2948 O O . LYS D 1 88 ? -1.401 22.167 51.557 1.00 67.80 129 LYS D O 1
ATOM 2954 N N . MET D 1 89 ? -0.692 20.900 49.838 1.00 67.52 130 MET D N 1
ATOM 2955 C CA . MET D 1 89 ? -0.027 19.938 50.702 1.00 75.13 130 MET D CA 1
ATOM 2956 C C . MET D 1 89 ? 1.088 20.660 51.449 1.00 73.81 130 MET D C 1
ATOM 2957 O O . MET D 1 89 ? 1.269 20.463 52.649 1.00 78.52 130 MET D O 1
ATOM 2962 N N . ASP D 1 90 ? 1.829 21.498 50.727 1.00 74.72 131 ASP D N 1
ATOM 2963 C CA . ASP D 1 90 ? 2.929 22.265 51.309 1.00 76.34 131 ASP D CA 1
ATOM 2964 C C . ASP D 1 90 ? 2.371 23.157 52.406 1.00 77.23 131 ASP D C 1
ATOM 2965 O O . ASP D 1 90 ? 2.869 23.173 53.529 1.00 69.26 131 ASP D O 1
ATOM 2970 N N . GLN D 1 91 ? 1.330 23.903 52.055 1.00 74.60 132 GLN D N 1
ATOM 2971 C CA . GLN D 1 91 ? 0.674 24.811 52.978 1.00 72.77 132 GLN D CA 1
ATOM 2972 C C . GLN D 1 91 ? 0.228 24.117 54.258 1.00 70.62 132 GLN D C 1
ATOM 2973 O O . GLN D 1 91 ? 0.291 24.702 55.337 1.00 75.31 132 GLN D O 1
ATOM 2979 N N . LEU D 1 92 ? -0.209 22.867 54.143 1.00 73.05 133 LEU D N 1
ATOM 2980 C CA . LEU D 1 92 ? -0.655 22.114 55.311 1.00 83.90 133 LEU D CA 1
ATOM 2981 C C . LEU D 1 92 ? 0.277 22.235 56.509 1.00 89.11 133 LEU D C 1
ATOM 2982 O O . LEU D 1 92 ? -0.168 22.138 57.651 1.00 90.89 133 LEU D O 1
ATOM 2987 N N . SER D 1 93 ? 1.564 22.452 56.250 1.00 93.10 134 SER D N 1
ATOM 2988 C CA . SER D 1 93 ? 2.547 22.532 57.326 1.00 95.75 134 SER D CA 1
ATOM 2989 C C . SER D 1 93 ? 3.024 23.899 57.803 1.00 97.43 134 SER D C 1
ATOM 2990 O O . SER D 1 93 ? 3.117 24.123 59.010 1.00 88.82 134 SER D O 1
ATOM 2993 N N . LYS D 1 94 ? 3.346 24.810 56.888 1.00 98.11 135 LYS D N 1
ATOM 2994 C CA . LYS D 1 94 ? 3.789 26.142 57.304 1.00 106.52 135 LYS D CA 1
ATOM 2995 C C . LYS D 1 94 ? 2.753 26.661 58.309 1.00 110.70 135 LYS D C 1
ATOM 2996 O O . LYS D 1 94 ? 3.038 27.530 59.135 1.00 112.94 135 LYS D O 1
ATOM 3002 N N . LEU D 1 95 ? 1.554 26.086 58.229 1.00 113.04 136 LEU D N 1
ATOM 3003 C CA . LEU D 1 95 ? 0.411 26.453 59.059 1.00 115.09 136 LEU D CA 1
ATOM 3004 C C . LEU D 1 95 ? 0.330 25.902 60.489 1.00 115.04 136 LEU D C 1
ATOM 3005 O O . LEU D 1 95 ? 0.803 24.773 60.745 1.00 115.68 136 LEU D O 1
ATOM 3010 N N . GLU E 1 6 ? 1.304 19.404 115.860 1.00 137.37 47 GLU E N 1
ATOM 3011 C CA . GLU E 1 6 ? 1.258 20.479 114.829 1.00 137.37 47 GLU E CA 1
ATOM 3012 C C . GLU E 1 6 ? 2.094 20.113 113.607 1.00 137.37 47 GLU E C 1
ATOM 3013 O O . GLU E 1 6 ? 1.756 20.483 112.483 1.00 137.37 47 GLU E O 1
ATOM 3019 N N . SER E 1 7 ? 3.189 19.392 113.830 1.00 133.67 48 SER E N 1
ATOM 3020 C CA . SER E 1 7 ? 4.064 18.982 112.737 1.00 141.91 48 SER E CA 1
ATOM 3021 C C . SER E 1 7 ? 3.313 18.059 111.782 1.00 146.22 48 SER E C 1
ATOM 3022 O O . SER E 1 7 ? 3.467 18.150 110.564 1.00 142.93 48 SER E O 1
ATOM 3025 N N . LEU E 1 8 ? 2.497 17.174 112.349 1.00 142.43 49 LEU E N 1
ATOM 3026 C CA . LEU E 1 8 ? 1.706 16.229 111.567 1.00 145.73 49 LEU E CA 1
ATOM 3027 C C . LEU E 1 8 ? 0.740 16.993 110.665 1.00 149.71 49 LEU E C 1
ATOM 3028 O O . LEU E 1 8 ? 0.571 16.662 109.490 1.00 149.23 49 LEU E O 1
ATOM 3033 N N . HIS E 1 9 ? 0.103 18.014 111.230 1.00 147.90 50 HIS E N 1
ATOM 3034 C CA . HIS E 1 9 ? -0.841 18.837 110.484 1.00 149.16 50 HIS E CA 1
ATOM 3035 C C . HIS E 1 9 ? -0.113 19.557 109.357 1.00 147.23 50 HIS E C 1
ATOM 3036 O O . HIS E 1 9 ? -0.638 19.689 108.252 1.00 150.00 50 HIS E O 1
ATOM 3043 N N . ASP E 1 10 ? 1.099 20.022 109.645 1.00 147.46 51 ASP E N 1
ATOM 3044 C CA . ASP E 1 10 ? 1.907 20.720 108.654 1.00 143.37 51 ASP E CA 1
ATOM 3045 C C . ASP E 1 10 ? 2.205 19.766 107.501 1.00 145.89 51 ASP E C 1
ATOM 3046 O O . ASP E 1 10 ? 2.146 20.150 106.332 1.00 151.20 51 ASP E O 1
ATOM 3051 N N . GLN E 1 11 ? 2.527 18.522 107.843 1.00 143.79 52 GLN E N 1
ATOM 3052 C CA . GLN E 1 11 ? 2.823 17.497 106.846 1.00 140.55 52 GLN E CA 1
ATOM 3053 C C . GLN E 1 11 ? 1.602 17.243 105.970 1.00 137.75 52 GLN E C 1
ATOM 3054 O O . GLN E 1 11 ? 1.722 17.078 104.756 1.00 136.43 52 GLN E O 1
ATOM 3060 N N . ILE E 1 12 ? 0.428 17.206 106.594 1.00 134.64 53 ILE E N 1
ATOM 3061 C CA . ILE E 1 12 ? -0.811 16.981 105.861 1.00 135.70 53 ILE E CA 1
ATOM 3062 C C . ILE E 1 12 ? -1.073 18.144 104.909 1.00 138.11 53 ILE E C 1
ATOM 3063 O O . ILE E 1 12 ? -1.544 17.943 103.789 1.00 140.41 53 ILE E O 1
ATOM 3068 N N . ASP E 1 13 ? -0.766 19.359 105.357 1.00 135.17 54 ASP E N 1
ATOM 3069 C CA . ASP E 1 13 ? -0.953 20.547 104.529 1.00 135.61 54 ASP E CA 1
ATOM 3070 C C . ASP E 1 13 ? -0.016 20.487 103.331 1.00 133.46 54 ASP E C 1
ATOM 3071 O O . ASP E 1 13 ? -0.386 20.861 102.217 1.00 130.68 54 ASP E O 1
ATOM 3076 N N . MET E 1 14 ? 1.201 20.010 103.571 1.00 131.01 55 MET E N 1
ATOM 3077 C CA . MET E 1 14 ? 2.200 19.892 102.519 1.00 130.58 55 MET E CA 1
ATOM 3078 C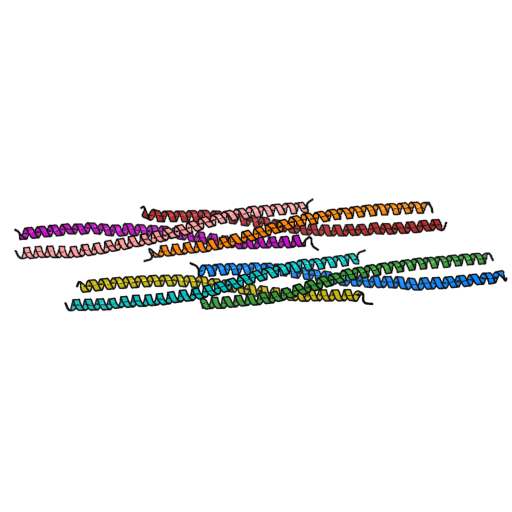 C . MET E 1 14 ? 1.720 18.906 101.458 1.00 126.70 55 MET E C 1
ATOM 3079 O O . MET E 1 14 ? 1.875 19.143 100.260 1.00 123.75 55 MET E O 1
ATOM 3084 N N . LEU E 1 15 ? 1.136 17.799 101.909 1.00 123.66 56 LEU E N 1
ATOM 3085 C CA . LEU E 1 15 ? 0.625 16.776 101.005 1.00 117.77 56 LEU E CA 1
ATOM 3086 C C . LEU E 1 15 ? -0.565 17.309 100.220 1.00 118.11 56 LEU E C 1
ATOM 3087 O O . LEU E 1 15 ? -0.741 16.978 99.048 1.00 117.11 56 LEU E O 1
ATOM 3092 N N . THR E 1 16 ? -1.384 18.129 100.871 1.00 118.18 57 THR E N 1
ATOM 3093 C CA . THR E 1 16 ? -2.544 18.709 100.211 1.00 117.79 57 THR E CA 1
ATOM 3094 C C . THR E 1 16 ? -2.024 19.639 99.123 1.00 121.21 57 THR E C 1
ATOM 3095 O O . THR E 1 16 ? -2.582 19.707 98.027 1.00 122.49 57 THR E O 1
ATOM 3099 N N . LYS E 1 17 ? -0.943 20.351 99.431 1.00 121.12 58 LYS E N 1
ATOM 3100 C CA . LYS E 1 17 ? -0.349 21.260 98.464 1.00 120.00 58 LYS E CA 1
ATOM 3101 C C . LYS E 1 17 ? 0.149 20.430 97.284 1.00 123.17 58 LYS E C 1
ATOM 3102 O O . LYS E 1 17 ? -0.086 20.777 96.130 1.00 123.80 58 LYS E O 1
ATOM 3108 N N . THR E 1 18 ? 0.822 19.321 97.583 1.00 122.70 59 THR E N 1
ATOM 3109 C CA . THR E 1 18 ? 1.346 18.434 96.547 1.00 123.33 59 THR E CA 1
ATOM 3110 C C . THR E 1 18 ? 0.222 17.916 95.653 1.00 122.19 59 THR E C 1
ATOM 3111 O O . THR E 1 18 ? 0.378 17.828 94.436 1.00 123.92 59 THR E O 1
ATOM 3115 N N . ASN E 1 19 ? -0.909 17.572 96.262 1.00 117.08 60 ASN E N 1
ATOM 3116 C CA . ASN E 1 19 ? -2.056 17.065 95.518 1.00 117.62 60 ASN E CA 1
ATOM 3117 C C . ASN E 1 19 ? -2.613 18.113 94.565 1.00 120.94 60 ASN E C 1
ATOM 3118 O O . ASN E 1 19 ? -2.720 17.873 93.363 1.00 124.18 60 ASN E O 1
ATOM 3123 N N . LEU E 1 20 ? -2.969 19.272 95.108 1.00 119.71 61 LEU E N 1
ATOM 3124 C CA . LEU E 1 20 ? -3.511 20.359 94.302 1.00 123.78 61 LEU E CA 1
ATOM 3125 C C . LEU E 1 20 ? -2.508 20.758 93.220 1.00 124.80 61 LEU E C 1
ATOM 3126 O O . LEU E 1 20 ? -2.894 21.213 92.143 1.00 124.79 61 LEU E O 1
ATOM 3131 N N . GLN E 1 21 ? -1.222 20.576 93.510 1.00 122.70 62 GLN E N 1
ATOM 3132 C CA . GLN E 1 21 ? -0.167 20.912 92.558 1.00 120.53 62 GLN E CA 1
ATOM 3133 C C . GLN E 1 21 ? -0.098 19.907 91.413 1.00 118.73 62 GLN E C 1
ATOM 3134 O O . GLN E 1 21 ? 0.301 20.249 90.303 1.00 120.82 62 GLN E O 1
ATOM 3140 N N . LEU E 1 22 ? -0.473 18.662 91.687 1.00 114.89 63 LEU E N 1
ATOM 3141 C CA . LEU E 1 22 ? -0.453 17.629 90.661 1.00 110.56 63 LEU E CA 1
ATOM 3142 C C . LEU E 1 22 ? -1.764 17.639 89.880 1.00 110.11 63 LEU E C 1
ATOM 3143 O O . LEU E 1 22 ? -1.857 17.090 88.783 1.00 108.19 63 LEU E O 1
ATOM 3148 N N . THR E 1 23 ? -2.777 18.280 90.447 1.00 110.06 64 THR E N 1
ATOM 3149 C CA . THR E 1 23 ? -4.059 18.369 89.774 1.00 113.44 64 THR E CA 1
ATOM 3150 C C . THR E 1 23 ? -3.968 19.456 88.706 1.00 115.27 64 THR E C 1
ATOM 3151 O O . THR E 1 23 ? -4.921 19.709 87.970 1.00 112.17 64 THR E O 1
ATOM 3155 N N . THR E 1 24 ? -2.807 20.103 88.631 1.00 119.52 65 THR E N 1
ATOM 3156 C CA . THR E 1 24 ? -2.580 21.119 87.612 1.00 123.26 65 THR E CA 1
ATOM 3157 C C . THR E 1 24 ? -1.845 20.409 86.491 1.00 122.02 65 THR E C 1
ATOM 3158 O O . THR E 1 24 ? -1.878 20.837 85.338 1.00 118.91 65 THR E O 1
ATOM 3162 N N . GLN E 1 25 ? -1.177 19.315 86.850 1.00 125.63 66 GLN E N 1
ATOM 3163 C CA . GLN E 1 25 ? -0.474 18.497 85.874 1.00 126.96 66 GLN E CA 1
ATOM 3164 C C . GLN E 1 25 ? -1.588 18.015 84.954 1.00 126.36 66 GLN E C 1
ATOM 3165 O O . GLN E 1 25 ? -1.457 18.030 83.733 1.00 126.79 66 GLN E O 1
ATOM 3171 N N . SER E 1 26 ? -2.694 17.601 85.569 1.00 123.77 67 SER E N 1
ATOM 3172 C CA . SER E 1 26 ? -3.850 17.072 84.851 1.00 123.36 67 SER E CA 1
ATOM 3173 C C . SER E 1 26 ? -4.576 18.030 83.906 1.00 121.58 67 SER E C 1
ATOM 3174 O O . SER E 1 26 ? -4.700 17.729 82.720 1.00 120.41 67 SER E O 1
ATOM 3177 N N . GLN E 1 27 ? -5.075 19.156 84.419 1.00 120.81 68 GLN E N 1
ATOM 3178 C CA . GLN E 1 27 ? -5.770 20.135 83.572 1.00 121.24 68 GLN E CA 1
ATOM 3179 C C . GLN E 1 27 ? -4.921 20.295 82.323 1.00 122.75 68 GLN E C 1
ATOM 3180 O O . GLN E 1 27 ? -5.358 20.053 81.197 1.00 124.30 68 GLN E O 1
ATOM 3186 N N . ASN E 1 28 ? -3.690 20.715 82.571 1.00 121.58 69 ASN E N 1
ATOM 3187 C CA . ASN E 1 28 ? -2.666 20.921 81.565 1.00 123.11 69 ASN E CA 1
ATOM 3188 C C . ASN E 1 28 ? -2.790 19.949 80.392 1.00 126.74 69 ASN E C 1
ATOM 3189 O O . ASN E 1 28 ? -3.110 20.337 79.267 1.00 129.43 69 ASN E O 1
ATOM 3194 N N . LEU E 1 29 ? -2.549 18.676 80.687 1.00 124.40 70 LEU E N 1
ATOM 3195 C CA . LEU E 1 29 ? -2.546 17.617 79.686 1.00 125.50 70 LEU E CA 1
ATOM 3196 C C . LEU E 1 29 ? -3.896 17.163 79.133 1.00 124.36 70 LEU E C 1
ATOM 3197 O O . LEU E 1 29 ? -3.957 16.568 78.055 1.00 123.71 70 LEU E O 1
ATOM 3202 N N . LEU E 1 30 ? -4.975 17.429 79.862 1.00 126.98 71 LEU E N 1
ATOM 3203 C CA . LEU E 1 30 ? -6.301 17.073 79.372 1.00 126.70 71 LEU E CA 1
ATOM 3204 C C . LEU E 1 30 ? -6.464 17.929 78.123 1.00 127.01 71 LEU E C 1
ATOM 3205 O O . LEU E 1 30 ? -6.921 17.462 77.079 1.00 125.14 71 LEU E O 1
ATOM 3210 N N . SER E 1 31 ? -6.066 19.192 78.254 1.00 128.62 72 SER E N 1
ATOM 3211 C CA . SER E 1 31 ? -6.138 20.157 77.164 1.00 127.29 72 SER E CA 1
ATOM 3212 C C . SER E 1 31 ? -5.274 19.730 75.983 1.00 126.15 72 SER E C 1
ATOM 3213 O O . SER E 1 31 ? -5.658 19.908 74.827 1.00 125.54 72 SER E O 1
ATOM 3216 N N . LYS E 1 32 ? -4.108 19.163 76.278 1.00 126.79 73 LYS E N 1
ATOM 3217 C CA . LYS E 1 32 ? -3.196 18.716 75.234 1.00 123.78 73 LYS E CA 1
ATOM 3218 C C . LYS E 1 32 ? -3.716 17.535 74.424 1.00 125.95 73 LYS E C 1
ATOM 3219 O O . LYS E 1 32 ? -3.415 17.417 73.237 1.00 127.80 73 LYS E O 1
ATOM 3225 N N . LEU E 1 33 ? -4.493 16.659 75.053 1.00 127.53 74 LEU E N 1
ATOM 3226 C CA . LEU E 1 33 ? -5.035 15.515 74.333 1.00 126.81 74 LEU E CA 1
ATOM 3227 C C . LEU E 1 33 ? -6.150 16.031 73.427 1.00 126.19 74 LEU E C 1
ATOM 3228 O O . LEU E 1 33 ? -6.416 15.471 72.363 1.00 124.84 74 LEU E O 1
ATOM 3233 N N . GLU E 1 34 ? -6.798 17.107 73.862 1.00 127.99 75 GLU E N 1
ATOM 3234 C CA . GLU E 1 34 ? -7.857 17.728 73.079 1.00 130.52 75 GLU E CA 1
ATOM 3235 C C . GLU E 1 34 ? -7.164 18.337 71.865 1.00 130.06 75 GLU E C 1
ATOM 3236 O O . GLU E 1 34 ? -7.691 18.315 70.752 1.00 130.07 75 GLU E O 1
ATOM 3242 N N . LEU E 1 35 ? -5.972 18.881 72.099 1.00 129.86 76 LEU E N 1
ATOM 3243 C CA . LEU E 1 35 ? -5.174 19.481 71.037 1.00 128.18 76 LEU E CA 1
ATOM 3244 C C . LEU E 1 35 ? -4.956 18.416 69.972 1.00 129.32 76 LEU E C 1
ATOM 3245 O O . LEU E 1 35 ? -4.968 18.699 68.775 1.00 131.32 76 LEU E O 1
ATOM 3250 N N . ALA E 1 36 ? -4.760 17.185 70.430 1.00 129.72 77 ALA E N 1
ATOM 3251 C CA . ALA E 1 36 ? -4.533 16.051 69.548 1.00 127.57 77 ALA E CA 1
ATOM 3252 C C . ALA E 1 36 ? -5.562 15.964 68.433 1.00 126.61 77 ALA E C 1
ATOM 3253 O O . ALA E 1 36 ? -5.218 16.070 67.257 1.00 127.84 77 ALA E O 1
ATOM 3255 N N . GLN E 1 37 ? -6.826 15.775 68.801 1.00 127.88 78 GLN E N 1
ATOM 3256 C CA . GLN E 1 37 ? -7.878 15.646 67.802 1.00 129.09 78 GLN E CA 1
ATOM 3257 C C . GLN E 1 37 ? -8.062 16.899 66.963 1.00 125.98 78 GLN E C 1
ATOM 3258 O O . GLN E 1 37 ? -8.335 16.808 65.768 1.00 127.77 78 GLN E O 1
ATOM 3264 N N . SER E 1 38 ? -7.918 18.067 67.580 1.00 126.16 79 SER E N 1
ATOM 3265 C CA . SER E 1 38 ? -8.064 19.314 66.845 1.00 123.88 79 SER E CA 1
ATOM 3266 C C . SER E 1 38 ? -7.113 19.225 65.654 1.00 123.56 79 SER E C 1
ATOM 3267 O O . SER E 1 38 ? -7.521 19.338 64.497 1.00 122.25 79 SER E O 1
ATOM 3270 N N . LYS E 1 39 ? -5.842 18.988 65.959 1.00 122.30 80 LYS E N 1
ATOM 3271 C CA . LYS E 1 39 ? -4.802 18.867 64.947 1.00 118.80 80 LYS E CA 1
ATOM 3272 C C . LYS E 1 39 ? -5.105 17.712 63.999 1.00 115.95 80 LYS E C 1
ATOM 3273 O O . LYS E 1 39 ? -5.284 17.913 62.798 1.00 117.83 80 LYS E O 1
ATOM 3279 N N . GLU E 1 40 ? -5.166 16.506 64.556 1.00 114.61 81 GLU E N 1
ATOM 3280 C CA . GLU E 1 40 ? -5.423 15.297 63.782 1.00 111.44 81 GLU E CA 1
ATOM 3281 C C . GLU E 1 40 ? -6.694 15.330 62.943 1.00 106.44 81 GLU E C 1
ATOM 3282 O O . GLU E 1 40 ? -6.700 14.860 61.804 1.00 96.98 81 GLU E O 1
ATOM 3288 N N . SER E 1 41 ? -7.771 15.871 63.501 1.00 105.13 82 SER E N 1
ATOM 3289 C CA . SER E 1 41 ? -9.031 15.938 62.771 1.00 107.99 82 SER E CA 1
ATOM 3290 C C . SER E 1 41 ? -8.890 16.913 61.612 1.00 106.64 82 SER E C 1
ATOM 3291 O O . SER E 1 41 ? -9.360 16.644 60.507 1.00 108.06 82 SER E O 1
ATOM 3294 N N . LYS E 1 42 ? -8.248 18.049 61.869 1.00 109.65 83 LYS E N 1
ATOM 3295 C CA . LYS E 1 42 ? -8.019 19.037 60.823 1.00 108.19 83 LYS E CA 1
ATOM 3296 C C . LYS E 1 42 ? -7.293 18.302 59.704 1.00 106.64 83 LYS E C 1
ATOM 3297 O O . LYS E 1 42 ? -7.705 18.348 58.545 1.00 105.79 83 LYS E O 1
ATOM 3303 N N . LEU E 1 43 ? -6.210 17.619 60.068 1.00 107.97 84 LEU E N 1
ATOM 3304 C CA . LEU E 1 43 ? -5.425 16.862 59.103 1.00 105.95 84 LEU E CA 1
ATOM 3305 C C . LEU E 1 43 ? -6.323 15.902 58.337 1.00 109.71 84 LEU E C 1
ATOM 3306 O O . LEU E 1 43 ? -6.369 15.928 57.109 1.00 111.14 84 LEU E O 1
ATOM 3311 N N . LEU E 1 44 ? -7.043 15.064 59.075 1.00 108.68 85 LEU E N 1
ATOM 3312 C CA . LEU E 1 44 ? -7.938 14.080 58.479 1.00 108.50 85 LEU E CA 1
ATOM 3313 C C . LEU E 1 44 ? -8.845 14.715 57.432 1.00 105.69 85 LEU E C 1
ATOM 3314 O O . LEU E 1 44 ? -8.873 14.289 56.278 1.00 106.39 85 LEU E O 1
ATOM 3319 N N . GLU E 1 45 ? -9.585 15.737 57.848 1.00 99.60 86 GLU E N 1
ATOM 3320 C CA . GLU E 1 45 ? -10.507 16.436 56.964 1.00 99.15 86 GLU E CA 1
ATOM 3321 C C . GLU E 1 45 ? -9.812 16.962 55.715 1.00 102.15 86 GLU E C 1
ATOM 3322 O O . GLU E 1 45 ? -10.229 16.669 54.595 1.00 106.19 86 GLU E O 1
ATOM 3328 N N . ASN E 1 46 ? -8.755 17.745 55.913 1.00 93.95 87 ASN E N 1
ATOM 3329 C CA . ASN E 1 46 ? -8.015 18.314 54.794 1.00 87.17 87 ASN E CA 1
ATOM 3330 C C . ASN E 1 46 ? -7.498 17.235 53.860 1.00 82.18 87 ASN E C 1
ATOM 3331 O O . ASN E 1 46 ? -7.609 17.353 52.640 1.00 75.53 87 ASN E O 1
ATOM 3336 N N . LEU E 1 47 ? -6.923 16.188 54.442 1.00 77.22 88 LEU E N 1
ATOM 3337 C CA . LEU E 1 47 ? -6.382 15.086 53.665 1.00 75.98 88 LEU E CA 1
ATOM 3338 C C . LEU E 1 47 ? -7.468 14.455 52.803 1.00 75.33 88 LEU E C 1
ATOM 3339 O O . LEU E 1 47 ? -7.235 14.151 51.632 1.00 59.47 88 LEU E O 1
ATOM 3344 N N . ASN E 1 48 ? -8.653 14.262 53.378 1.00 68.98 89 ASN E N 1
ATOM 3345 C CA . ASN E 1 48 ? -9.761 13.685 52.627 1.00 71.31 89 ASN E CA 1
ATOM 3346 C C . ASN E 1 48 ? -10.251 14.711 51.615 1.00 64.82 89 ASN E C 1
ATOM 3347 O O . ASN E 1 48 ? -10.779 14.351 50.563 1.00 66.21 89 ASN E O 1
ATOM 3352 N N . LEU E 1 49 ? -10.083 15.991 51.942 1.00 59.64 90 LEU E N 1
ATOM 3353 C CA . LEU E 1 49 ? -10.466 17.065 51.030 1.00 59.36 90 LEU E CA 1
ATOM 3354 C C . LEU E 1 49 ? -9.516 16.959 49.846 1.00 57.61 90 LEU E C 1
ATOM 3355 O O . LEU E 1 49 ? -9.930 16.952 48.692 1.00 55.33 90 LEU E O 1
ATOM 3360 N N . LEU E 1 50 ? -8.228 16.887 50.158 1.00 55.34 91 LEU E N 1
ATOM 3361 C CA . LEU E 1 50 ? -7.201 16.749 49.147 1.00 58.20 91 LEU E CA 1
ATOM 3362 C C . LEU E 1 50 ? -7.425 15.417 48.451 1.00 61.03 91 LEU E C 1
ATOM 3363 O O . LEU E 1 50 ? -7.527 15.349 47.226 1.00 63.69 91 LEU E O 1
ATOM 3368 N N . LYS E 1 51 ? -7.512 14.360 49.250 1.00 61.97 92 LYS E N 1
ATOM 3369 C CA . LYS E 1 51 ? -7.733 13.022 48.726 1.00 61.91 92 LYS E CA 1
ATOM 3370 C C . LYS E 1 51 ? -8.882 13.036 47.725 1.00 54.46 92 LYS E C 1
ATOM 3371 O O . LYS E 1 51 ? -8.840 12.342 46.715 1.00 55.57 92 LYS E O 1
ATOM 3377 N N . ASN E 1 52 ? -9.901 13.840 48.005 1.00 54.54 93 ASN E N 1
ATOM 3378 C CA . ASN E 1 52 ? -11.062 13.915 47.131 1.00 49.89 93 ASN E CA 1
ATOM 3379 C C . ASN E 1 52 ? -10.858 14.673 45.834 1.00 49.26 93 ASN E C 1
ATOM 3380 O O . ASN E 1 52 ? -11.371 14.248 44.801 1.00 50.26 93 ASN E O 1
ATOM 3385 N N . GLU E 1 53 ? -10.134 15.790 45.861 1.00 41.02 94 GLU E N 1
ATOM 3386 C CA . GLU E 1 53 ? -9.914 16.514 44.614 1.00 55.73 94 GLU E CA 1
ATOM 3387 C C . GLU E 1 53 ? -8.863 15.765 43.796 1.00 55.47 94 GLU E C 1
ATOM 3388 O O . GLU E 1 53 ? -8.941 15.726 42.570 1.00 58.27 94 GLU E O 1
ATOM 3394 N N . ASN E 1 54 ? -7.891 15.168 44.483 1.00 49.22 95 ASN E N 1
ATOM 3395 C CA . ASN E 1 54 ? -6.853 14.391 43.823 1.00 39.97 95 ASN E CA 1
ATOM 3396 C C . ASN E 1 54 ? -7.569 13.353 42.955 1.00 40.86 95 ASN E C 1
ATOM 3397 O O . ASN E 1 54 ? -7.208 13.124 41.793 1.00 39.70 95 ASN E O 1
ATOM 3402 N N . GLU E 1 55 ? -8.625 12.759 43.501 1.00 47.26 96 GLU E N 1
ATOM 3403 C CA . GLU E 1 55 ? -9.353 11.751 42.751 1.00 39.52 96 GLU E CA 1
ATOM 3404 C C . GLU E 1 55 ? -10.208 12.323 41.622 1.00 45.00 96 GLU E C 1
ATOM 3405 O O . GLU E 1 55 ? -10.424 11.661 40.608 1.00 50.41 96 GLU E O 1
ATOM 3411 N N . ASN E 1 56 ? -10.695 13.547 41.787 1.00 44.64 97 ASN E N 1
ATOM 3412 C CA . ASN E 1 56 ? -11.468 14.157 40.724 1.00 36.81 97 ASN E CA 1
ATOM 3413 C C . ASN E 1 56 ? -10.491 14.411 39.583 1.00 30.96 97 ASN E C 1
ATOM 3414 O O . ASN E 1 56 ? -10.812 14.188 38.420 1.00 38.75 97 ASN E O 1
ATOM 3419 N N . LEU E 1 57 ? -9.289 14.868 39.929 1.00 32.19 98 LEU E N 1
ATOM 3420 C CA . LEU E 1 57 ? -8.252 15.132 38.936 1.00 23.61 98 LEU E CA 1
ATOM 3421 C C . LEU E 1 57 ? -7.758 13.841 38.270 1.00 28.03 98 LEU E C 1
ATOM 3422 O O . LEU E 1 57 ? -7.337 13.861 37.124 1.00 36.10 98 LEU E O 1
ATOM 3427 N N . ASN E 1 58 ? -7.799 12.715 38.974 1.00 28.16 99 ASN E N 1
ATOM 3428 C CA . ASN E 1 58 ? -7.329 11.472 38.356 1.00 27.06 99 ASN E CA 1
ATOM 3429 C C . ASN E 1 58 ? -8.293 10.987 37.305 1.00 20.24 99 ASN E C 1
ATOM 3430 O O . ASN E 1 58 ? -7.881 10.458 36.272 1.00 36.15 99 ASN E O 1
ATOM 3435 N N . SER E 1 59 ? -9.582 11.183 37.558 1.00 28.28 100 SER E N 1
ATOM 3436 C CA . SER E 1 59 ? -10.618 10.784 36.611 1.00 24.01 100 SER E CA 1
ATOM 3437 C C . SER E 1 59 ? -10.612 11.635 35.358 1.00 29.16 100 SER E C 1
ATOM 3438 O O . SER E 1 59 ? -10.917 11.143 34.273 1.00 41.51 100 SER E O 1
ATOM 3441 N N . ILE E 1 60 ? -10.297 12.922 35.511 1.00 27.20 101 ILE E N 1
ATOM 3442 C CA . ILE E 1 60 ? -10.244 13.816 34.365 1.00 16.28 101 ILE E CA 1
ATOM 3443 C C . ILE E 1 60 ? -9.082 13.347 33.501 1.00 12.49 101 ILE E C 1
ATOM 3444 O O . ILE E 1 60 ? -9.201 13.260 32.289 1.00 28.77 101 ILE E O 1
ATOM 3449 N N . PHE E 1 61 ? -7.959 13.041 34.145 1.00 25.18 102 PHE E N 1
ATOM 3450 C CA . PHE E 1 61 ? -6.761 12.570 33.442 1.00 22.98 102 PHE E CA 1
ATOM 3451 C C . PHE E 1 61 ? -7.078 11.328 32.609 1.00 25.40 102 PHE E C 1
ATOM 3452 O O . PHE E 1 61 ? -6.767 11.263 31.418 1.00 31.49 102 PHE E O 1
ATOM 3460 N N . GLU E 1 62 ? -7.712 10.342 33.232 1.00 30.79 103 GLU E N 1
ATOM 3461 C CA . GLU E 1 62 ? -8.051 9.117 32.511 1.00 34.84 103 GLU E CA 1
ATOM 3462 C C . GLU E 1 62 ? -8.965 9.384 31.317 1.00 24.46 103 GLU E C 1
ATOM 3463 O O . GLU E 1 62 ? -8.897 8.667 30.325 1.00 34.73 103 GLU E O 1
ATOM 3469 N N . ARG E 1 63 ? -9.802 10.418 31.392 1.00 30.49 104 ARG E N 1
ATOM 3470 C CA . ARG E 1 63 ? -10.693 10.732 30.270 1.00 24.65 104 ARG E CA 1
ATOM 3471 C C . ARG E 1 63 ? -9.957 11.334 29.091 1.00 22.85 104 ARG E C 1
ATOM 3472 O O . ARG E 1 63 ? -10.290 11.052 27.946 1.00 33.78 104 ARG E O 1
ATOM 3480 N N . LYS E 1 64 ? -8.966 12.173 29.361 1.00 30.87 105 LYS E N 1
ATOM 3481 C CA . LYS E 1 64 ? -8.193 12.792 28.289 1.00 29.84 105 LYS E CA 1
ATOM 3482 C C . LYS E 1 64 ? -7.331 11.752 27.581 1.00 21.52 105 LYS E C 1
ATOM 3483 O O . LYS E 1 64 ? -7.223 11.757 26.347 1.00 28.34 105 LYS E O 1
ATOM 3489 N N . ASN E 1 65 ? -6.713 10.867 28.366 1.00 28.72 106 ASN E N 1
ATOM 3490 C CA . ASN E 1 65 ? -5.861 9.818 27.805 1.00 30.57 106 ASN E CA 1
ATOM 3491 C C . ASN E 1 65 ? -6.693 8.942 26.886 1.00 26.10 106 ASN E C 1
ATOM 3492 O O . ASN E 1 65 ? -6.216 8.492 25.843 1.00 46.65 106 ASN E O 1
ATOM 3497 N N . LYS E 1 66 ? -7.947 8.722 27.270 1.00 30.81 107 LYS E N 1
ATOM 3498 C CA . LYS E 1 66 ? -8.866 7.913 26.477 1.00 26.28 107 LYS E CA 1
ATOM 3499 C C . LYS E 1 66 ? -9.081 8.574 25.116 1.00 25.73 107 LYS E C 1
ATOM 3500 O O . LYS E 1 66 ? -9.143 7.901 24.086 1.00 25.94 107 LYS E O 1
ATOM 3506 N N . LYS E 1 67 ? -9.199 9.899 25.116 1.00 33.70 108 LYS E N 1
ATOM 3507 C CA . LYS E 1 67 ? -9.383 10.652 23.877 1.00 22.57 108 LYS E CA 1
ATOM 3508 C C . LYS E 1 67 ? -8.065 10.711 23.080 1.00 22.49 108 LYS E C 1
ATOM 3509 O O . LYS E 1 67 ? -8.058 10.552 21.859 1.00 32.24 108 LYS E O 1
ATOM 3515 N N . LEU E 1 68 ? -6.948 10.931 23.773 1.00 25.73 109 LEU E N 1
ATOM 3516 C CA . LEU E 1 68 ? -5.649 10.984 23.106 1.00 27.43 109 LEU E CA 1
ATOM 3517 C C . LEU E 1 68 ? -5.364 9.648 22.412 1.00 32.08 109 LEU E C 1
ATOM 3518 O O . LEU E 1 68 ? -4.713 9.611 21.363 1.00 37.58 109 LEU E O 1
ATOM 3523 N N . LYS E 1 69 ? -5.840 8.549 23.004 1.00 25.80 110 LYS E N 1
ATOM 3524 C CA . LYS E 1 69 ? -5.634 7.239 22.398 1.00 34.82 110 LYS E CA 1
ATOM 3525 C C . LYS E 1 69 ? -6.420 7.186 21.085 1.00 40.85 110 LYS E C 1
ATOM 3526 O O . LYS E 1 69 ? -5.994 6.558 20.114 1.00 39.44 110 LYS E O 1
ATOM 3532 N N . GLU E 1 70 ? -7.571 7.851 21.057 1.00 40.70 111 GLU E N 1
ATOM 3533 C CA . GLU E 1 70 ? -8.379 7.881 19.845 1.00 33.55 111 GLU E CA 1
ATOM 3534 C C . GLU E 1 70 ? -7.611 8.617 18.743 1.00 19.36 111 GLU E C 1
ATOM 3535 O O . GLU E 1 70 ? -7.508 8.126 17.618 1.00 35.46 111 GLU E O 1
ATOM 3541 N N . LEU E 1 71 ? -7.055 9.785 19.060 1.00 32.35 112 LEU E N 1
ATOM 3542 C CA . LEU E 1 71 ? -6.287 10.541 18.064 1.00 34.01 112 LEU E CA 1
ATOM 3543 C C . LEU E 1 71 ? -5.121 9.726 17.474 1.00 26.02 112 LEU E C 1
ATOM 3544 O O . LEU E 1 71 ? -4.854 9.809 16.273 1.00 36.45 112 LEU E O 1
ATOM 3549 N N . GLU E 1 72 ? -4.429 8.952 18.315 1.00 39.79 113 GLU E N 1
ATOM 3550 C CA . GLU E 1 72 ? -3.328 8.084 17.863 1.00 36.42 113 GLU E CA 1
ATOM 3551 C C . GLU E 1 72 ? -3.851 7.249 16.699 1.00 22.19 113 GLU E C 1
ATOM 3552 O O . GLU E 1 72 ? -3.204 7.102 15.666 1.00 44.99 113 GLU E O 1
ATOM 3558 N N . LYS E 1 73 ? -5.037 6.692 16.900 1.00 27.70 114 LYS E N 1
ATOM 3559 C CA . LYS E 1 73 ? -5.687 5.846 15.915 1.00 33.12 114 LYS E CA 1
ATOM 3560 C C . LYS E 1 73 ? -6.042 6.636 14.668 1.00 29.33 114 LYS E C 1
ATOM 3561 O O . LYS E 1 73 ? -5.787 6.203 13.550 1.00 37.49 114 LYS E O 1
ATOM 3567 N N . ASP E 1 74 ? -6.633 7.807 14.870 1.00 35.43 115 ASP E N 1
ATOM 3568 C CA . ASP E 1 74 ? -7.025 8.660 13.762 1.00 17.95 115 ASP E CA 1
ATOM 3569 C C . ASP E 1 74 ? -5.877 9.141 12.899 1.00 20.92 115 ASP E C 1
ATOM 3570 O O . ASP E 1 74 ? -5.933 9.061 11.670 1.00 28.63 115 ASP E O 1
ATOM 3575 N N . TYR E 1 75 ? -4.829 9.636 13.533 1.00 22.69 116 TYR E N 1
ATOM 3576 C CA . TYR E 1 75 ? -3.675 10.107 12.780 1.00 32.34 116 TYR E CA 1
ATOM 3577 C C . TYR E 1 75 ? -3.000 8.944 12.041 1.00 28.48 116 TYR E C 1
ATOM 3578 O O . TYR E 1 75 ? -2.630 9.070 10.874 1.00 34.16 116 TYR E O 1
ATOM 3587 N N . SER E 1 76 ? -2.864 7.805 12.711 1.00 30.78 117 SER E N 1
ATOM 3588 C CA . SER E 1 76 ? -2.250 6.642 12.079 1.00 25.76 117 SER E CA 1
ATOM 3589 C C . SER E 1 76 ? -3.037 6.283 10.834 1.00 14.46 117 SER E C 1
ATOM 3590 O O . SER E 1 76 ? -2.472 6.062 9.760 1.00 22.29 117 SER E O 1
ATOM 3593 N N . GLU E 1 77 ? -4.355 6.259 10.984 1.00 18.18 118 GLU E N 1
ATOM 3594 C CA . GLU E 1 77 ? -5.228 5.913 9.885 1.00 13.70 118 GLU E CA 1
ATOM 3595 C C . GLU E 1 77 ? -5.147 6.910 8.755 1.00 26.99 118 GLU E C 1
ATOM 3596 O O . GLU E 1 77 ? -5.058 6.529 7.575 1.00 29.45 118 GLU E O 1
ATOM 3602 N N . LEU E 1 78 ? -5.184 8.188 9.130 1.00 20.40 119 LEU E N 1
ATOM 3603 C CA . LEU E 1 78 ? -5.125 9.291 8.180 1.00 13.60 119 LEU E CA 1
ATOM 3604 C C . LEU E 1 78 ? -3.784 9.264 7.455 1.00 4.22 119 LEU E C 1
ATOM 3605 O O . LEU E 1 78 ? -3.705 9.493 6.250 1.00 19.74 119 LEU E O 1
ATOM 3610 N N . SER E 1 79 ? -2.720 8.977 8.194 1.00 26.67 120 SER E N 1
ATOM 3611 C CA . SER E 1 79 ? -1.404 8.909 7.589 1.00 19.55 120 SER E CA 1
ATOM 3612 C C . SER E 1 79 ? -1.407 7.831 6.513 1.00 26.80 120 SER E C 1
ATOM 3613 O O . SER E 1 79 ? -0.939 8.057 5.395 1.00 23.44 120 SER E O 1
ATOM 3616 N N . ASN E 1 80 ? -1.947 6.660 6.845 1.00 26.42 121 ASN E N 1
ATOM 3617 C CA . ASN E 1 80 ? -1.996 5.568 5.882 1.00 21.84 121 ASN E CA 1
ATOM 3618 C C . ASN E 1 80 ? -2.771 5.952 4.644 1.00 22.87 121 ASN E C 1
ATOM 3619 O O . ASN E 1 80 ? -2.374 5.618 3.523 1.00 27.76 121 ASN E O 1
ATOM 3624 N N . ARG E 1 81 ? -3.886 6.648 4.833 1.00 23.02 122 ARG E N 1
ATOM 3625 C CA . ARG E 1 81 ? -4.678 7.056 3.687 1.00 21.93 122 ARG E CA 1
ATOM 3626 C C . ARG E 1 81 ? -3.855 7.932 2.740 1.00 19.91 122 ARG E C 1
ATOM 3627 O O . ARG E 1 81 ? -3.915 7.754 1.513 1.00 34.01 122 ARG E O 1
ATOM 3635 N N . TYR E 1 82 ? -3.079 8.866 3.288 1.00 26.99 123 TYR E N 1
ATOM 3636 C CA . TYR E 1 82 ? -2.235 9.732 2.453 1.00 30.94 123 TYR E CA 1
ATOM 3637 C C . TYR E 1 82 ? -1.142 8.911 1.744 1.00 13.15 123 TYR E C 1
ATOM 3638 O O . TYR E 1 82 ? -0.714 9.248 0.636 1.00 21.98 123 TYR E O 1
ATOM 3647 N N . ASN E 1 83 ? -0.691 7.823 2.369 1.00 27.55 124 ASN E N 1
ATOM 3648 C CA . ASN E 1 83 ? 0.318 7.002 1.706 1.00 20.48 124 ASN E CA 1
ATOM 3649 C C . ASN E 1 83 ? -0.332 6.301 0.517 1.00 16.40 124 ASN E C 1
ATOM 3650 O O . ASN E 1 83 ? 0.276 6.147 -0.547 1.00 25.41 124 ASN E O 1
ATOM 3655 N N . GLU E 1 84 ? -1.592 5.919 0.670 1.00 24.23 125 GLU E N 1
ATOM 3656 C CA . GLU E 1 84 ? -2.259 5.276 -0.438 1.00 15.00 125 GLU E CA 1
ATOM 3657 C C . GLU E 1 84 ? -2.520 6.244 -1.562 1.00 25.91 125 GLU E C 1
ATOM 3658 O O . GLU E 1 84 ? -2.407 5.890 -2.734 1.00 26.35 125 GLU E O 1
ATOM 3664 N N . GLN E 1 85 ? -2.850 7.483 -1.217 1.00 27.42 126 GLN E N 1
ATOM 3665 C CA . GLN E 1 85 ? -3.141 8.456 -2.260 1.00 24.02 126 GLN E CA 1
ATOM 3666 C C . GLN E 1 85 ? -1.934 8.736 -3.138 1.00 19.43 126 GLN E C 1
ATOM 3667 O O . GLN E 1 85 ? -2.069 8.971 -4.340 1.00 28.68 126 GLN E O 1
ATOM 3673 N N . LYS E 1 86 ? -0.749 8.684 -2.543 1.00 32.35 127 LYS E N 1
ATOM 3674 C CA . LYS E 1 86 ? 0.474 8.902 -3.297 1.00 16.76 127 LYS E CA 1
ATOM 3675 C C . LYS E 1 86 ? 0.780 7.677 -4.161 1.00 28.89 127 LYS E C 1
ATOM 3676 O O . LYS E 1 86 ? 1.313 7.811 -5.247 1.00 39.46 127 LYS E O 1
ATOM 3682 N N . GLU E 1 87 ? 0.458 6.480 -3.686 1.00 25.27 128 GLU E N 1
ATOM 3683 C CA . GLU E 1 87 ? 0.696 5.281 -4.497 1.00 25.37 128 GLU E CA 1
ATOM 3684 C C . GLU E 1 87 ? -0.083 5.427 -5.801 1.00 34.71 128 GLU E C 1
ATOM 3685 O O . GLU E 1 87 ? 0.413 5.107 -6.880 1.00 46.78 128 GLU E O 1
ATOM 3691 N N . LYS E 1 88 ? -1.313 5.916 -5.696 1.00 32.25 129 LYS E N 1
ATOM 3692 C CA . LYS E 1 88 ? -2.149 6.109 -6.873 1.00 34.92 129 LYS E CA 1
ATOM 3693 C C . LYS E 1 88 ? -1.584 7.209 -7.767 1.00 42.14 129 LYS E C 1
ATOM 3694 O O . LYS E 1 88 ? -1.515 7.053 -8.987 1.00 51.19 129 LYS E O 1
ATOM 3700 N N . MET E 1 89 ? -1.185 8.323 -7.160 1.00 35.87 130 MET E N 1
ATOM 3701 C CA . MET E 1 89 ? -0.625 9.432 -7.917 1.00 44.82 130 MET E CA 1
ATOM 3702 C C . MET E 1 89 ? 0.645 8.965 -8.608 1.00 48.09 130 MET E C 1
ATOM 3703 O O . MET E 1 89 ? 0.838 9.191 -9.802 1.00 49.21 130 MET E O 1
ATOM 3708 N N . ASP E 1 90 ? 1.506 8.307 -7.842 1.00 43.20 131 ASP E N 1
ATOM 3709 C CA . ASP E 1 90 ? 2.764 7.779 -8.355 1.00 45.78 131 ASP E CA 1
ATOM 3710 C C . ASP E 1 90 ? 2.471 6.865 -9.529 1.00 40.97 131 ASP E C 1
ATOM 3711 O O . ASP E 1 90 ? 2.975 7.049 -10.633 1.00 37.85 131 ASP E O 1
ATOM 3716 N N . GLN E 1 91 ? 1.631 5.878 -9.284 1.00 40.28 132 GLN E N 1
ATOM 3717 C CA . GLN E 1 91 ? 1.284 4.943 -10.329 1.00 48.08 132 GLN E CA 1
ATOM 3718 C C . GLN E 1 91 ? 0.572 5.653 -11.464 1.00 51.06 132 GLN E C 1
ATOM 3719 O O . GLN E 1 91 ? 0.589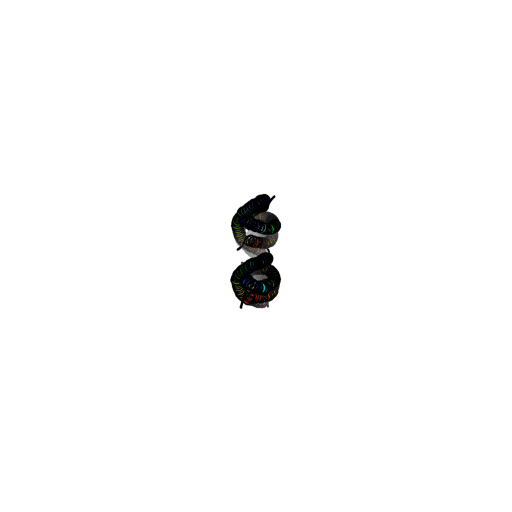 5.191 -12.597 1.00 62.59 132 GLN E O 1
ATOM 3725 N N . LEU E 1 92 ? -0.052 6.782 -11.155 1.00 58.71 133 LEU E N 1
ATOM 3726 C CA . LEU E 1 92 ? -0.783 7.549 -12.155 1.00 53.96 133 LEU E CA 1
ATOM 3727 C C . LEU E 1 92 ? 0.088 8.177 -13.258 1.00 60.78 133 LEU E C 1
ATOM 3728 O O . LEU E 1 92 ? -0.400 8.973 -14.054 1.00 57.38 133 LEU E O 1
ATOM 3733 N N . SER E 1 93 ? 1.369 7.813 -13.301 1.00 67.50 134 SER E N 1
ATOM 3734 C CA . SER E 1 93 ? 2.331 8.302 -14.302 1.00 67.49 134 SER E CA 1
ATOM 3735 C C . SER E 1 93 ? 3.447 7.266 -14.429 1.00 63.86 134 SER E C 1
ATOM 3736 O O . SER E 1 93 ? 4.621 7.593 -14.272 1.00 71.08 134 SER E O 1
ATOM 3739 N N . LYS E 1 94 ? 3.077 6.029 -14.742 1.00 83.59 135 LYS E N 1
ATOM 3740 C CA . LYS E 1 94 ? 4.052 4.963 -14.800 1.00 87.59 135 LYS E CA 1
ATOM 3741 C C . LYS E 1 94 ? 4.308 4.234 -16.114 1.00 95.29 135 LYS E C 1
ATOM 3742 O O . LYS E 1 94 ? 3.527 4.299 -17.086 1.00 91.05 135 LYS E O 1
ATOM 3748 N N . LEU E 1 95 ? 5.482 3.593 -16.066 1.00 112.33 136 LEU E N 1
ATOM 3749 C CA . LEU E 1 95 ? 6.131 2.744 -17.063 1.00 111.40 136 LEU E CA 1
ATOM 3750 C C . LEU E 1 95 ? 5.973 3.093 -18.529 1.00 109.57 136 LEU E C 1
ATOM 3751 O O . LEU E 1 95 ? 5.832 4.298 -18.812 1.00 101.74 136 LEU E O 1
ATOM 3756 N N . ILE F 1 5 ? -3.905 -13.397 96.706 1.00 152.70 46 ILE F N 1
ATOM 3757 C CA . ILE F 1 5 ? -2.971 -13.190 95.561 1.00 152.70 46 ILE F CA 1
ATOM 3758 C C . ILE F 1 5 ? -3.162 -14.272 94.499 1.00 152.70 46 ILE F C 1
ATOM 3759 O O . ILE F 1 5 ? -2.726 -14.114 93.358 1.00 152.70 46 ILE F O 1
ATOM 3764 N N . GLU F 1 6 ? -3.818 -15.368 94.873 1.00 152.71 47 GLU F N 1
ATOM 3765 C CA . GLU F 1 6 ? -4.048 -16.465 93.939 1.00 154.17 47 GLU F CA 1
ATOM 3766 C C . GLU F 1 6 ? -4.927 -16.020 92.775 1.00 155.81 47 GLU F C 1
ATOM 3767 O O . GLU F 1 6 ? -4.697 -16.409 91.630 1.00 157.15 47 GLU F O 1
ATOM 3773 N N . SER F 1 7 ? -5.939 -15.211 93.075 1.00 155.87 48 SER F N 1
ATOM 3774 C CA . SER F 1 7 ? -6.844 -14.708 92.048 1.00 156.39 48 SER F CA 1
ATOM 3775 C C . SER F 1 7 ? -6.051 -13.840 91.081 1.00 157.24 48 SER F C 1
ATOM 3776 O O . SER F 1 7 ? -6.266 -13.882 89.869 1.00 158.89 48 SER F O 1
ATOM 3779 N N . LEU F 1 8 ? -5.129 -13.057 91.631 1.00 159.08 49 LEU F N 1
ATOM 3780 C CA . LEU F 1 8 ? -4.288 -12.174 90.833 1.00 156.43 49 LEU F CA 1
ATOM 3781 C C . LEU F 1 8 ? -3.413 -12.997 89.892 1.00 155.74 49 LEU F C 1
ATOM 3782 O O . LEU F 1 8 ? -3.220 -12.637 88.730 1.00 153.38 49 LEU F O 1
ATOM 3787 N N . HIS F 1 9 ? -2.882 -14.100 90.411 1.00 155.69 50 HIS F N 1
ATOM 3788 C CA . HIS F 1 9 ? -2.036 -14.991 89.627 1.00 153.52 50 HIS F CA 1
ATOM 3789 C C . HIS F 1 9 ? -2.856 -15.613 88.506 1.00 152.58 50 HIS F C 1
ATOM 3790 O O . HIS F 1 9 ? -2.368 -15.789 87.389 1.00 153.67 50 HIS F O 1
ATOM 3797 N N . ASP F 1 10 ? -4.104 -15.949 88.817 1.00 151.67 51 ASP F N 1
ATOM 3798 C CA . ASP F 1 10 ? -5.009 -16.539 87.841 1.00 146.52 51 ASP F CA 1
ATOM 3799 C C . ASP F 1 10 ? -5.245 -15.541 86.711 1.00 147.34 51 ASP F C 1
ATOM 3800 O O . ASP F 1 10 ? -5.253 -15.906 85.534 1.00 147.38 51 ASP F O 1
ATOM 3805 N N . GLN F 1 11 ? -5.440 -14.280 87.086 1.00 144.98 52 GLN F N 1
ATOM 3806 C CA . GLN F 1 11 ? -5.662 -13.204 86.126 1.00 144.70 52 GLN F CA 1
ATOM 3807 C C . GLN F 1 11 ? -4.436 -13.063 85.233 1.00 145.01 52 GLN F C 1
ATOM 3808 O O . GLN F 1 11 ? -4.554 -12.853 84.025 1.00 144.65 52 GLN F O 1
ATOM 3814 N N . ILE F 1 12 ? -3.259 -13.174 85.841 1.00 141.13 53 ILE F N 1
ATOM 3815 C CA . ILE F 1 12 ? -2.006 -13.074 85.105 1.00 140.34 53 ILE F CA 1
ATOM 3816 C C . ILE F 1 12 ? -1.915 -14.208 84.089 1.00 140.82 53 ILE F C 1
ATOM 3817 O O . ILE F 1 12 ? -1.503 -13.996 82.948 1.00 139.25 53 ILE F O 1
ATOM 3822 N N . ASP F 1 13 ? -2.302 -15.412 84.505 1.00 136.71 54 ASP F N 1
ATOM 3823 C CA . ASP F 1 13 ? -2.267 -16.563 83.610 1.00 137.79 54 ASP F CA 1
ATOM 3824 C C . ASP F 1 13 ? -3.252 -16.347 82.470 1.00 138.64 54 ASP F C 1
ATOM 3825 O O . ASP F 1 13 ? -2.931 -16.593 81.308 1.00 141.08 54 ASP F O 1
ATOM 3830 N N . MET F 1 14 ? -4.453 -15.887 82.810 1.00 134.21 55 MET F N 1
ATOM 3831 C CA . MET F 1 14 ? -5.477 -15.626 81.807 1.00 134.74 55 MET F CA 1
ATOM 3832 C C . MET F 1 14 ? -4.935 -14.669 80.756 1.00 136.33 55 MET F C 1
ATOM 3833 O O . MET F 1 14 ? -5.054 -14.915 79.555 1.00 136.08 55 MET F O 1
ATOM 3838 N N . LEU F 1 15 ? -4.351 -13.568 81.218 1.00 131.50 56 LEU F N 1
ATOM 3839 C CA . LEU F 1 15 ? -3.791 -12.576 80.317 1.00 129.03 56 LEU F CA 1
ATOM 3840 C C . LEU F 1 15 ? -2.848 -13.275 79.348 1.00 129.41 56 LEU F C 1
ATOM 3841 O O . LEU F 1 15 ? -3.068 -13.251 78.139 1.00 130.39 56 LEU F O 1
ATOM 3846 N N . THR F 1 16 ? -1.816 -13.916 79.892 1.00 128.52 57 THR F N 1
ATOM 3847 C CA . THR F 1 16 ? -0.839 -14.649 79.091 1.00 127.56 57 THR F CA 1
ATOM 3848 C C . THR F 1 16 ? -1.517 -15.503 78.016 1.00 125.56 57 THR F C 1
ATOM 3849 O O . THR F 1 16 ? -1.145 -15.438 76.844 1.00 126.18 57 THR F O 1
ATOM 3853 N N . LYS F 1 17 ? -2.511 -16.300 78.409 1.00 121.60 58 LYS F N 1
ATOM 3854 C CA . LYS F 1 17 ? -3.202 -17.165 77.451 1.00 120.59 58 LYS F CA 1
ATOM 3855 C C . LYS F 1 17 ? -4.049 -16.396 76.428 1.00 127.71 58 LYS F C 1
ATOM 3856 O O . LYS F 1 17 ? -3.809 -16.511 75.225 1.00 132.21 58 LYS F O 1
ATOM 3862 N N . THR F 1 18 ? -5.041 -15.635 76.893 1.00 129.25 59 THR F N 1
ATOM 3863 C CA . THR F 1 18 ? -5.879 -14.834 75.993 1.00 129.13 59 THR F CA 1
ATOM 3864 C C . THR F 1 18 ? -4.929 -14.156 75.012 1.00 130.28 59 THR F C 1
ATOM 3865 O O . THR F 1 18 ? -5.137 -14.148 73.796 1.00 132.90 59 THR F O 1
ATOM 3869 N N . ASN F 1 19 ? -3.861 -13.612 75.580 1.00 126.11 60 ASN F N 1
ATOM 3870 C CA . ASN F 1 19 ? -2.853 -12.868 74.842 1.00 124.24 60 ASN F CA 1
ATOM 3871 C C . ASN F 1 19 ? -1.930 -13.665 73.909 1.00 124.12 60 ASN F C 1
ATOM 3872 O O . ASN F 1 19 ? -1.599 -13.189 72.820 1.00 125.25 60 ASN F O 1
ATOM 3877 N N . LEU F 1 20 ? -1.513 -14.860 74.320 1.00 123.02 61 LEU F N 1
ATOM 3878 C CA . LEU F 1 20 ? -0.652 -15.679 73.472 1.00 123.29 61 LEU F CA 1
ATOM 3879 C C . LEU F 1 20 ? -1.393 -15.882 72.156 1.00 125.95 61 LEU F C 1
ATOM 3880 O O . LEU F 1 20 ? -0.788 -15.967 71.086 1.00 129.76 61 LEU F O 1
ATOM 3885 N N . GLN F 1 21 ? -2.718 -15.950 72.256 1.00 126.01 62 GLN F N 1
ATOM 3886 C CA . GLN F 1 21 ? -3.596 -16.128 71.102 1.00 127.97 62 GLN F CA 1
ATOM 3887 C C . GLN F 1 21 ? -3.347 -15.023 70.081 1.00 127.69 62 GLN F C 1
ATOM 3888 O O . GLN F 1 21 ? -3.231 -15.276 68.881 1.00 126.55 62 GLN F O 1
ATOM 3894 N N . LEU F 1 22 ? -3.285 -13.790 70.571 1.00 127.61 63 LEU F N 1
ATOM 3895 C CA . LEU F 1 22 ? -3.039 -12.639 69.716 1.00 124.54 63 LEU F CA 1
ATOM 3896 C C . LEU F 1 22 ? -1.759 -12.813 68.905 1.00 122.48 63 LEU F C 1
ATOM 3897 O O . LEU F 1 22 ? -1.735 -12.516 67.712 1.00 123.09 63 LEU F O 1
ATOM 3902 N N . THR F 1 23 ? -0.697 -13.289 69.553 1.00 121.45 64 THR F N 1
ATOM 3903 C CA . THR F 1 23 ? 0.574 -13.503 68.865 1.00 119.56 64 THR F CA 1
ATOM 3904 C C . THR F 1 23 ? 0.356 -14.504 67.736 1.00 121.99 64 THR F C 1
ATOM 3905 O O . THR F 1 23 ? 0.857 -14.325 66.627 1.00 123.41 64 THR F O 1
ATOM 3909 N N . THR F 1 24 ? -0.401 -15.558 68.025 1.00 119.48 65 THR F N 1
ATOM 3910 C CA . THR F 1 24 ? -0.692 -16.580 67.027 1.00 122.34 65 THR F CA 1
ATOM 3911 C C . THR F 1 24 ? -1.423 -15.969 65.835 1.00 123.83 65 THR F C 1
ATOM 3912 O O . THR F 1 24 ? -1.158 -16.324 64.686 1.00 123.89 65 THR F O 1
ATOM 3916 N N . GLN F 1 25 ? -2.341 -15.048 66.114 1.00 126.64 66 GLN F N 1
ATOM 3917 C CA . GLN F 1 25 ? -3.107 -14.392 65.060 1.00 125.92 66 GLN F CA 1
ATOM 3918 C C . GLN F 1 25 ? -2.223 -13.542 64.159 1.00 122.68 66 GLN F C 1
ATOM 3919 O O . GLN F 1 25 ? -2.400 -13.522 62.941 1.00 124.16 66 GLN F O 1
ATOM 3925 N N . SER F 1 26 ? -1.270 -12.842 64.759 1.00 126.77 67 SER F N 1
ATOM 3926 C CA . SER F 1 26 ? -0.366 -12.000 63.995 1.00 119.73 67 SER F CA 1
ATOM 3927 C C . SER F 1 26 ? 0.550 -12.847 63.119 1.00 113.43 67 SER F C 1
ATOM 3928 O O . SER F 1 26 ? 0.900 -12.453 62.008 1.00 108.63 67 SER F O 1
ATOM 3931 N N . GLN F 1 27 ? 0.922 -14.020 63.619 1.00 113.98 68 GLN F N 1
ATOM 3932 C CA . GLN F 1 27 ? 1.813 -14.912 62.888 1.00 112.57 68 GLN F CA 1
ATOM 3933 C C . GLN F 1 27 ? 1.170 -15.519 61.641 1.00 112.45 68 GLN F C 1
ATOM 3934 O O . GLN F 1 27 ? 1.835 -15.699 60.619 1.00 109.60 68 GLN F O 1
ATOM 3940 N N . ASN F 1 28 ? -0.121 -15.832 61.721 1.00 110.62 69 ASN F N 1
ATOM 3941 C CA . ASN F 1 28 ? -0.822 -16.418 60.584 1.00 111.69 69 ASN F CA 1
ATOM 3942 C C . ASN F 1 28 ? -1.013 -15.401 59.462 1.00 116.20 69 ASN F C 1
ATOM 3943 O O . ASN F 1 28 ? -0.830 -15.721 58.287 1.00 121.59 69 ASN F O 1
ATOM 3948 N N . LEU F 1 29 ? -1.370 -14.174 59.827 1.00 112.63 70 LEU F N 1
ATOM 3949 C CA . LEU F 1 29 ? -1.579 -13.120 58.845 1.00 108.36 70 LEU F CA 1
ATOM 3950 C C . LEU F 1 29 ? -0.262 -12.767 58.170 1.00 107.31 70 LEU F C 1
ATOM 3951 O O . LEU F 1 29 ? -0.239 -12.312 57.023 1.00 110.17 70 LEU F O 1
ATOM 3956 N N . LEU F 1 30 ? 0.831 -12.989 58.894 1.00 105.04 71 LEU F N 1
ATOM 3957 C CA . LEU F 1 30 ? 2.165 -12.712 58.388 1.00 98.73 71 LEU F CA 1
ATOM 3958 C C . LEU F 1 30 ? 2.544 -13.806 57.400 1.00 98.00 71 LEU F C 1
ATOM 3959 O O . LEU F 1 30 ? 3.252 -13.563 56.421 1.00 92.99 71 LEU F O 1
ATOM 3964 N N . SER F 1 31 ? 2.062 -15.015 57.672 1.00 97.81 72 SER F N 1
ATOM 3965 C CA . SER F 1 31 ? 2.320 -16.169 56.822 1.00 94.35 72 SER F CA 1
ATOM 3966 C C . SER F 1 31 ? 1.507 -15.980 55.547 1.00 90.50 72 SER F C 1
ATOM 3967 O O . SER F 1 31 ? 1.918 -16.390 54.463 1.00 80.65 72 SER F O 1
ATOM 3970 N N . LYS F 1 32 ? 0.349 -15.347 55.695 1.00 88.72 73 LYS F N 1
ATOM 3971 C CA . LYS F 1 32 ? -0.529 -15.083 54.568 1.00 88.06 73 LYS F CA 1
ATOM 3972 C C . LYS F 1 32 ? 0.112 -14.017 53.673 1.00 96.58 73 LYS F C 1
ATOM 3973 O O . LYS F 1 32 ? 0.037 -14.095 52.447 1.00 100.08 73 LYS F O 1
ATOM 3979 N N . LEU F 1 33 ? 0.752 -13.031 54.294 1.00 93.88 74 LEU F N 1
ATOM 3980 C CA . LEU F 1 33 ? 1.408 -11.956 53.559 1.00 97.39 74 LEU F CA 1
ATOM 3981 C C . LEU F 1 33 ? 2.608 -12.523 52.808 1.00 97.80 74 LEU F C 1
ATOM 3982 O O . LEU F 1 33 ? 2.920 -12.087 51.701 1.00 105.35 74 LEU F O 1
ATOM 3987 N N . GLU F 1 34 ? 3.273 -13.503 53.413 1.00 95.46 75 GLU F N 1
ATOM 3988 C CA . GLU F 1 34 ? 4.433 -14.145 52.800 1.00 101.47 75 GLU F CA 1
ATOM 3989 C C . GLU F 1 34 ? 3.986 -14.911 51.557 1.00 103.05 75 GLU F C 1
ATOM 3990 O O . GLU F 1 34 ? 4.677 -14.919 50.536 1.00 102.25 75 GLU F O 1
ATOM 3996 N N . LEU F 1 35 ? 2.828 -15.558 51.654 1.00 102.15 76 LEU F N 1
ATOM 3997 C CA . LEU F 1 35 ? 2.286 -16.318 50.536 1.00 99.55 76 LEU F CA 1
ATOM 3998 C C . LEU F 1 35 ? 1.810 -15.366 49.447 1.00 97.49 76 LEU F C 1
ATOM 3999 O O . LEU F 1 35 ? 2.046 -15.598 48.260 1.00 94.67 76 LEU F O 1
ATOM 4004 N N . ALA F 1 36 ? 1.142 -14.290 49.856 1.00 97.16 77 ALA F N 1
ATOM 4005 C CA . ALA F 1 36 ? 0.638 -13.298 48.912 1.00 91.72 77 ALA F CA 1
ATOM 4006 C C . ALA F 1 36 ? 1.803 -12.652 48.165 1.00 84.02 77 ALA F C 1
ATOM 4007 O O . ALA F 1 36 ? 1.767 -12.515 46.944 1.00 79.41 77 ALA F O 1
ATOM 4009 N N . GLN F 1 37 ? 2.836 -12.256 48.900 1.00 85.66 78 GLN F N 1
ATOM 4010 C CA . GLN F 1 37 ? 4.002 -11.646 48.277 1.00 86.94 78 GLN F CA 1
ATOM 4011 C C . GLN F 1 37 ? 4.611 -12.621 47.279 1.00 87.00 78 GLN F C 1
ATOM 4012 O O . GLN F 1 37 ? 4.982 -12.232 46.175 1.00 82.35 78 GLN F O 1
ATOM 4018 N N . SER F 1 38 ? 4.706 -13.889 47.667 1.00 81.06 79 SER F N 1
ATOM 4019 C CA . SER F 1 38 ? 5.266 -14.905 46.784 1.00 77.57 79 SER F CA 1
ATOM 4020 C C . SER F 1 38 ? 4.434 -15.036 45.510 1.00 80.01 79 SER F C 1
ATOM 4021 O O . SER F 1 38 ? 4.983 -15.190 44.417 1.00 74.08 79 SER F O 1
ATOM 4024 N N . LYS F 1 39 ? 3.112 -14.976 45.656 1.00 76.16 80 LYS F N 1
ATOM 4025 C CA . LYS F 1 39 ? 2.210 -15.078 44.513 1.00 76.04 80 LYS F CA 1
ATOM 4026 C C . LYS F 1 39 ? 2.383 -13.889 43.574 1.00 77.24 80 LYS F C 1
ATOM 4027 O O . LYS F 1 39 ? 2.388 -14.052 42.354 1.00 84.73 80 LYS F O 1
ATOM 4033 N N . GLU F 1 40 ? 2.522 -12.697 44.149 1.00 77.11 81 GLU F N 1
ATOM 4034 C CA . GLU F 1 40 ? 2.711 -11.473 43.373 1.00 78.33 81 GLU F CA 1
ATOM 4035 C C . GLU F 1 40 ? 3.989 -11.569 42.558 1.00 69.09 81 GLU F C 1
ATOM 4036 O O . GLU F 1 40 ? 4.022 -11.181 41.396 1.00 64.76 81 GLU F O 1
ATOM 4042 N N . SER F 1 41 ? 5.043 -12.086 43.180 1.00 69.92 82 SER F N 1
ATOM 4043 C CA . SER F 1 41 ? 6.323 -12.242 42.503 1.00 78.98 82 SER F CA 1
ATOM 4044 C C . SER F 1 41 ? 6.190 -13.237 41.365 1.00 84.79 82 SER F C 1
ATOM 4045 O O . SER F 1 41 ? 6.752 -13.048 40.286 1.00 90.18 82 SER F O 1
ATOM 4048 N N . LYS F 1 42 ? 5.437 -14.300 41.618 1.00 84.77 83 LYS F N 1
ATOM 4049 C CA . LYS F 1 42 ? 5.227 -15.342 40.627 1.00 85.11 83 LYS F CA 1
ATOM 4050 C C . LYS F 1 42 ? 4.410 -14.851 39.430 1.00 80.36 83 LYS F C 1
ATOM 4051 O O . LYS F 1 42 ? 4.761 -15.123 38.280 1.00 73.49 83 LYS F O 1
ATOM 4057 N N . LEU F 1 43 ? 3.332 -14.120 39.701 1.00 67.89 84 LEU F N 1
ATOM 4058 C CA . LEU F 1 43 ? 2.471 -13.620 38.636 1.00 64.58 84 LEU F CA 1
ATOM 4059 C C . LEU F 1 43 ? 3.144 -12.591 37.730 1.00 67.48 84 LEU F C 1
ATOM 4060 O O . LEU F 1 43 ? 3.008 -12.650 36.508 1.00 59.42 84 LEU F O 1
ATOM 4065 N N . LEU F 1 44 ? 3.864 -11.646 38.324 1.00 68.07 85 LEU F N 1
ATOM 4066 C CA . LEU F 1 44 ? 4.539 -10.625 37.536 1.00 71.83 85 LEU F CA 1
ATOM 4067 C C . LEU F 1 44 ? 5.630 -11.272 36.696 1.00 65.10 85 LEU F C 1
ATOM 4068 O O . LEU F 1 44 ? 5.814 -10.924 35.531 1.00 77.30 85 LEU F O 1
ATOM 4073 N N . GLU F 1 45 ? 6.352 -12.216 37.291 1.00 63.97 86 GLU F N 1
ATOM 4074 C CA . GLU F 1 45 ? 7.404 -12.920 36.572 1.00 67.90 86 GLU F CA 1
ATOM 4075 C C . GLU F 1 45 ? 6.814 -13.480 35.284 1.00 66.24 86 GLU F C 1
ATOM 4076 O O . GLU F 1 45 ? 7.453 -13.467 34.236 1.00 62.80 86 GLU F O 1
ATOM 4082 N N . ASN F 1 46 ? 5.580 -13.967 35.368 1.00 58.72 87 ASN F N 1
ATOM 4083 C CA . ASN F 1 46 ? 4.921 -14.538 34.209 1.00 61.69 87 ASN F CA 1
ATOM 4084 C C . ASN F 1 46 ? 4.448 -13.467 33.239 1.00 59.44 87 ASN F C 1
ATOM 4085 O O . ASN F 1 46 ? 4.637 -13.604 32.032 1.00 64.98 87 ASN F O 1
ATOM 4090 N N . LEU F 1 47 ? 3.841 -12.402 33.755 1.00 60.11 88 LEU F N 1
ATOM 4091 C CA . LEU F 1 47 ? 3.354 -11.317 32.903 1.00 56.49 88 LEU F CA 1
ATOM 4092 C C . LEU F 1 47 ? 4.500 -10.657 32.155 1.00 60.75 88 LEU F C 1
ATOM 4093 O O . LEU F 1 47 ? 4.345 -10.233 31.010 1.00 53.97 88 LEU F O 1
ATOM 4098 N N . ASN F 1 48 ? 5.651 -10.550 32.806 1.00 57.73 89 ASN F N 1
ATOM 4099 C CA . ASN F 1 48 ? 6.787 -9.924 32.155 1.00 66.55 89 ASN F CA 1
ATOM 4100 C C . ASN F 1 48 ? 7.280 -10.798 31.02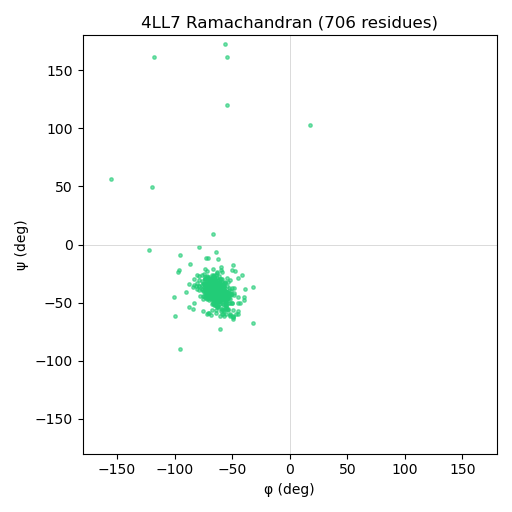5 1.00 65.08 89 ASN F C 1
ATOM 4101 O O . ASN F 1 48 ? 7.692 -10.289 29.986 1.00 76.01 89 ASN F O 1
ATOM 4106 N N . LEU F 1 49 ? 7.244 -12.112 31.222 1.00 63.30 90 LEU F N 1
ATOM 4107 C CA . LEU F 1 49 ? 7.699 -13.034 30.187 1.00 57.95 90 LEU F CA 1
ATOM 4108 C C . LEU F 1 49 ? 6.853 -12.900 28.937 1.00 54.81 90 LEU F C 1
ATOM 4109 O O . LEU F 1 49 ? 7.373 -12.803 27.830 1.00 53.88 90 LEU F O 1
ATOM 4114 N N . LEU F 1 50 ? 5.543 -12.896 29.119 1.00 50.87 91 LEU F N 1
ATOM 4115 C CA . LEU F 1 50 ? 4.644 -12.791 27.992 1.00 49.40 91 LEU F CA 1
ATOM 4116 C C . LEU F 1 50 ? 4.758 -11.440 27.333 1.00 51.68 91 LEU F C 1
ATOM 4117 O O . LEU F 1 50 ? 4.724 -11.341 26.104 1.00 58.04 91 LEU F O 1
ATOM 4122 N N . LYS F 1 51 ? 4.870 -10.402 28.159 1.00 51.77 92 LYS F N 1
ATOM 4123 C CA . LYS F 1 51 ? 4.986 -9.039 27.669 1.00 47.01 92 LYS F CA 1
ATOM 4124 C C . LYS F 1 51 ? 6.080 -9.045 26.643 1.00 41.46 92 LYS F C 1
ATOM 4125 O O . LYS F 1 51 ? 5.910 -8.562 25.521 1.00 51.46 92 LYS F O 1
ATOM 4131 N N . ASN F 1 52 ? 7.210 -9.615 27.027 1.00 38.20 93 ASN F N 1
ATOM 4132 C CA . ASN F 1 52 ? 8.325 -9.665 26.113 1.00 37.68 93 ASN F CA 1
ATOM 4133 C C . ASN F 1 52 ? 8.007 -10.498 24.879 1.00 41.93 93 ASN F C 1
ATOM 4134 O O . ASN F 1 52 ? 8.467 -10.161 23.790 1.00 47.18 93 ASN F O 1
ATOM 4139 N N . GLU F 1 53 ? 7.229 -11.573 25.034 1.00 47.40 94 GLU F N 1
ATOM 4140 C CA . GLU F 1 53 ? 6.879 -12.414 23.887 1.00 44.41 94 GLU F CA 1
ATOM 4141 C C . GLU F 1 53 ? 5.868 -11.702 22.997 1.00 32.26 94 GLU F C 1
ATOM 4142 O O . GLU F 1 53 ? 5.895 -11.832 21.778 1.00 34.33 94 GLU F O 1
ATOM 4148 N N . ASN F 1 54 ? 4.978 -10.946 23.628 1.00 41.83 95 ASN F N 1
ATOM 4149 C CA . ASN F 1 54 ? 3.938 -10.188 22.936 1.00 34.10 95 ASN F CA 1
ATOM 4150 C C . ASN F 1 54 ? 4.582 -9.063 22.136 1.00 24.56 95 ASN F C 1
ATOM 4151 O O . ASN F 1 54 ? 4.094 -8.671 21.078 1.00 43.14 95 ASN F O 1
ATOM 4156 N N . GLU F 1 55 ? 5.697 -8.549 22.643 1.00 36.39 96 GLU F N 1
ATOM 4157 C CA . GLU F 1 55 ? 6.412 -7.489 21.952 1.00 34.39 96 GLU F CA 1
ATOM 4158 C C . GLU F 1 55 ? 7.107 -8.103 20.745 1.00 35.02 96 GLU F C 1
ATOM 4159 O O . GLU F 1 55 ? 7.218 -7.481 19.689 1.00 33.73 96 GLU F O 1
ATOM 4165 N N . ASN F 1 56 ? 7.565 -9.338 20.908 1.00 43.54 97 ASN F N 1
ATOM 4166 C CA . ASN F 1 56 ? 8.243 -10.049 19.837 1.00 29.13 97 ASN F CA 1
ATOM 4167 C C . ASN F 1 56 ? 7.277 -10.287 18.696 1.00 18.66 97 ASN F C 1
ATOM 4168 O O . ASN F 1 56 ? 7.630 -10.092 17.537 1.00 20.70 97 ASN F O 1
ATOM 4173 N N . LEU F 1 57 ? 6.053 -10.702 19.029 1.00 17.75 98 LEU F N 1
ATOM 4174 C CA . LEU F 1 57 ? 5.026 -10.941 18.024 1.00 16.18 98 LEU F CA 1
ATOM 4175 C C . LEU F 1 57 ? 4.593 -9.629 17.326 1.00 17.48 98 LEU F C 1
ATOM 4176 O O . LEU F 1 57 ? 4.419 -9.583 16.104 1.00 28.15 98 LEU F O 1
ATOM 4181 N N . ASN F 1 58 ? 4.399 -8.567 18.093 1.00 28.57 99 ASN F N 1
ATOM 4182 C CA . ASN F 1 58 ? 3.999 -7.302 17.484 1.00 22.96 99 ASN F CA 1
ATOM 4183 C C . ASN F 1 58 ? 5.037 -6.849 16.467 1.00 14.38 99 ASN F C 1
ATOM 4184 O O . ASN F 1 58 ? 4.701 -6.361 15.394 1.00 30.70 99 ASN F O 1
ATOM 4189 N N . SER F 1 59 ? 6.308 -7.040 16.799 1.00 26.81 100 SER F N 1
ATOM 4190 C CA . SER F 1 59 ? 7.393 -6.660 15.907 1.00 23.85 100 SER F CA 1
ATOM 4191 C C . SER F 1 59 ? 7.371 -7.466 14.617 1.00 25.82 100 SER F C 1
ATOM 4192 O O . SER F 1 59 ? 7.690 -6.939 13.546 1.00 34.65 100 SER F O 1
ATOM 4195 N N . ILE F 1 60 ? 6.993 -8.742 14.712 1.00 30.11 101 ILE F N 1
ATOM 4196 C CA . ILE F 1 60 ? 6.914 -9.591 13.524 1.00 17.59 101 ILE F CA 1
ATOM 4197 C C . ILE F 1 60 ? 5.753 -9.133 12.628 1.00 10.80 101 ILE F C 1
ATOM 4198 O O . ILE F 1 60 ? 5.888 -9.053 11.402 1.00 15.30 101 ILE F O 1
ATOM 4203 N N . PHE F 1 61 ? 4.615 -8.835 13.249 1.00 15.40 102 PHE F N 1
ATOM 4204 C CA . PHE F 1 61 ? 3.437 -8.385 12.511 1.00 17.00 102 PHE F CA 1
ATOM 4205 C C . PHE F 1 61 ? 3.777 -7.137 11.697 1.00 8.00 102 PHE F C 1
ATOM 4206 O O . PHE F 1 61 ? 3.450 -7.052 10.514 1.00 35.52 102 PHE F O 1
ATOM 4214 N N . GLU F 1 62 ? 4.444 -6.174 12.331 1.00 19.29 103 GLU F N 1
ATOM 4215 C CA . GLU F 1 62 ? 4.836 -4.932 11.646 1.00 31.02 103 GLU F CA 1
ATOM 4216 C C . GLU F 1 62 ? 5.777 -5.194 10.466 1.00 29.73 103 GLU F C 1
ATOM 4217 O O . GLU F 1 62 ? 5.752 -4.477 9.468 1.00 37.36 103 GLU F O 1
ATOM 4223 N N . ARG F 1 63 ? 6.611 -6.220 10.584 1.00 29.23 104 ARG F N 1
ATOM 4224 C CA . ARG F 1 63 ? 7.545 -6.555 9.516 1.00 26.28 104 ARG F CA 1
ATOM 4225 C C . ARG F 1 63 ? 6.797 -7.160 8.332 1.00 23.42 104 ARG F C 1
ATOM 4226 O O . ARG F 1 63 ? 7.084 -6.838 7.184 1.00 38.01 104 ARG F O 1
ATOM 4234 N N . LYS F 1 64 ? 5.841 -8.043 8.618 1.00 34.50 105 LYS F N 1
ATOM 4235 C CA . LYS F 1 64 ? 5.060 -8.698 7.569 1.00 34.27 105 LYS F CA 1
ATOM 4236 C C . LYS F 1 64 ? 4.200 -7.684 6.832 1.00 21.28 105 LYS F C 1
ATOM 4237 O O . LYS F 1 64 ? 4.066 -7.737 5.607 1.00 33.03 105 LYS F O 1
ATOM 4243 N N . ASN F 1 65 ? 3.613 -6.760 7.584 1.00 34.46 106 ASN F N 1
ATOM 4244 C CA . ASN F 1 65 ? 2.766 -5.739 6.972 1.00 33.42 106 ASN F CA 1
ATOM 4245 C C . ASN F 1 65 ? 3.587 -4.959 5.949 1.00 16.80 106 ASN F C 1
ATOM 4246 O O . ASN F 1 65 ? 3.105 -4.663 4.855 1.00 42.66 106 ASN F O 1
ATOM 4251 N N . LYS F 1 66 ? 4.843 -4.668 6.278 1.00 30.07 107 LYS F N 1
ATOM 4252 C CA . LYS F 1 66 ? 5.718 -3.948 5.357 1.00 22.56 107 LYS F CA 1
ATOM 4253 C C . LYS F 1 66 ? 5.976 -4.715 4.057 1.00 22.80 107 LYS F C 1
ATOM 4254 O O . LYS F 1 66 ? 6.039 -4.123 2.979 1.00 23.81 107 LYS F O 1
ATOM 4260 N N . LYS F 1 67 ? 6.141 -6.030 4.150 1.00 31.02 108 LYS F N 1
ATOM 4261 C CA . LYS F 1 67 ? 6.361 -6.844 2.953 1.00 15.41 108 LYS F CA 1
ATOM 4262 C C . LYS F 1 67 ? 5.070 -6.887 2.117 1.00 21.28 108 LYS F C 1
ATOM 4263 O O . LYS F 1 67 ? 5.100 -6.804 0.880 1.00 28.14 108 LYS F O 1
ATOM 4269 N N . LEU F 1 68 ? 3.936 -7.020 2.802 1.00 23.83 109 LEU F N 1
ATOM 4270 C CA . LEU F 1 68 ? 2.636 -7.046 2.138 1.00 17.90 109 LEU F CA 1
ATOM 4271 C C . LEU F 1 68 ? 2.386 -5.726 1.411 1.00 24.04 109 LEU F C 1
ATOM 4272 O O . LEU F 1 68 ? 1.916 -5.712 0.280 1.00 31.70 109 LEU F O 1
ATOM 4277 N N . LYS F 1 69 ? 2.703 -4.612 2.061 1.00 25.34 110 LYS F N 1
ATOM 4278 C CA . LYS F 1 69 ? 2.485 -3.322 1.432 1.00 33.12 110 LYS F CA 1
ATOM 4279 C C . LYS F 1 69 ? 3.320 -3.177 0.175 1.00 26.94 110 LYS F C 1
ATOM 4280 O O . LYS F 1 69 ? 2.865 -2.599 -0.813 1.00 35.36 110 LYS F O 1
ATOM 4286 N N . GLU F 1 70 ? 4.535 -3.709 0.186 1.00 32.65 111 GLU F N 1
ATOM 4287 C CA . GLU F 1 70 ? 5.351 -3.607 -1.009 1.00 18.88 111 GLU F CA 1
ATOM 4288 C C . GLU F 1 70 ? 4.716 -4.458 -2.094 1.00 24.56 111 GLU F C 1
ATOM 4289 O O . GLU F 1 70 ? 4.581 -4.020 -3.235 1.00 26.09 111 GLU F O 1
ATOM 4295 N N . LEU F 1 71 ? 4.322 -5.676 -1.725 1.00 22.10 112 LEU F N 1
ATOM 4296 C CA . LEU F 1 71 ? 3.711 -6.619 -2.668 1.00 27.31 112 LEU F CA 1
ATOM 4297 C C . LEU F 1 71 ? 2.439 -6.097 -3.302 1.00 23.04 112 LEU F C 1
ATOM 4298 O O . LEU F 1 71 ? 2.181 -6.349 -4.471 1.00 26.02 112 LEU F O 1
ATOM 4303 N N . GLU F 1 72 ? 1.630 -5.372 -2.545 1.00 25.93 113 GLU F N 1
ATOM 4304 C CA . GLU F 1 72 ? 0.390 -4.853 -3.130 1.00 35.91 113 GLU F CA 1
ATOM 4305 C C . GLU F 1 72 ? 0.727 -3.776 -4.137 1.00 20.59 113 GLU F C 1
ATOM 4306 O O . GLU F 1 72 ? 0.068 -3.618 -5.153 1.00 43.48 113 GLU F O 1
ATOM 4312 N N . LYS F 1 73 ? 1.775 -3.033 -3.817 1.00 31.28 114 LYS F N 1
ATOM 4313 C CA . LYS F 1 73 ? 2.272 -1.964 -4.652 1.00 30.77 114 LYS F CA 1
ATOM 4314 C C . LYS F 1 73 ? 2.758 -2.569 -5.959 1.00 27.75 114 LYS F C 1
ATOM 4315 O O . LYS F 1 73 ? 2.614 -1.968 -7.025 1.00 28.44 114 LYS F O 1
ATOM 4321 N N . ASP F 1 74 ? 3.336 -3.767 -5.874 1.00 39.00 115 ASP F N 1
ATOM 4322 C CA . ASP F 1 74 ? 3.844 -4.460 -7.059 1.00 20.95 115 ASP F CA 1
ATOM 4323 C C . ASP F 1 74 ? 2.708 -4.964 -7.934 1.00 15.87 115 ASP F C 1
ATOM 4324 O O . ASP F 1 74 ? 2.755 -4.869 -9.170 1.00 31.96 115 ASP F O 1
ATOM 4329 N N . TYR F 1 75 ? 1.676 -5.498 -7.297 1.00 31.91 116 TYR F N 1
ATOM 4330 C CA . TYR F 1 75 ? 0.519 -5.989 -8.039 1.00 32.33 116 TYR F CA 1
ATOM 4331 C C . TYR F 1 75 ? -0.221 -4.852 -8.765 1.00 30.00 116 TYR F C 1
ATOM 4332 O O . TYR F 1 75 ? -0.640 -5.021 -9.911 1.00 29.57 116 TYR F O 1
ATOM 4341 N N . SER F 1 76 ? -0.376 -3.698 -8.113 1.00 26.15 117 SER F N 1
ATOM 4342 C CA . SER F 1 76 ? -1.063 -2.563 -8.746 1.00 32.05 117 SER F CA 1
ATOM 4343 C C . SER F 1 76 ? -0.280 -2.139 -9.970 1.00 19.87 117 SER F C 1
ATOM 4344 O O . SER F 1 76 ? -0.836 -1.943 -11.047 1.00 27.63 117 SER F O 1
ATOM 4347 N N . GLU F 1 77 ? 1.028 -2.013 -9.803 1.00 22.42 118 GLU F N 1
ATOM 4348 C CA . GLU F 1 77 ? 1.880 -1.621 -10.915 1.00 28.90 118 GLU F CA 1
ATOM 4349 C C . GLU F 1 77 ? 1.867 -2.701 -11.999 1.00 35.79 118 GLU F C 1
ATOM 4350 O O . GLU F 1 77 ? 1.889 -2.387 -13.193 1.00 37.81 118 GLU F O 1
ATOM 4356 N N . LEU F 1 78 ? 1.816 -3.971 -11.585 1.00 29.49 119 LEU F N 1
ATOM 4357 C CA . LEU F 1 78 ? 1.801 -5.082 -12.539 1.00 28.08 119 LEU F CA 1
ATOM 4358 C C . LEU F 1 78 ? 0.508 -5.102 -13.341 1.00 16.29 119 LEU F C 1
ATOM 4359 O O . LEU F 1 78 ? 0.514 -5.366 -14.544 1.00 26.62 119 LEU F O 1
ATOM 4364 N N . SER F 1 79 ? -0.610 -4.831 -12.679 1.00 29.20 120 SER F N 1
ATOM 4365 C CA . SER F 1 79 ? -1.883 -4.811 -13.385 1.00 24.49 120 SER F CA 1
ATOM 4366 C C . SER F 1 79 ? -1.891 -3.679 -14.404 1.00 25.95 120 SER F C 1
ATOM 4367 O O . SER F 1 79 ? -2.500 -3.797 -15.459 1.00 31.86 120 SER F O 1
ATOM 4370 N N . ASN F 1 80 ? -1.206 -2.584 -14.087 1.00 31.10 121 ASN F N 1
ATOM 4371 C CA . ASN F 1 80 ? -1.145 -1.437 -14.984 1.00 32.70 121 ASN F CA 1
ATOM 4372 C C . ASN F 1 80 ? -0.369 -1.757 -16.247 1.00 36.18 121 ASN F C 1
ATOM 4373 O O . ASN F 1 80 ? -0.696 -1.261 -17.323 1.00 33.78 121 ASN F O 1
ATOM 4378 N N . ARG F 1 81 ? 0.667 -2.580 -16.119 1.00 26.49 122 ARG F N 1
ATOM 4379 C CA . ARG F 1 81 ? 1.456 -2.935 -17.281 1.00 28.72 122 ARG F CA 1
ATOM 4380 C C . ARG F 1 81 ? 0.632 -3.813 -18.223 1.00 31.04 122 ARG F C 1
ATOM 4381 O O . ARG F 1 81 ? 0.700 -3.665 -19.445 1.00 38.41 122 ARG F O 1
ATOM 4389 N N . TYR F 1 82 ? -0.169 -4.707 -17.656 1.00 32.58 123 TYR F N 1
ATOM 4390 C CA . TYR F 1 82 ? -1.001 -5.572 -18.483 1.00 32.46 123 TYR F CA 1
ATOM 4391 C C . TYR F 1 82 ? -2.048 -4.733 -19.221 1.00 34.05 123 TYR F C 1
ATOM 4392 O O . TYR F 1 82 ? -2.434 -5.062 -20.343 1.00 32.28 123 TYR F O 1
ATOM 4401 N N . ASN F 1 83 ? -2.504 -3.648 -18.595 1.00 34.32 124 ASN F N 1
ATOM 4402 C CA . ASN F 1 83 ? -3.494 -2.774 -19.227 1.00 37.13 124 ASN F CA 1
ATOM 4403 C C . ASN F 1 83 ? -2.868 -2.026 -20.387 1.00 33.86 124 ASN F C 1
ATOM 4404 O O . ASN F 1 83 ? -3.537 -1.721 -21.369 1.00 41.55 124 ASN F O 1
ATOM 4409 N N . GLU F 1 84 ? -1.581 -1.721 -20.270 1.00 44.17 125 GLU F N 1
ATOM 4410 C CA . GLU F 1 84 ? -0.882 -1.022 -21.339 1.00 36.43 125 GLU F CA 1
ATOM 4411 C C . GLU F 1 84 ? -0.759 -1.948 -22.550 1.00 40.65 125 GLU F C 1
ATOM 4412 O O . GLU F 1 84 ? -1.028 -1.549 -23.681 1.00 43.56 125 GLU F O 1
ATOM 4418 N N . GLN F 1 85 ? -0.348 -3.186 -22.297 1.00 35.45 126 GLN F N 1
ATOM 4419 C CA . GLN F 1 85 ? -0.196 -4.179 -23.347 1.00 31.19 126 GLN F CA 1
ATOM 4420 C C . GLN F 1 85 ? -1.515 -4.379 -24.076 1.00 32.03 126 GLN F C 1
ATOM 4421 O O . GLN F 1 85 ? -1.556 -4.491 -25.293 1.00 44.22 126 GLN F O 1
ATOM 4427 N N . LYS F 1 86 ? -2.598 -4.438 -23.321 1.00 37.22 127 LYS F N 1
ATOM 4428 C CA . LYS F 1 86 ? -3.907 -4.621 -23.916 1.00 37.49 127 LYS F CA 1
ATOM 4429 C C . LYS F 1 86 ? -4.199 -3.454 -24.851 1.00 39.73 127 LYS F C 1
ATOM 4430 O O . LYS F 1 86 ? -4.776 -3.643 -25.919 1.00 46.53 127 LYS F O 1
ATOM 4436 N N . GLU F 1 87 ? -3.789 -2.250 -24.458 1.00 41.22 128 GLU F N 1
ATOM 4437 C CA . GLU F 1 87 ? -4.018 -1.066 -25.285 1.00 40.20 128 GLU F CA 1
ATOM 4438 C C . GLU F 1 87 ? -3.223 -1.144 -26.587 1.00 45.99 128 GLU F C 1
ATOM 4439 O O . GLU F 1 87 ? -3.684 -0.687 -27.633 1.00 41.38 128 GLU F O 1
ATOM 4445 N N . LYS F 1 88 ? -2.030 -1.728 -26.516 1.00 44.84 129 LYS F N 1
ATOM 4446 C CA . LYS F 1 88 ? -1.182 -1.887 -27.692 1.00 43.13 129 LYS F CA 1
ATOM 4447 C C . LYS F 1 88 ? -1.811 -2.862 -28.682 1.00 55.23 129 LYS F C 1
ATOM 4448 O O . LYS F 1 88 ? -1.694 -2.691 -29.896 1.00 59.48 129 LYS F O 1
ATOM 4454 N N . MET F 1 89 ? -2.472 -3.889 -28.157 1.00 58.91 130 MET F N 1
ATOM 4455 C CA . MET F 1 89 ? -3.127 -4.873 -29.006 1.00 62.07 130 MET F CA 1
ATOM 4456 C C . MET F 1 89 ? -4.266 -4.174 -29.732 1.00 64.84 130 MET F C 1
ATOM 4457 O O . MET F 1 89 ? -4.509 -4.427 -30.908 1.00 66.33 130 MET F O 1
ATOM 4462 N N . ASP F 1 90 ? -4.963 -3.292 -29.021 1.00 67.00 131 ASP F N 1
ATOM 4463 C CA . ASP F 1 90 ? -6.070 -2.546 -29.613 1.00 74.59 131 ASP F CA 1
ATOM 4464 C C . ASP F 1 90 ? -5.540 -1.704 -30.765 1.00 71.31 131 ASP F C 1
ATOM 4465 O O . ASP F 1 90 ? -6.136 -1.664 -31.837 1.00 59.38 131 ASP F O 1
ATOM 4470 N N . GLN F 1 91 ? -4.418 -1.029 -30.525 1.00 73.53 132 GLN F N 1
ATOM 4471 C CA . GLN F 1 91 ? -3.796 -0.172 -31.527 1.00 74.21 132 GLN F CA 1
ATOM 4472 C C . GLN F 1 91 ? -3.338 -0.969 -32.731 1.00 75.29 132 GLN F C 1
ATOM 4473 O O . GLN F 1 91 ? -3.477 -0.526 -33.869 1.00 79.52 132 GLN F O 1
ATOM 4479 N N . LEU F 1 92 ? -2.791 -2.150 -32.475 1.00 79.54 133 LEU F N 1
ATOM 4480 C CA . LEU F 1 92 ? -2.308 -3.011 -33.540 1.00 85.36 133 LEU F CA 1
ATOM 4481 C C . LEU F 1 92 ? -3.388 -3.213 -34.597 1.00 94.10 133 LEU F C 1
ATOM 4482 O O . LEU F 1 92 ? -3.206 -2.843 -35.758 1.00 99.34 133 LEU F O 1
ATOM 4487 N N . SER F 1 93 ? -4.512 -3.794 -34.193 1.00 96.28 134 SER F N 1
ATOM 4488 C CA . SER F 1 93 ? -5.613 -4.035 -35.118 1.00 100.63 134 SER F CA 1
ATOM 4489 C C . SER F 1 93 ? -6.142 -2.707 -35.642 1.00 106.83 134 SER F C 1
ATOM 4490 O O . SER F 1 93 ? -6.444 -2.567 -36.829 1.00 109.53 134 SER F O 1
ATOM 4493 N N . LYS F 1 94 ? -6.246 -1.732 -34.744 1.00 109.72 135 LYS F N 1
ATOM 4494 C CA . LYS F 1 94 ? -6.753 -0.420 -35.104 1.00 116.61 135 LYS F CA 1
ATOM 4495 C C . LYS F 1 94 ? -6.048 0.268 -36.249 1.00 121.95 135 LYS F C 1
ATOM 4496 O O . LYS F 1 94 ? -4.842 0.537 -36.213 1.00 122.96 135 LYS F O 1
ATOM 4502 N N . LEU F 1 95 ? -6.847 0.534 -37.272 1.00 123.76 136 LEU F N 1
ATOM 4503 C CA . LEU F 1 95 ? -6.429 1.228 -38.471 1.00 125.09 136 LEU F CA 1
ATOM 4504 C C . LEU F 1 95 ? -6.272 2.675 -38.006 1.00 126.44 136 LEU F C 1
ATOM 4505 O O . LEU F 1 95 ? -5.180 3.244 -38.204 1.00 126.11 136 LEU F O 1
ATOM 4510 N N . HIS G 1 9 ? -0.493 -6.759 90.701 1.00 151.01 50 HIS G N 1
ATOM 4511 C CA . HIS G 1 9 ? -1.393 -6.078 89.728 1.00 150.59 50 HIS G CA 1
ATOM 4512 C C . HIS G 1 9 ? -0.605 -5.439 88.587 1.00 149.30 50 HIS G C 1
ATOM 4513 O O . HIS G 1 9 ? -1.101 -5.338 87.466 1.00 148.46 50 HIS G O 1
ATOM 4520 N N . ASP G 1 10 ? 0.623 -5.010 88.870 1.00 146.81 51 ASP G N 1
ATOM 4521 C CA . ASP G 1 10 ? 1.454 -4.386 87.846 1.00 145.17 51 ASP G CA 1
ATOM 4522 C C . ASP G 1 10 ? 1.793 -5.367 86.732 1.00 144.14 51 ASP G C 1
ATOM 4523 O O . ASP G 1 10 ? 1.817 -4.999 85.558 1.00 144.98 51 ASP G O 1
ATOM 4528 N N . GLN G 1 11 ? 2.057 -6.616 87.105 1.00 143.42 52 GLN G N 1
ATOM 4529 C CA . GLN G 1 11 ? 2.388 -7.653 86.132 1.00 141.90 52 GLN G CA 1
ATOM 4530 C C . GLN G 1 11 ? 1.202 -7.861 85.193 1.00 143.97 52 GLN G C 1
ATOM 4531 O O . GLN G 1 11 ? 1.369 -8.037 83.987 1.00 145.84 52 GLN G O 1
ATOM 4537 N N . ILE G 1 12 ? 0.003 -7.837 85.766 1.00 139.78 53 ILE G N 1
ATOM 4538 C CA . ILE G 1 12 ? -1.229 -8.019 85.011 1.00 140.61 53 ILE G CA 1
ATOM 4539 C C . ILE G 1 12 ? -1.399 -6.841 84.062 1.00 141.24 53 ILE G C 1
ATOM 4540 O O . ILE G 1 12 ? -1.787 -7.010 82.910 1.00 140.03 53 ILE G O 1
ATOM 4545 N N . ASP G 1 13 ? -1.108 -5.642 84.553 1.00 140.39 54 ASP G N 1
ATOM 4546 C CA . ASP G 1 13 ? -1.224 -4.450 83.726 1.00 140.19 54 ASP G CA 1
ATOM 4547 C C . ASP G 1 13 ? -0.270 -4.556 82.544 1.00 139.57 54 ASP G C 1
ATOM 4548 O O . ASP G 1 13 ? -0.617 -4.180 81.425 1.00 140.78 54 ASP G O 1
ATOM 4553 N N . MET G 1 14 ? 0.931 -5.073 82.794 1.00 139.49 55 MET G N 1
ATOM 4554 C CA . MET G 1 14 ? 1.917 -5.227 81.730 1.00 138.77 55 MET G CA 1
ATOM 4555 C C . MET G 1 14 ? 1.436 -6.232 80.689 1.00 136.26 55 MET G C 1
ATOM 4556 O O . MET G 1 14 ? 1.601 -6.017 79.488 1.00 133.64 55 MET G O 1
ATOM 4561 N N . LEU G 1 15 ? 0.850 -7.333 81.151 1.00 136.26 56 LEU G N 1
ATOM 4562 C CA . LEU G 1 15 ? 0.345 -8.358 80.244 1.00 134.48 56 LEU G CA 1
ATOM 4563 C C . LEU G 1 15 ? -0.790 -7.786 79.401 1.00 135.41 56 LEU G C 1
ATOM 4564 O O . LEU G 1 15 ? -0.947 -8.144 78.235 1.00 136.46 56 LEU G O 1
ATOM 4569 N N . THR G 1 16 ? -1.581 -6.898 79.997 1.00 136.32 57 THR G N 1
ATOM 4570 C CA . THR G 1 16 ? -2.695 -6.279 79.287 1.00 138.78 57 THR G CA 1
ATOM 4571 C C . THR G 1 16 ? -2.168 -5.354 78.193 1.00 139.42 57 THR G C 1
ATOM 4572 O O . THR G 1 16 ? -2.742 -5.280 77.106 1.00 140.03 57 THR G O 1
ATOM 4576 N N . LYS G 1 17 ? -1.077 -4.650 78.482 1.00 140.00 58 LYS G N 1
ATOM 4577 C CA . LYS G 1 17 ? -0.482 -3.751 77.499 1.00 137.70 58 LYS G CA 1
ATOM 4578 C C . LYS G 1 17 ? 0.106 -4.566 76.351 1.00 138.78 58 LYS G C 1
ATOM 4579 O O . LYS G 1 17 ? 0.001 -4.178 75.188 1.00 138.98 58 LYS G O 1
ATOM 4585 N N . THR G 1 18 ? 0.725 -5.695 76.685 1.00 138.13 59 THR G N 1
ATOM 4586 C CA . THR G 1 18 ? 1.319 -6.570 75.679 1.00 137.92 59 THR G CA 1
ATOM 4587 C C . THR G 1 18 ? 0.216 -7.122 74.787 1.00 139.92 59 THR G C 1
ATOM 4588 O O . THR G 1 18 ? 0.384 -7.259 73.575 1.00 143.44 59 THR G O 1
ATOM 4592 N N . ASN G 1 19 ? -0.915 -7.436 75.406 1.00 140.86 60 ASN G N 1
ATOM 4593 C CA . ASN G 1 19 ? -2.057 -7.973 74.688 1.00 140.28 60 ASN G CA 1
ATOM 4594 C C . ASN G 1 19 ? -2.595 -6.927 73.721 1.00 140.54 60 ASN G C 1
ATOM 4595 O O . ASN G 1 19 ? -2.745 -7.193 72.533 1.00 142.64 60 ASN G O 1
ATOM 4600 N N . LEU G 1 20 ? -2.863 -5.729 74.227 1.00 139.41 61 LEU G N 1
ATOM 4601 C CA . LEU G 1 20 ? -3.384 -4.656 73.391 1.00 141.59 61 LEU G CA 1
ATOM 4602 C C . LEU G 1 20 ? -2.527 -4.447 72.145 1.00 141.70 61 LEU G C 1
ATOM 4603 O O . LEU G 1 20 ? -3.057 -4.256 71.051 1.00 142.47 61 LEU G O 1
ATOM 4608 N N . GLN G 1 21 ? -1.208 -4.484 72.311 1.00 140.99 62 GLN G N 1
ATOM 4609 C CA . GLN G 1 21 ? -0.287 -4.296 71.191 1.00 141.91 62 GLN G CA 1
ATOM 4610 C C . GLN G 1 21 ? -0.500 -5.379 70.136 1.00 141.90 62 GLN G C 1
ATOM 4611 O O . GLN G 1 21 ? -0.533 -5.098 68.937 1.00 141.69 62 GLN G O 1
ATOM 4617 N N . LEU G 1 22 ? -0.638 -6.619 70.594 1.00 143.19 63 LEU G N 1
ATOM 4618 C CA . LEU G 1 22 ? -0.858 -7.751 69.704 1.00 144.33 63 LEU G CA 1
ATOM 4619 C C . LEU G 1 22 ? -2.179 -7.605 68.954 1.00 145.98 63 LEU G C 1
ATOM 4620 O O . LEU G 1 22 ? -2.280 -7.976 67.785 1.00 146.60 63 LEU G O 1
ATOM 4625 N N . THR G 1 23 ? -3.190 -7.067 69.631 1.00 148.11 64 THR G N 1
ATOM 4626 C CA . THR G 1 23 ? -4.495 -6.874 69.008 1.00 147.87 64 THR G CA 1
ATOM 4627 C C . THR G 1 23 ? -4.339 -5.844 67.897 1.00 145.45 64 THR G C 1
ATOM 4628 O O . THR G 1 23 ? -4.924 -5.982 66.823 1.00 144.95 64 THR G O 1
ATOM 4632 N N . THR G 1 24 ? -3.540 -4.813 68.164 1.00 146.54 65 THR G N 1
ATOM 4633 C CA . THR G 1 24 ? -3.295 -3.754 67.190 1.00 144.37 65 THR G CA 1
ATOM 4634 C C . THR G 1 24 ? -2.574 -4.351 65.986 1.00 143.25 65 THR G C 1
ATOM 4635 O O . THR G 1 24 ? -2.850 -3.992 64.841 1.00 143.57 65 THR G O 1
ATOM 4639 N N . GLN G 1 25 ? -1.646 -5.264 66.259 1.00 142.02 66 GLN G N 1
ATOM 4640 C CA . GLN G 1 25 ? -0.883 -5.931 65.208 1.00 136.99 66 GLN G CA 1
ATOM 4641 C C . GLN G 1 25 ? -1.840 -6.736 64.328 1.00 134.41 66 GLN G C 1
ATOM 4642 O O . GLN G 1 25 ? -1.734 -6.719 63.102 1.00 133.24 66 GLN G O 1
ATOM 4648 N N . SER G 1 26 ? -2.770 -7.442 64.966 1.00 128.99 67 SER G N 1
ATOM 4649 C CA . SER G 1 26 ? -3.750 -8.249 64.246 1.00 130.63 67 SER G CA 1
ATOM 4650 C C . SER G 1 26 ? -4.628 -7.367 63.368 1.00 129.89 67 SER G C 1
ATOM 4651 O O . SER G 1 26 ? -4.981 -7.744 62.251 1.00 130.40 67 SER G O 1
ATOM 4654 N N . GLN G 1 27 ? -4.979 -6.193 63.883 1.00 127.09 68 GLN G N 1
ATOM 4655 C CA . GLN G 1 27 ? -5.811 -5.245 63.150 1.00 125.81 68 GLN G CA 1
ATOM 4656 C C . GLN G 1 27 ? -5.067 -4.741 61.918 1.00 123.33 68 GLN G C 1
ATOM 4657 O O . GLN G 1 27 ? -5.644 -4.606 60.838 1.00 121.69 68 GLN G O 1
ATOM 4663 N N . ASN G 1 28 ? -3.782 -4.458 62.097 1.00 117.92 69 ASN G N 1
ATOM 4664 C CA . ASN G 1 28 ? -2.946 -3.969 61.012 1.00 118.58 69 ASN G CA 1
ATOM 4665 C C . ASN G 1 28 ? -2.851 -5.026 59.919 1.00 123.74 69 ASN G C 1
ATOM 4666 O O . ASN G 1 28 ? -2.960 -4.717 58.733 1.00 128.98 69 ASN G O 1
ATOM 4671 N N . LEU G 1 29 ? -2.657 -6.276 60.324 1.00 122.65 70 LEU G N 1
ATOM 4672 C CA . LEU G 1 29 ? -2.549 -7.371 59.371 1.00 118.83 70 LEU G CA 1
ATOM 4673 C C . LEU G 1 29 ? -3.853 -7.611 58.617 1.00 116.43 70 LEU G C 1
ATOM 4674 O O . LEU G 1 29 ? -3.837 -8.066 57.475 1.00 118.30 70 LEU G O 1
ATOM 4679 N N . LEU G 1 30 ? -4.981 -7.310 59.254 1.00 115.42 71 LEU G N 1
ATOM 4680 C CA . LEU G 1 30 ? -6.276 -7.480 58.607 1.00 114.97 71 LEU G CA 1
ATOM 4681 C C . LEU G 1 30 ? -6.423 -6.423 57.522 1.00 115.08 71 LEU G C 1
ATOM 4682 O O . LEU G 1 30 ? -6.908 -6.706 56.427 1.00 115.61 71 LEU G O 1
ATOM 4687 N N . SER G 1 31 ? -6.008 -5.200 57.843 1.00 114.57 72 SER G N 1
ATOM 4688 C CA . SER G 1 31 ? -6.076 -4.092 56.899 1.00 111.74 72 SER G CA 1
ATOM 4689 C C . SER G 1 31 ? -5.165 -4.401 55.718 1.00 109.70 72 SER G C 1
ATOM 4690 O O . SER G 1 31 ? -5.521 -4.157 54.567 1.00 106.15 72 SER G O 1
ATOM 4693 N N . LYS G 1 32 ? -3.986 -4.939 56.014 1.00 107.98 73 LYS G N 1
ATOM 4694 C CA . LYS G 1 32 ? -3.030 -5.311 54.978 1.00 105.44 73 LYS G CA 1
ATOM 4695 C C . LYS G 1 32 ? -3.687 -6.328 54.053 1.00 108.16 73 LYS G C 1
ATOM 4696 O O . LYS G 1 32 ? -3.603 -6.219 52.830 1.00 112.15 73 LYS G O 1
ATOM 4702 N N . LEU G 1 33 ? -4.345 -7.316 54.651 1.00 105.25 74 LEU G N 1
ATOM 4703 C CA . LEU G 1 33 ? -5.022 -8.360 53.894 1.00 105.55 74 LEU G CA 1
ATOM 4704 C C . LEU G 1 33 ? -6.112 -7.789 53.005 1.00 105.39 74 LEU G C 1
ATOM 4705 O O . LEU G 1 33 ? -6.212 -8.143 51.833 1.00 111.04 74 LEU G O 1
ATOM 4710 N N . GLU G 1 34 ? -6.935 -6.908 53.562 1.00 101.40 75 GLU G N 1
ATOM 4711 C CA . GLU G 1 34 ? -8.010 -6.315 52.786 1.00 100.56 75 GLU G CA 1
ATOM 4712 C C . GLU G 1 34 ? -7.440 -5.542 51.595 1.00 101.72 75 GLU G C 1
ATOM 4713 O O . GLU G 1 34 ? -8.008 -5.566 50.504 1.00 107.02 75 GLU G O 1
ATOM 4719 N N . LEU G 1 35 ? -6.315 -4.864 51.807 1.00 95.52 76 LEU G N 1
ATOM 4720 C CA . LEU G 1 35 ? -5.669 -4.101 50.744 1.00 99.98 76 LEU G CA 1
ATOM 4721 C C . LEU G 1 35 ? -5.198 -5.031 49.629 1.00 99.01 76 LEU G C 1
ATOM 4722 O O . LEU G 1 35 ? -5.424 -4.762 48.447 1.00 96.31 76 LEU G O 1
ATOM 4727 N N . ALA G 1 36 ? -4.543 -6.125 50.011 1.00 100.80 77 ALA G N 1
ATOM 4728 C CA . ALA G 1 36 ? -4.048 -7.103 49.045 1.00 93.64 77 ALA G CA 1
ATOM 4729 C C . ALA G 1 36 ? -5.214 -7.677 48.239 1.00 85.01 77 ALA G C 1
ATOM 4730 O O . ALA G 1 36 ? -5.093 -7.926 47.043 1.00 81.29 77 ALA G O 1
ATOM 4732 N N . GLN G 1 37 ? -6.343 -7.884 48.906 1.00 90.22 78 GLN G N 1
ATOM 4733 C CA . GLN G 1 37 ? -7.535 -8.414 48.254 1.00 91.33 78 GLN G CA 1
ATOM 4734 C C . GLN G 1 37 ? -8.032 -7.451 47.184 1.00 90.65 78 GLN G C 1
ATOM 4735 O O . GLN G 1 37 ? -8.411 -7.871 46.091 1.00 91.50 78 GLN G O 1
ATOM 4741 N N . SER G 1 38 ? -8.038 -6.160 47.502 1.00 85.34 79 SER G N 1
ATOM 4742 C CA . SER G 1 38 ? -8.493 -5.153 46.551 1.00 80.75 79 SER G CA 1
ATOM 4743 C C . SER G 1 38 ? -7.571 -5.099 45.340 1.00 80.32 79 SER G C 1
ATOM 4744 O O . SER G 1 38 ? -8.034 -5.016 44.203 1.00 75.37 79 SER G O 1
ATOM 4747 N N . LYS G 1 39 ? -6.265 -5.156 45.589 1.00 77.89 80 LYS G N 1
ATOM 4748 C CA . LYS G 1 39 ? -5.276 -5.113 44.517 1.00 80.61 80 LYS G CA 1
ATOM 4749 C C . LYS G 1 39 ? -5.361 -6.358 43.638 1.00 83.71 80 LYS G C 1
ATOM 4750 O O . LYS G 1 39 ? -5.174 -6.285 42.423 1.00 92.43 80 LYS G O 1
ATOM 4756 N N . GLU G 1 40 ? -5.644 -7.498 44.260 1.00 78.66 81 GLU G N 1
ATOM 4757 C CA . GLU G 1 40 ? -5.763 -8.768 43.548 1.00 73.96 81 GLU G CA 1
ATOM 4758 C C . GLU G 1 40 ? -7.031 -8.803 42.707 1.00 66.92 81 GLU G C 1
ATOM 4759 O O . GLU G 1 40 ? -7.044 -9.345 41.606 1.00 61.86 81 GLU G O 1
ATOM 4765 N N . SER G 1 41 ? -8.102 -8.235 43.248 1.00 70.10 82 SER G N 1
ATOM 4766 C CA . SER G 1 41 ? -9.376 -8.185 42.548 1.00 79.55 82 SER G CA 1
ATOM 4767 C C . SER G 1 41 ? -9.237 -7.254 41.350 1.00 86.66 82 SER G C 1
ATOM 4768 O O . SER G 1 41 ? -9.761 -7.530 40.272 1.00 88.42 82 SER G O 1
ATOM 4771 N N . LYS G 1 42 ? -8.518 -6.154 41.544 1.00 83.94 83 LYS G N 1
ATOM 4772 C CA . LYS G 1 42 ? -8.320 -5.185 40.479 1.00 80.51 83 LYS G CA 1
ATOM 4773 C C . LYS G 1 42 ? -7.498 -5.799 39.354 1.00 77.24 83 LYS G C 1
ATOM 4774 O O . LYS G 1 42 ? -7.745 -5.538 38.174 1.00 75.19 83 LYS G O 1
ATOM 4780 N N . LEU G 1 43 ? -6.522 -6.621 39.723 1.00 69.62 84 LEU G N 1
ATOM 4781 C CA . LEU G 1 43 ? -5.677 -7.269 38.733 1.00 69.00 84 LEU G CA 1
ATOM 4782 C C . LEU G 1 43 ? -6.510 -8.296 37.972 1.00 70.80 84 LEU G C 1
ATOM 4783 O O . LEU G 1 43 ? -6.387 -8.424 36.761 1.00 71.78 84 LEU G O 1
ATOM 4788 N N . LEU G 1 44 ? -7.375 -9.010 38.684 1.00 75.68 85 LEU G N 1
ATOM 4789 C CA . LEU G 1 44 ? -8.227 -10.018 38.059 1.00 77.67 85 LEU G CA 1
ATOM 4790 C C . LEU G 1 44 ? -9.200 -9.348 37.087 1.00 74.55 85 LEU G C 1
ATOM 4791 O O . LEU G 1 44 ? -9.425 -9.841 35.982 1.00 76.14 85 LEU G O 1
ATOM 4796 N N . GLU G 1 45 ? -9.764 -8.218 37.503 1.00 72.43 86 GLU G N 1
ATOM 4797 C CA . GLU G 1 45 ? -10.705 -7.476 36.672 1.00 69.39 86 GLU G CA 1
ATOM 4798 C C . GLU G 1 45 ? -10.072 -7.108 35.325 1.00 71.23 86 GLU G C 1
ATOM 4799 O O . GLU G 1 45 ? -10.589 -7.472 34.269 1.00 62.21 86 GLU G O 1
ATOM 4805 N N . ASN G 1 46 ? -8.950 -6.393 35.372 1.00 65.09 87 ASN G N 1
ATOM 4806 C CA . ASN G 1 46 ? -8.254 -5.973 34.162 1.00 63.53 87 ASN G CA 1
ATOM 4807 C C . ASN G 1 46 ? -7.741 -7.152 33.334 1.00 55.37 87 ASN G C 1
ATOM 4808 O O . ASN G 1 46 ? -7.906 -7.179 32.111 1.00 58.16 87 ASN G O 1
ATOM 4813 N N . LEU G 1 47 ? -7.116 -8.117 34.004 1.00 60.56 88 LEU G N 1
ATOM 4814 C CA . LEU G 1 47 ? -6.557 -9.297 33.349 1.00 61.66 88 LEU G CA 1
ATOM 4815 C C . LEU G 1 47 ? -7.577 -10.078 32.516 1.00 65.39 88 LEU G C 1
ATOM 4816 O O . LEU G 1 47 ? -7.339 -10.369 31.339 1.00 65.54 88 LEU G O 1
ATOM 4821 N N . ASN G 1 48 ? -8.705 -10.433 33.121 1.00 64.98 89 ASN G N 1
ATOM 4822 C CA . ASN G 1 48 ? -9.716 -11.181 32.388 1.00 71.83 89 ASN G CA 1
ATOM 4823 C C . ASN G 1 48 ? -10.297 -10.309 31.282 1.00 69.03 89 ASN G C 1
ATOM 4824 O O . ASN G 1 48 ? -10.827 -10.804 30.289 1.00 73.35 89 ASN G O 1
ATOM 4829 N N . LEU G 1 49 ? -10.142 -9.003 31.435 1.00 62.87 90 LEU G N 1
ATOM 4830 C CA . LEU G 1 49 ? -10.659 -8.043 30.473 1.00 60.35 90 LEU G CA 1
ATOM 4831 C C . LEU G 1 49 ? -9.794 -7.895 29.227 1.00 60.98 90 LEU G C 1
ATOM 4832 O O . LEU G 1 49 ? -10.305 -7.688 28.130 1.00 58.11 90 LEU G O 1
ATOM 4837 N N . LEU G 1 50 ? -8.484 -7.991 29.380 1.00 58.37 91 LEU G N 1
ATOM 4838 C CA . LEU G 1 50 ? -7.630 -7.909 28.215 1.00 54.97 91 LEU G CA 1
ATOM 4839 C C . LEU G 1 50 ? -7.892 -9.193 27.466 1.00 56.46 91 LEU G C 1
ATOM 4840 O O . LEU G 1 50 ? -8.073 -9.198 26.245 1.00 60.41 91 LEU G O 1
ATOM 4845 N N . LYS G 1 51 ? -7.863 -10.283 28.232 1.00 57.68 92 LYS G N 1
ATOM 4846 C CA . LYS G 1 51 ? -8.088 -11.638 27.741 1.00 46.84 92 LYS G CA 1
ATOM 4847 C C . LYS G 1 51 ? -9.192 -11.634 26.728 1.00 39.16 92 LYS G C 1
ATOM 4848 O O . LYS G 1 51 ? -9.086 -12.176 25.631 1.00 43.59 92 LYS G O 1
ATOM 4854 N N . ASN G 1 52 ? -10.258 -10.972 27.111 1.00 41.22 93 ASN G N 1
ATOM 4855 C CA . ASN G 1 52 ? -11.411 -10.894 26.275 1.00 39.46 93 ASN G CA 1
ATOM 4856 C C . ASN G 1 52 ? -11.170 -10.141 24.983 1.00 39.75 93 ASN G C 1
ATOM 4857 O O . ASN G 1 52 ? -11.599 -10.593 23.930 1.00 43.83 93 ASN G O 1
ATOM 4862 N N . GLU G 1 53 ? -10.496 -8.994 25.052 1.00 41.46 94 GLU G N 1
ATOM 4863 C CA . GLU G 1 53 ? -10.207 -8.227 23.838 1.00 47.55 94 GLU G CA 1
ATOM 4864 C C . GLU G 1 53 ? -9.139 -8.960 23.018 1.00 43.17 94 GLU G C 1
ATOM 4865 O O . GLU G 1 53 ? -9.118 -8.884 21.792 1.00 43.29 94 GLU G O 1
ATOM 4871 N N . ASN G 1 54 ? -8.254 -9.658 23.723 1.00 43.71 95 ASN G N 1
ATOM 4872 C CA . ASN G 1 54 ? -7.176 -10.445 23.129 1.00 42.25 95 ASN G CA 1
ATOM 4873 C C . ASN G 1 54 ? -7.841 -11.507 22.243 1.00 34.44 95 ASN G C 1
ATOM 4874 O O . ASN G 1 54 ? -7.406 -11.789 21.124 1.00 42.13 95 ASN G O 1
ATOM 4879 N N . GLU G 1 55 ? -8.929 -12.068 22.751 1.00 37.64 96 GLU G N 1
ATOM 4880 C CA . GLU G 1 55 ? -9.683 -13.091 22.038 1.00 38.68 96 GLU G CA 1
ATOM 4881 C C . GLU G 1 55 ? -10.388 -12.515 20.814 1.00 35.34 96 GLU G C 1
ATOM 4882 O O . GLU G 1 55 ? -10.498 -13.178 19.779 1.00 36.85 96 GLU G O 1
ATOM 4888 N N . ASN G 1 56 ? -10.862 -11.277 20.930 1.00 35.80 97 ASN G N 1
ATOM 4889 C CA . ASN G 1 56 ? -11.545 -10.634 19.813 1.00 27.03 97 ASN G CA 1
ATOM 4890 C C . ASN G 1 56 ? -10.557 -10.381 18.686 1.00 22.32 97 ASN G C 1
ATOM 4891 O O . ASN G 1 56 ? -10.876 -10.571 17.513 1.00 32.30 97 ASN G O 1
ATOM 4896 N N . LEU G 1 57 ? -9.350 -9.956 19.042 1.00 24.79 98 LEU G N 1
ATOM 4897 C CA . LEU G 1 57 ? -8.330 -9.694 18.041 1.00 22.41 98 LEU G CA 1
ATOM 4898 C C . LEU G 1 57 ? -7.852 -10.987 17.374 1.00 19.28 98 LEU G C 1
ATOM 4899 O O . LEU G 1 57 ? -7.712 -11.043 16.154 1.00 30.89 98 LEU G O 1
ATOM 4904 N N . ASN G 1 58 ? -7.585 -12.023 18.163 1.00 26.46 99 ASN G N 1
ATOM 4905 C CA . ASN G 1 58 ? -7.141 -13.302 17.586 1.00 26.24 99 ASN G CA 1
ATOM 4906 C C . ASN G 1 58 ? -8.163 -13.757 16.561 1.00 12.04 99 ASN G C 1
ATOM 4907 O O . ASN G 1 58 ? -7.827 -14.237 15.479 1.00 31.30 99 ASN G O 1
ATOM 4912 N N . SER G 1 59 ? -9.426 -13.571 16.915 1.00 25.81 100 SER G N 1
ATOM 4913 C CA . SER G 1 59 ? -10.538 -13.937 16.060 1.00 14.68 100 SER G CA 1
ATOM 4914 C C . SER G 1 59 ? -10.538 -13.153 14.765 1.00 34.29 100 SER G C 1
ATOM 4915 O O . SER G 1 59 ? -10.845 -13.707 13.705 1.00 34.65 100 SER G O 1
ATOM 4918 N N . ILE G 1 60 ? -10.210 -11.863 14.839 1.00 30.08 101 ILE G N 1
ATOM 4919 C CA . ILE G 1 60 ? -10.179 -11.046 13.629 1.00 22.25 101 ILE G CA 1
ATOM 4920 C C . ILE G 1 60 ? -9.038 -11.509 12.729 1.00 10.48 101 ILE G C 1
ATOM 4921 O O . ILE G 1 60 ? -9.196 -11.626 11.512 1.00 15.23 101 ILE G O 1
ATOM 4926 N N . PHE G 1 61 ? -7.886 -11.773 13.337 1.00 24.04 102 PHE G N 1
ATOM 4927 C CA . PHE G 1 61 ? -6.713 -12.242 12.598 1.00 20.11 102 PHE G CA 1
ATOM 4928 C C . PHE G 1 61 ? -7.060 -13.463 11.735 1.00 18.29 102 PHE G C 1
ATOM 4929 O O . PHE G 1 61 ? -6.702 -13.540 10.559 1.00 26.20 102 PHE G O 1
ATOM 4937 N N . GLU G 1 62 ? -7.764 -14.420 12.325 1.00 21.76 103 GLU G N 1
ATOM 4938 C CA . GLU G 1 62 ? -8.154 -15.617 11.581 1.00 34.81 103 GLU G CA 1
ATOM 4939 C C . GLU G 1 62 ? -9.124 -15.347 10.443 1.00 24.44 103 GLU G C 1
ATOM 4940 O O . GLU G 1 62 ? -9.120 -16.077 9.460 1.00 36.11 103 GLU G O 1
ATOM 4946 N N . ARG G 1 63 ? -9.966 -14.324 10.563 1.00 29.47 104 ARG G N 1
ATOM 4947 C CA . ARG G 1 63 ? -10.886 -14.034 9.470 1.00 24.63 104 ARG G CA 1
ATOM 4948 C C . ARG G 1 63 ? -10.086 -13.462 8.305 1.00 14.83 104 ARG G C 1
ATOM 4949 O O . ARG G 1 63 ? -10.326 -13.812 7.154 1.00 26.77 104 ARG G O 1
ATOM 4957 N N . LYS G 1 64 ? -9.132 -12.587 8.605 1.00 27.16 105 LYS G N 1
ATOM 4958 C CA . LYS G 1 64 ? -8.315 -11.952 7.562 1.00 24.36 105 LYS G CA 1
ATOM 4959 C C . LYS G 1 64 ? -7.413 -12.942 6.829 1.00 14.80 105 LYS G C 1
ATOM 4960 O O . LYS G 1 64 ? -7.275 -12.882 5.603 1.00 28.16 105 LYS G O 1
ATOM 4966 N N . ASN G 1 65 ? -6.797 -13.849 7.579 1.00 24.11 106 ASN G N 1
ATOM 4967 C CA . ASN G 1 65 ? -5.930 -14.858 6.969 1.00 30.66 106 ASN G CA 1
ATOM 4968 C C . ASN G 1 65 ? -6.731 -15.678 5.946 1.00 21.75 106 ASN G C 1
ATOM 4969 O O . ASN G 1 65 ? -6.224 -15.994 4.865 1.00 43.78 106 ASN G O 1
ATOM 4974 N N . LYS G 1 66 ? -7.989 -15.991 6.267 1.00 32.00 107 LYS G N 1
ATOM 4975 C CA . LYS G 1 66 ? -8.863 -16.728 5.341 1.00 26.00 107 LYS G CA 1
ATOM 4976 C C . LYS G 1 66 ? -9.083 -15.977 4.016 1.00 21.71 107 LYS G C 1
ATOM 4977 O O . LYS G 1 66 ? -9.147 -16.584 2.956 1.00 29.83 107 LYS G O 1
ATOM 4983 N N . LYS G 1 67 ? -9.220 -14.655 4.077 1.00 33.86 108 LYS G N 1
ATOM 4984 C CA . LYS G 1 67 ? -9.405 -13.859 2.860 1.00 19.81 108 LYS G CA 1
ATOM 4985 C C . LYS G 1 67 ? -8.129 -13.841 2.010 1.00 19.30 108 LYS G C 1
ATOM 4986 O O . LYS G 1 67 ? -8.176 -13.970 0.782 1.00 31.68 108 LYS G O 1
ATOM 4992 N N . LEU G 1 68 ? -6.990 -13.664 2.674 1.00 26.87 109 LEU G N 1
ATOM 4993 C CA . LEU G 1 68 ? -5.696 -13.665 2.001 1.00 18.92 109 LEU G CA 1
ATOM 4994 C C . LEU G 1 68 ? -5.534 -15.026 1.312 1.00 19.81 109 LEU G C 1
ATOM 4995 O O . LEU G 1 68 ? -5.149 -15.104 0.143 1.00 25.38 109 LEU G O 1
ATOM 5000 N N . LYS G 1 69 ? -5.847 -16.106 2.031 1.00 19.87 110 LYS G N 1
ATOM 5001 C CA . LYS G 1 69 ? -5.724 -17.435 1.434 1.00 33.44 110 LYS G CA 1
ATOM 5002 C C . LYS G 1 69 ? -6.569 -17.497 0.174 1.00 27.45 110 LYS G C 1
ATOM 5003 O O . LYS G 1 69 ? -6.158 -18.054 -0.841 1.00 35.63 110 LYS G O 1
ATOM 5009 N N . GLU G 1 70 ? -7.751 -16.904 0.237 1.00 32.12 111 GLU G N 1
ATOM 5010 C CA . GLU G 1 70 ? -8.626 -16.881 -0.917 1.00 25.57 111 GLU G CA 1
ATOM 5011 C C . GLU G 1 70 ? -7.989 -16.019 -2.003 1.00 20.57 111 GLU G C 1
ATOM 5012 O O . GLU G 1 70 ? -7.874 -16.446 -3.149 1.00 34.12 111 GLU G O 1
ATOM 5018 N N . LEU G 1 71 ? -7.563 -14.810 -1.635 1.00 25.41 112 LEU G N 1
ATOM 5019 C CA . LEU G 1 71 ? -6.947 -13.876 -2.585 1.00 21.60 112 LEU G CA 1
ATOM 5020 C C . LEU G 1 71 ? -5.702 -14.454 -3.259 1.00 18.73 112 LEU G C 1
ATOM 5021 O O . LEU G 1 71 ? -5.468 -14.243 -4.460 1.00 28.63 112 LEU G O 1
ATOM 5026 N N . GLU G 1 72 ? -4.894 -15.184 -2.492 1.00 28.96 113 GLU G N 1
ATOM 5027 C CA . GLU G 1 72 ? -3.692 -15.818 -3.074 1.00 26.67 113 GLU G CA 1
ATOM 5028 C C . GLU G 1 72 ? -4.049 -16.885 -4.100 1.00 23.29 113 GLU G C 1
ATOM 5029 O O . GLU G 1 72 ? -3.364 -17.048 -5.112 1.00 41.28 113 GLU G O 1
ATOM 5035 N N . LYS G 1 73 ? -5.155 -17.585 -3.853 1.00 27.78 114 LYS G N 1
ATOM 5036 C CA . LYS G 1 73 ? -5.591 -18.639 -4.764 1.00 34.01 114 LYS G CA 1
ATOM 5037 C C . LYS G 1 73 ? -6.074 -18.086 -6.053 1.00 25.64 114 LYS G C 1
ATOM 5038 O O . LYS G 1 73 ? -6.024 -18.712 -7.076 1.00 39.29 114 LYS G O 1
ATOM 5044 N N . ASP G 1 74 ? -6.600 -16.887 -5.957 1.00 34.35 115 ASP G N 1
ATOM 5045 C CA . ASP G 1 74 ? -7.092 -16.150 -7.117 1.00 15.00 115 ASP G CA 1
ATOM 5046 C C . ASP G 1 74 ? -5.918 -15.602 -7.968 1.00 12.64 115 ASP G C 1
ATOM 5047 O O . ASP G 1 74 ? -5.875 -15.710 -9.205 1.00 29.36 115 ASP G O 1
ATOM 5052 N N . TYR G 1 75 ? -4.934 -15.038 -7.289 1.00 24.10 116 TYR G N 1
ATOM 5053 C CA . TYR G 1 75 ? -3.757 -14.540 -7.998 1.00 31.32 116 TYR G CA 1
ATOM 5054 C C . TYR G 1 75 ? -3.035 -15.662 -8.743 1.00 34.93 116 TYR G C 1
ATOM 5055 O O . TYR G 1 75 ? -2.595 -15.469 -9.884 1.00 32.85 116 TYR G O 1
ATOM 5064 N N . SER G 1 76 ? -2.935 -16.831 -8.109 1.00 26.16 117 SER G N 1
ATOM 5065 C CA . SER G 1 76 ? -2.279 -17.985 -8.734 1.00 29.73 117 SER G CA 1
ATOM 5066 C C . SER G 1 76 ? -3.062 -18.450 -9.938 1.00 23.01 117 SER G C 1
ATOM 5067 O O . SER G 1 76 ? -2.476 -18.750 -10.977 1.00 28.07 117 SER G O 1
ATOM 5070 N N . GLU G 1 77 ? -4.384 -18.502 -9.802 1.00 27.11 118 GLU G N 1
ATOM 5071 C CA . GLU G 1 77 ? -5.220 -18.917 -10.919 1.00 25.03 118 GLU G CA 1
ATOM 5072 C C . GLU G 1 77 ? -5.150 -17.888 -12.039 1.00 34.03 118 GLU G C 1
ATOM 5073 O O . GLU G 1 77 ? -5.111 -18.251 -13.213 1.00 41.75 118 GLU G O 1
ATOM 5079 N N . LEU G 1 78 ? -5.142 -16.607 -11.677 1.00 28.92 119 LEU G N 1
ATOM 5080 C CA . LEU G 1 78 ? -5.086 -15.548 -12.668 1.00 24.29 119 LEU G CA 1
ATOM 5081 C C . LEU G 1 78 ? -3.775 -15.595 -13.434 1.00 19.40 119 LEU G C 1
ATOM 5082 O O . LEU G 1 78 ? -3.756 -15.475 -14.660 1.00 25.34 119 LEU G O 1
ATOM 5087 N N . SER G 1 79 ? -2.677 -15.785 -12.715 1.00 32.36 120 SER G N 1
ATOM 5088 C CA . SER G 1 79 ? -1.383 -15.850 -13.365 1.00 23.46 120 SER G CA 1
ATOM 5089 C C . SER G 1 79 ? -1.371 -16.965 -14.403 1.00 30.89 120 SER G C 1
ATOM 5090 O O . SER G 1 79 ? -0.904 -16.764 -15.526 1.00 35.54 120 SER G O 1
ATOM 5093 N N . ASN G 1 80 ? -1.889 -18.139 -14.049 1.00 34.28 121 ASN G N 1
ATOM 5094 C CA . ASN G 1 80 ? -1.913 -19.232 -15.018 1.00 33.05 121 ASN G CA 1
ATOM 5095 C C . ASN G 1 80 ? -2.754 -18.867 -16.214 1.00 34.70 121 ASN G C 1
ATOM 5096 O O . ASN G 1 80 ? -2.447 -19.260 -17.337 1.00 40.26 121 ASN G O 1
ATOM 5101 N N . ARG G 1 81 ? -3.828 -18.122 -15.970 1.00 31.76 122 ARG G N 1
ATOM 5102 C CA . ARG G 1 81 ? -4.699 -17.696 -17.052 1.00 37.52 122 ARG G CA 1
ATOM 5103 C C . ARG G 1 81 ? -3.890 -16.851 -18.037 1.00 29.34 122 ARG G C 1
ATOM 5104 O O . ARG G 1 81 ? -4.028 -16.991 -19.251 1.00 40.40 122 ARG G O 1
ATOM 5112 N N . TYR G 1 82 ? -3.047 -15.970 -17.515 1.00 33.06 123 TYR G N 1
ATOM 5113 C CA . TYR G 1 82 ? -2.246 -15.124 -18.387 1.00 36.67 123 TYR G CA 1
ATOM 5114 C C . TYR G 1 82 ? -1.204 -15.967 -19.119 1.00 31.96 123 TYR G C 1
ATOM 5115 O O . TYR G 1 82 ? -0.855 -15.677 -20.263 1.00 32.03 123 TYR G O 1
ATOM 5124 N N . ASN G 1 83 ? -0.713 -17.016 -18.465 1.00 39.94 124 ASN G N 1
ATOM 5125 C CA . ASN G 1 83 ? 0.279 -17.889 -19.090 1.00 32.32 124 ASN G CA 1
ATOM 5126 C C . ASN G 1 83 ? -0.353 -18.610 -20.270 1.00 31.57 124 ASN G C 1
ATOM 5127 O O . ASN G 1 83 ? 0.300 -18.847 -21.282 1.00 39.46 124 ASN G O 1
ATOM 5132 N N . GLU G 1 84 ? -1.627 -18.960 -20.145 1.00 40.33 125 GLU G N 1
ATOM 5133 C CA . GLU G 1 84 ? -2.319 -19.639 -21.232 1.00 41.92 125 GLU G CA 1
ATOM 5134 C C . GLU G 1 84 ? -2.410 -18.720 -22.440 1.00 38.96 125 GLU G C 1
ATOM 5135 O O . GLU G 1 84 ? -2.180 -19.132 -23.578 1.00 46.57 125 GLU G O 1
ATOM 5141 N N . GLN G 1 85 ? -2.777 -17.471 -22.178 1.00 42.86 126 GLN G N 1
ATOM 5142 C CA . GLN G 1 85 ? -2.931 -16.476 -23.230 1.00 40.28 126 GLN G CA 1
ATOM 5143 C C . GLN G 1 85 ? -1.633 -16.226 -23.981 1.00 33.79 126 GLN G C 1
ATOM 5144 O O . GLN G 1 85 ? -1.639 -15.967 -25.181 1.00 42.65 126 GLN G O 1
ATOM 5150 N N . LYS G 1 86 ? -0.517 -16.298 -23.268 1.00 43.86 127 LYS G N 1
ATOM 5151 C CA . LYS G 1 86 ? 0.780 -16.076 -23.876 1.00 33.75 127 LYS G CA 1
ATOM 5152 C C . LYS G 1 86 ? 1.136 -17.226 -24.807 1.00 48.70 127 LYS G C 1
ATOM 5153 O O . LYS G 1 86 ? 1.770 -17.016 -25.838 1.00 56.62 127 LYS G O 1
ATOM 5159 N N . GLU G 1 87 ? 0.726 -18.441 -24.456 1.00 47.97 128 GLU G N 1
ATOM 5160 C CA . GLU G 1 87 ? 1.019 -19.596 -25.300 1.00 43.51 128 GLU G CA 1
ATOM 5161 C C . GLU G 1 87 ? 0.245 -19.496 -26.602 1.00 50.88 128 GLU G C 1
ATOM 5162 O O . GLU G 1 87 ? 0.761 -19.784 -27.677 1.00 50.34 128 GLU G O 1
ATOM 5168 N N . LYS G 1 88 ? -1.011 -19.098 -26.494 1.00 54.15 129 LYS G N 1
ATOM 5169 C CA . LYS G 1 88 ? -1.848 -18.946 -27.666 1.00 54.49 129 LYS G CA 1
ATOM 5170 C C . LYS G 1 88 ? -1.251 -17.921 -28.620 1.00 62.32 129 LYS G C 1
ATOM 5171 O O . LYS G 1 88 ? -1.317 -18.085 -29.839 1.00 73.59 129 LYS G O 1
ATOM 5177 N N . MET G 1 89 ? -0.675 -16.861 -28.062 1.00 68.60 130 MET G N 1
ATOM 5178 C CA . MET G 1 89 ? -0.065 -15.813 -28.871 1.00 72.05 130 MET G CA 1
ATOM 5179 C C . MET G 1 89 ? 1.169 -16.356 -29.569 1.00 72.43 130 MET G C 1
ATOM 5180 O O . MET G 1 89 ? 1.420 -16.035 -30.729 1.00 66.92 130 MET G O 1
ATOM 5185 N N . ASP G 1 90 ? 1.938 -17.178 -28.858 1.00 68.14 131 ASP G N 1
ATOM 5186 C CA . ASP G 1 90 ? 3.147 -17.768 -29.420 1.00 72.47 131 ASP G CA 1
ATOM 5187 C C . ASP G 1 90 ? 2.761 -18.707 -30.558 1.00 77.59 131 ASP G C 1
ATOM 5188 O O . ASP G 1 90 ? 3.413 -18.735 -31.603 1.00 80.63 131 ASP G O 1
ATOM 5193 N N . GLN G 1 91 ? 1.688 -19.467 -30.350 1.00 79.87 132 GLN G N 1
ATOM 5194 C CA . GLN G 1 91 ? 1.204 -20.415 -31.348 1.00 73.56 132 GLN G CA 1
ATOM 5195 C C . GLN G 1 91 ? 0.642 -19.715 -32.569 1.00 77.08 132 GLN G C 1
ATOM 5196 O O . GLN G 1 91 ? 0.765 -20.206 -33.690 1.00 74.61 132 GLN G O 1
ATOM 5202 N N . LEU G 1 92 ? 0.017 -18.566 -32.343 1.00 83.32 133 LEU G N 1
ATOM 5203 C CA . LEU G 1 92 ? -0.588 -17.795 -33.418 1.00 88.26 133 LEU G CA 1
ATOM 5204 C C . LEU G 1 92 ? 0.293 -17.752 -34.659 1.00 89.86 133 LEU G C 1
ATOM 5205 O O . LEU G 1 92 ? -0.203 -17.592 -35.774 1.00 89.68 133 LEU G O 1
ATOM 5210 N N . SER G 1 93 ? 1.597 -17.906 -34.461 1.00 92.36 134 SER G N 1
ATOM 5211 C CA . SER G 1 93 ? 2.553 -17.891 -35.560 1.00 101.46 134 SER G CA 1
ATOM 5212 C C . SER G 1 93 ? 2.860 -19.318 -36.010 1.00 109.05 134 SER G C 1
ATOM 5213 O O . SER G 1 93 ? 2.182 -19.862 -36.884 1.00 117.35 134 SER G O 1
ATOM 5216 N N . LYS G 1 94 ? 3.884 -19.908 -35.397 1.00 114.81 135 LYS G N 1
ATOM 5217 C CA . LYS G 1 94 ? 4.335 -21.270 -35.686 1.00 121.79 135 LYS G CA 1
ATOM 5218 C C . LYS G 1 94 ? 3.849 -21.858 -37.008 1.00 131.41 135 LYS G C 1
ATOM 5219 O O . LYS G 1 94 ? 2.703 -22.292 -37.128 1.00 135.64 135 LYS G O 1
ATOM 5225 N N . LEU G 1 95 ? 4.739 -21.880 -37.997 1.00 136.56 136 LEU G N 1
ATOM 5226 C CA . LEU G 1 95 ? 4.406 -22.407 -39.314 1.00 137.76 136 LEU G CA 1
ATOM 5227 C C . LEU G 1 95 ? 5.681 -22.571 -40.140 1.00 139.38 136 LEU G C 1
ATOM 5228 O O . LEU G 1 95 ? 6.776 -22.436 -39.552 1.00 140.20 136 LEU G O 1
ATOM 5233 N N . ILE H 1 5 ? -5.237 10.837 117.426 1.00 122.50 46 ILE H N 1
ATOM 5234 C CA . ILE H 1 5 ? -4.578 11.403 116.212 1.00 124.33 46 ILE H CA 1
ATOM 5235 C C . ILE H 1 5 ? -4.516 10.385 115.078 1.00 128.21 46 ILE H C 1
ATOM 5236 O O . ILE H 1 5 ? -4.046 10.692 113.983 1.00 125.57 46 ILE H O 1
ATOM 5241 N N . GLU H 1 6 ? -4.983 9.170 115.344 1.00 125.91 47 GLU H N 1
ATOM 5242 C CA . GLU H 1 6 ? -4.971 8.114 114.338 1.00 131.87 47 GLU H CA 1
ATOM 5243 C C . GLU H 1 6 ? -5.861 8.476 113.152 1.00 133.37 47 GLU H C 1
ATOM 5244 O O . GLU H 1 6 ? -5.497 8.242 112.001 1.00 135.85 47 GLU H O 1
ATOM 5250 N N . SER H 1 7 ? -7.036 9.029 113.439 1.00 133.46 48 SER H N 1
ATOM 5251 C CA . SER H 1 7 ? -7.957 9.427 112.382 1.00 133.77 48 SER H CA 1
ATOM 5252 C C . SER H 1 7 ? -7.224 10.417 111.485 1.00 136.40 48 SER H C 1
ATOM 5253 O O . SER H 1 7 ? -7.347 10.373 110.261 1.00 139.33 48 SER H O 1
ATOM 5256 N N . LEU H 1 8 ? -6.457 11.304 112.112 1.00 136.62 49 LEU H N 1
ATOM 5257 C CA . LEU H 1 8 ? -5.672 12.306 111.397 1.00 135.30 49 LEU H CA 1
ATOM 5258 C C . LEU H 1 8 ? -4.655 11.591 110.513 1.00 138.09 49 LEU H C 1
ATOM 5259 O O . LEU H 1 8 ? -4.460 11.945 109.348 1.00 138.55 49 LEU H O 1
ATOM 5264 N N . HIS H 1 9 ? -4.003 10.585 111.088 1.00 138.86 50 HIS H N 1
ATOM 5265 C CA . HIS H 1 9 ? -3.008 9.803 110.369 1.00 139.01 50 HIS H CA 1
ATOM 5266 C C . HIS H 1 9 ? -3.643 9.068 109.198 1.00 139.05 50 HIS H C 1
ATOM 5267 O O . HIS H 1 9 ? -3.045 8.945 108.133 1.00 140.05 50 HIS H O 1
ATOM 5274 N N . ASP H 1 10 ? -4.856 8.567 109.400 1.00 139.22 51 ASP H N 1
ATOM 5275 C CA . ASP H 1 10 ? -5.552 7.860 108.336 1.00 138.94 51 ASP H CA 1
ATOM 5276 C C . ASP H 1 10 ? -5.842 8.852 107.214 1.00 140.14 51 ASP H C 1
ATOM 5277 O O . ASP H 1 10 ? -5.729 8.528 106.031 1.00 138.65 51 ASP H O 1
ATOM 5282 N N . GLN H 1 11 ? -6.210 10.066 107.609 1.00 137.92 52 GLN H N 1
ATOM 5283 C CA . GLN H 1 11 ? -6.513 11.139 106.672 1.00 138.86 52 GLN H CA 1
ATOM 5284 C C . GLN H 1 11 ? -5.289 11.496 105.840 1.00 137.82 52 GLN H C 1
ATOM 5285 O O . GLN H 1 11 ? -5.382 11.675 104.624 1.00 137.51 52 GLN H O 1
ATOM 5291 N N . ILE H 1 12 ? -4.143 11.606 106.503 1.00 135.56 53 ILE H N 1
ATOM 5292 C CA . ILE H 1 12 ? -2.908 11.947 105.814 1.00 133.00 53 ILE H CA 1
ATOM 5293 C C . ILE H 1 12 ? -2.514 10.825 104.856 1.00 132.99 53 ILE H C 1
ATOM 5294 O O . ILE H 1 12 ? -1.983 11.085 103.777 1.00 135.70 53 ILE H O 1
ATOM 5299 N N . ASP H 1 13 ? -2.785 9.582 105.248 1.00 132.04 54 ASP H N 1
ATOM 5300 C CA . ASP H 1 13 ? -2.470 8.431 104.405 1.00 134.03 54 ASP H CA 1
ATOM 5301 C C . ASP H 1 13 ? -3.418 8.380 103.208 1.00 134.98 54 ASP H C 1
ATOM 5302 O O . ASP H 1 13 ? -2.999 8.101 102.085 1.00 136.74 54 ASP H O 1
ATOM 5307 N N . MET H 1 14 ? -4.697 8.648 103.456 1.00 133.80 55 MET H N 1
ATOM 5308 C CA . MET H 1 14 ? -5.704 8.652 102.398 1.00 132.58 55 MET H CA 1
ATOM 5309 C C . MET H 1 14 ? -5.334 9.708 101.359 1.00 127.49 55 MET H C 1
ATOM 5310 O O . MET H 1 14 ? -5.420 9.474 100.153 1.00 125.37 55 MET H O 1
ATOM 5315 N N . LEU H 1 15 ? -4.925 10.873 101.851 1.00 121.16 56 LEU H N 1
ATOM 5316 C CA . LEU H 1 15 ? -4.522 11.984 101.002 1.00 116.47 56 LEU H CA 1
ATOM 5317 C C . LEU H 1 15 ? -3.325 11.592 100.137 1.00 114.14 56 LEU H C 1
ATOM 5318 O O . LEU H 1 15 ? -3.284 11.902 98.947 1.00 110.84 56 LEU H O 1
ATOM 5323 N N . THR H 1 16 ? -2.352 10.911 100.739 1.00 110.17 57 THR H N 1
ATOM 5324 C CA . THR H 1 16 ? -1.157 10.484 100.013 1.00 107.23 57 THR H CA 1
ATOM 5325 C C . THR H 1 16 ? -1.495 9.412 98.989 1.00 113.71 57 THR H C 1
ATOM 5326 O O . THR H 1 16 ? -1.002 9.442 97.861 1.00 119.87 57 THR H O 1
ATOM 5330 N N . LYS H 1 17 ? -2.329 8.459 99.392 1.00 110.82 58 LYS H N 1
ATOM 5331 C CA . LYS H 1 17 ? -2.722 7.377 98.503 1.00 110.67 58 LYS H CA 1
ATOM 5332 C C . LYS H 1 17 ? -3.286 7.939 97.209 1.00 112.00 58 LYS H C 1
ATOM 5333 O O . LYS H 1 17 ? -2.937 7.477 96.122 1.00 114.67 58 LYS H O 1
ATOM 5339 N N . THR H 1 18 ? -4.152 8.941 97.324 1.00 110.45 59 THR H N 1
ATOM 5340 C CA . THR H 1 18 ? -4.735 9.561 96.143 1.00 108.87 59 THR H CA 1
ATOM 5341 C C . THR H 1 18 ? -3.594 10.114 95.292 1.00 111.27 59 THR H C 1
ATOM 5342 O O . THR H 1 18 ? -3.413 9.710 94.144 1.00 115.34 59 THR H O 1
ATOM 5346 N N . ASN H 1 19 ? -2.815 11.023 95.875 1.00 109.94 60 ASN H N 1
ATOM 5347 C CA . ASN H 1 19 ? -1.679 11.635 95.189 1.00 111.21 60 ASN H CA 1
ATOM 5348 C C . ASN H 1 19 ? -0.843 10.629 94.401 1.00 111.09 60 ASN H C 1
ATOM 5349 O O . ASN H 1 19 ? -0.557 10.842 93.224 1.00 112.99 60 ASN H O 1
ATOM 5354 N N . LEU H 1 20 ? -0.451 9.537 95.048 1.00 114.50 61 LEU H N 1
ATOM 5355 C CA . LEU H 1 20 ? 0.357 8.514 94.392 1.00 115.44 61 LEU H CA 1
ATOM 5356 C C . LEU H 1 20 ? -0.327 7.994 93.130 1.00 114.24 61 LEU H C 1
ATOM 5357 O O . LEU H 1 20 ? 0.300 7.878 92.076 1.00 112.11 61 LEU H O 1
ATOM 5362 N N . GLN H 1 21 ? -1.616 7.686 93.242 1.00 114.76 62 GLN H N 1
ATOM 5363 C CA . GLN H 1 21 ? -2.381 7.180 92.107 1.00 115.42 62 GLN H CA 1
ATOM 5364 C C . GLN H 1 21 ? -2.505 8.236 91.013 1.00 114.01 62 GLN H C 1
ATOM 5365 O O . GLN H 1 21 ? -2.471 7.918 89.822 1.00 115.56 62 GLN H O 1
ATOM 5371 N N . LEU H 1 22 ? -2.655 9.491 91.423 1.00 109.76 63 LEU H N 1
ATOM 5372 C CA . LEU H 1 22 ? -2.766 10.596 90.479 1.00 109.20 63 LEU H CA 1
ATOM 5373 C C . LEU H 1 22 ? -1.456 10.753 89.712 1.00 107.62 63 LEU H C 1
ATOM 5374 O O . LEU H 1 22 ? -1.439 11.230 88.579 1.00 106.07 63 LEU H O 1
ATOM 5379 N N . THR H 1 23 ? -0.358 10.349 90.342 1.00 107.20 64 THR H N 1
ATOM 5380 C CA . THR H 1 23 ? 0.957 10.442 89.722 1.00 110.37 64 THR H CA 1
ATOM 5381 C C . THR H 1 23 ? 1.144 9.368 88.658 1.00 116.21 64 THR H C 1
ATOM 5382 O O . THR H 1 23 ? 1.736 9.623 87.608 1.00 118.32 64 THR H O 1
ATOM 5386 N N . THR H 1 24 ? 0.654 8.162 88.933 1.00 119.55 65 THR H N 1
ATOM 5387 C CA . THR H 1 24 ? 0.751 7.091 87.951 1.00 117.33 65 THR H CA 1
ATOM 5388 C C . THR H 1 24 ? -0.116 7.604 86.811 1.00 115.74 65 THR H C 1
ATOM 5389 O O . THR H 1 24 ? 0.115 7.301 85.642 1.00 115.07 65 THR H O 1
ATOM 5393 N N . GLN H 1 25 ? -1.113 8.403 87.178 1.00 112.71 66 GLN H N 1
ATOM 5394 C CA . GLN H 1 25 ? -2.037 8.984 86.220 1.00 112.65 66 GLN H CA 1
ATOM 5395 C C . GLN H 1 25 ? -1.375 9.967 85.254 1.00 111.71 66 GLN H C 1
ATOM 5396 O O . GLN H 1 25 ? -1.639 9.927 84.051 1.00 115.91 66 GLN H O 1
ATOM 5402 N N . SER H 1 26 ? -0.540 10.864 85.772 1.00 111.05 67 SER H N 1
ATOM 5403 C CA . SER H 1 26 ? 0.157 11.802 84.902 1.00 107.07 67 SER H CA 1
ATOM 5404 C C . SER H 1 26 ? 0.956 10.932 83.950 1.00 104.36 67 SER H C 1
ATOM 5405 O O . SER H 1 26 ? 0.953 11.145 82.739 1.00 104.81 67 SER H O 1
ATOM 5408 N N . GLN H 1 27 ? 1.624 9.934 84.518 1.00 102.39 68 GLN H N 1
ATOM 5409 C CA . GLN H 1 27 ? 2.415 8.990 83.743 1.00 110.48 68 GLN H CA 1
ATOM 5410 C C . GLN H 1 27 ? 1.542 8.476 82.603 1.00 113.37 68 GLN H C 1
ATOM 5411 O O . GLN H 1 27 ? 1.950 8.493 81.441 1.00 113.59 68 GLN H O 1
ATOM 5417 N N . ASN H 1 28 ? 0.338 8.023 82.948 1.00 111.79 69 ASN H N 1
ATOM 5418 C CA . ASN H 1 28 ? -0.607 7.513 81.959 1.00 112.28 69 ASN H CA 1
ATOM 5419 C C . ASN H 1 28 ? -0.708 8.521 80.829 1.00 115.25 69 ASN H C 1
ATOM 5420 O O . ASN H 1 28 ? -0.344 8.227 79.689 1.00 119.10 69 ASN H O 1
ATOM 5425 N N . LEU H 1 29 ? -1.173 9.720 81.164 1.00 115.67 70 LEU H N 1
ATOM 5426 C CA . LEU H 1 29 ? -1.331 10.792 80.191 1.00 114.36 70 LEU H CA 1
ATOM 5427 C C . LEU H 1 29 ? -0.074 11.152 79.395 1.00 114.85 70 LEU H C 1
ATOM 5428 O O . LEU H 1 29 ? -0.153 11.363 78.187 1.00 116.27 70 LEU H O 1
ATOM 5433 N N . LEU H 1 30 ? 1.081 11.226 80.050 1.00 114.19 71 LEU H N 1
ATOM 5434 C CA . LEU H 1 30 ? 2.301 11.581 79.333 1.00 113.65 71 LEU H CA 1
ATOM 5435 C C . LEU H 1 30 ? 2.837 10.476 78.431 1.00 114.79 71 LEU H C 1
ATOM 5436 O O . LEU H 1 30 ? 3.730 10.710 77.612 1.00 115.45 71 LEU H O 1
ATOM 5441 N N . SER H 1 31 ? 2.297 9.273 78.587 1.00 114.51 72 SER H N 1
ATOM 5442 C CA . SER H 1 31 ? 2.688 8.156 77.741 1.00 109.37 72 SER H CA 1
ATOM 5443 C C . SER H 1 31 ? 1.860 8.310 76.474 1.00 106.95 72 SER H C 1
ATOM 5444 O O . SER H 1 31 ? 2.318 8.005 75.375 1.00 108.75 72 SER H O 1
ATOM 5447 N N . LYS H 1 32 ? 0.631 8.792 76.645 1.00 109.70 73 LYS H N 1
ATOM 5448 C CA . LYS H 1 32 ? -0.268 9.024 75.522 1.00 111.26 73 LYS H CA 1
ATOM 5449 C C . LYS H 1 32 ? 0.252 10.202 74.711 1.00 115.65 73 LYS H C 1
ATOM 5450 O O . LYS H 1 32 ? 0.526 10.068 73.519 1.00 122.60 73 LYS H O 1
ATOM 5456 N N . LEU H 1 33 ? 0.381 11.354 75.364 1.00 118.74 74 LEU H N 1
ATOM 5457 C CA . LEU H 1 33 ? 0.884 12.558 74.709 1.00 121.16 74 LEU H CA 1
ATOM 5458 C C . LEU H 1 33 ? 2.026 12.184 73.774 1.00 121.47 74 LEU H C 1
ATOM 5459 O O . LEU H 1 33 ? 2.087 12.651 72.637 1.00 119.64 74 LEU H O 1
ATOM 5464 N N . GLU H 1 34 ? 2.933 11.340 74.264 1.00 124.86 75 GLU H N 1
ATOM 5465 C CA . GLU H 1 34 ? 4.064 10.890 73.462 1.00 125.03 75 GLU H CA 1
ATOM 5466 C C . GLU H 1 34 ? 3.568 10.135 72.237 1.00 124.07 75 GLU H C 1
ATOM 5467 O O . GLU H 1 34 ? 4.041 10.370 71.124 1.00 121.46 75 GLU H O 1
ATOM 5473 N N . LEU H 1 35 ? 2.625 9.220 72.438 1.00 123.10 76 LEU H N 1
ATOM 5474 C CA . LEU H 1 35 ? 2.074 8.477 71.314 1.00 125.48 76 LEU H CA 1
ATOM 5475 C C . LEU H 1 35 ? 1.436 9.480 70.364 1.00 127.27 76 LEU H C 1
ATOM 5476 O O . LEU H 1 35 ? 1.612 9.395 69.148 1.00 131.58 76 LEU H O 1
ATOM 5481 N N . ALA H 1 36 ? 0.710 10.439 70.936 1.00 126.50 77 ALA H N 1
ATOM 5482 C CA . ALA H 1 36 ? 0.031 11.474 70.164 1.00 125.14 77 ALA H CA 1
ATOM 5483 C C . ALA H 1 36 ? 0.981 12.147 69.176 1.00 122.90 77 ALA H C 1
ATOM 5484 O O . ALA H 1 36 ? 0.603 12.388 68.027 1.00 119.69 77 ALA H O 1
ATOM 5486 N N . GLN H 1 37 ? 2.205 12.462 69.603 1.00 120.39 78 GLN H N 1
ATOM 5487 C CA . GLN H 1 37 ? 3.133 13.054 68.650 1.00 120.57 78 GLN H CA 1
ATOM 5488 C C . GLN H 1 37 ? 3.586 11.995 67.660 1.00 118.51 78 GLN H C 1
ATOM 5489 O O . GLN H 1 37 ? 3.383 12.154 66.465 1.00 118.30 78 GLN H O 1
ATOM 5495 N N . SER H 1 38 ? 4.217 10.929 68.157 1.00 115.71 79 SER H N 1
ATOM 5496 C CA . SER H 1 38 ? 4.714 9.847 67.299 1.00 116.33 79 SER H CA 1
ATOM 5497 C C . SER H 1 38 ? 3.818 9.678 66.066 1.00 118.61 79 SER H C 1
ATOM 5498 O O . SER H 1 38 ? 4.299 9.407 64.963 1.00 119.34 79 SER H O 1
ATOM 5501 N N . LYS H 1 39 ? 2.514 9.861 66.266 1.00 118.76 80 LYS H N 1
ATOM 5502 C CA . LYS H 1 39 ? 1.527 9.770 65.191 1.00 116.56 80 LYS H CA 1
ATOM 5503 C C . LYS H 1 39 ? 1.610 11.024 64.320 1.00 117.49 80 LYS H C 1
ATOM 5504 O O . LYS H 1 39 ? 1.646 10.943 63.093 1.00 121.15 80 LYS H O 1
ATOM 5510 N N . GLU H 1 40 ? 1.644 12.178 64.975 1.00 112.07 81 GLU H N 1
ATOM 5511 C CA . GLU H 1 40 ? 1.760 13.468 64.309 1.00 111.66 81 GLU H CA 1
ATOM 5512 C C . GLU H 1 40 ? 3.081 13.516 63.527 1.00 108.03 81 GLU H C 1
ATOM 5513 O O . GLU H 1 40 ? 3.139 14.065 62.429 1.00 104.35 81 GLU H O 1
ATOM 5519 N N . SER H 1 41 ? 4.135 12.936 64.096 1.00 104.34 82 SER H N 1
ATOM 5520 C CA . SER H 1 41 ? 5.446 12.914 63.448 1.00 103.93 82 SER H CA 1
ATOM 5521 C C . SER H 1 41 ? 5.448 12.011 62.218 1.00 101.07 82 SER H C 1
ATOM 5522 O O . SER H 1 41 ? 5.967 12.379 61.163 1.00 102.90 82 SER H O 1
ATOM 5525 N N . LYS H 1 42 ? 4.863 10.828 62.360 1.00 99.35 83 LYS H N 1
ATOM 5526 C CA . LYS H 1 42 ? 4.803 9.870 61.267 1.00 94.78 83 LYS H CA 1
ATOM 5527 C C . LYS H 1 42 ? 4.034 10.435 60.078 1.00 96.67 83 LYS H C 1
ATOM 5528 O O . LYS H 1 42 ? 4.476 10.323 58.934 1.00 98.07 83 LYS H O 1
ATOM 5534 N N . LEU H 1 43 ? 2.885 11.044 60.352 1.00 95.08 84 LEU H N 1
ATOM 5535 C CA . LEU H 1 43 ? 2.069 11.613 59.292 1.00 90.37 84 LEU H CA 1
ATOM 5536 C C . LEU H 1 43 ? 2.881 12.644 58.511 1.00 93.97 84 LEU H C 1
ATOM 5537 O O . LEU H 1 43 ? 2.887 12.631 57.281 1.00 92.13 84 LEU H O 1
ATOM 5542 N N . LEU H 1 44 ? 3.579 13.522 59.227 1.00 92.19 85 LEU H N 1
ATOM 5543 C CA . LEU H 1 44 ? 4.391 14.554 58.589 1.00 92.48 85 LEU H CA 1
ATOM 5544 C C . LEU H 1 44 ? 5.455 13.952 57.678 1.00 91.80 85 LEU H C 1
ATOM 5545 O O . LEU H 1 44 ? 5.753 14.501 56.618 1.00 91.97 85 LEU H O 1
ATOM 5550 N N . GLU H 1 45 ? 6.028 12.825 58.091 1.00 84.75 86 GLU H N 1
ATOM 5551 C CA . GLU H 1 45 ? 7.051 12.169 57.287 1.00 84.59 86 GLU H CA 1
ATOM 5552 C C . GLU H 1 45 ? 6.441 11.604 56.009 1.00 86.05 86 GLU H C 1
ATOM 5553 O O . GLU H 1 45 ? 7.044 11.676 54.940 1.00 84.95 86 GLU H O 1
ATOM 5559 N N . ASN H 1 46 ? 5.245 11.036 56.125 1.00 79.88 87 ASN H N 1
ATOM 5560 C CA . ASN H 1 46 ? 4.565 10.475 54.967 1.00 78.37 87 ASN H CA 1
ATOM 5561 C C . ASN H 1 46 ? 4.101 11.596 54.047 1.00 74.96 87 ASN H C 1
ATOM 5562 O O . ASN H 1 46 ? 4.283 11.535 52.829 1.00 77.48 87 ASN H O 1
ATOM 5567 N N . LEU H 1 47 ? 3.503 12.619 54.645 1.00 69.82 88 LEU H N 1
ATOM 5568 C CA . LEU H 1 47 ? 2.988 13.760 53.905 1.00 73.28 88 LEU H CA 1
ATOM 5569 C C . LEU H 1 47 ? 4.071 14.443 53.077 1.00 68.73 88 LEU H C 1
ATOM 5570 O O . LEU H 1 47 ? 3.822 14.868 51.950 1.00 71.14 88 LEU H O 1
ATOM 5575 N N . ASN H 1 48 ? 5.274 14.542 53.635 1.00 67.43 89 ASN H N 1
ATOM 5576 C CA . ASN H 1 48 ? 6.384 15.167 52.929 1.00 68.97 89 ASN H CA 1
ATOM 5577 C C . ASN H 1 48 ? 6.935 14.232 51.872 1.00 64.14 89 ASN H C 1
ATOM 5578 O O . ASN H 1 48 ? 7.511 14.672 50.882 1.00 65.24 89 ASN H O 1
ATOM 5583 N N . LEU H 1 49 ? 6.754 12.937 52.094 1.00 62.46 90 LEU H N 1
ATOM 5584 C CA . LEU H 1 49 ? 7.234 11.928 51.168 1.00 63.92 90 LEU H CA 1
ATOM 5585 C C . LEU H 1 49 ? 6.293 11.890 49.966 1.00 59.58 90 LEU H C 1
ATOM 5586 O O . LEU H 1 49 ? 6.707 11.605 48.848 1.00 59.20 90 LEU H O 1
ATOM 5591 N N . LEU H 1 50 ? 5.021 12.188 50.208 1.00 62.80 91 LEU H N 1
ATOM 5592 C CA . LEU H 1 50 ? 4.027 12.225 49.144 1.00 62.39 91 LEU H CA 1
ATOM 5593 C C . LEU H 1 50 ? 4.116 13.584 48.473 1.00 69.69 91 LEU H C 1
ATOM 5594 O O . LEU H 1 50 ? 3.823 13.726 47.285 1.00 70.48 91 LEU H O 1
ATOM 5599 N N . LYS H 1 51 ? 4.519 14.579 49.255 1.00 66.45 92 LYS H N 1
ATOM 5600 C CA . LYS H 1 51 ? 4.667 15.941 48.768 1.00 64.32 92 LYS H CA 1
ATOM 5601 C C . LYS H 1 51 ? 5.734 15.908 47.688 1.00 56.83 92 LYS H C 1
ATOM 5602 O O . LYS H 1 51 ? 5.553 16.440 46.598 1.00 65.79 92 LYS H O 1
ATOM 5608 N N . ASN H 1 52 ? 6.842 15.251 48.004 1.00 56.31 93 ASN H N 1
ATOM 5609 C CA . ASN H 1 52 ? 7.964 15.157 47.090 1.00 50.11 93 ASN H CA 1
ATOM 5610 C C . ASN H 1 52 ? 7.733 14.349 45.825 1.00 55.55 93 ASN H C 1
ATOM 5611 O O . ASN H 1 52 ? 8.296 14.674 44.784 1.00 61.69 93 ASN H O 1
ATOM 5616 N N . GLU H 1 53 ? 6.920 13.301 45.900 1.00 49.32 94 GLU H N 1
ATOM 5617 C CA . GLU H 1 53 ? 6.669 12.497 44.714 1.00 45.30 94 GLU H CA 1
ATOM 5618 C C . GLU H 1 53 ? 5.624 13.197 43.854 1.00 48.09 94 GLU H C 1
ATOM 5619 O O . GLU H 1 53 ? 5.659 13.134 42.624 1.00 51.02 94 GLU H O 1
ATOM 5625 N N . ASN H 1 54 ? 4.706 13.877 44.526 1.00 48.50 95 ASN H N 1
ATOM 5626 C CA . ASN H 1 54 ? 3.654 14.633 43.871 1.00 38.84 95 ASN H CA 1
ATOM 5627 C C . ASN H 1 54 ? 4.382 15.645 42.988 1.00 36.03 95 ASN H C 1
ATOM 5628 O O . ASN H 1 54 ? 4.061 15.833 41.820 1.00 52.96 95 ASN H O 1
ATOM 5633 N N . GLU H 1 55 ? 5.392 16.280 43.563 1.00 42.09 96 GLU H N 1
ATOM 5634 C CA . GLU H 1 55 ? 6.163 17.291 42.861 1.00 41.38 96 GLU H CA 1
ATOM 5635 C C . GLU H 1 55 ? 7.002 16.719 41.709 1.00 43.90 96 GLU H C 1
ATOM 5636 O O . GLU H 1 55 ? 7.307 17.423 40.740 1.00 46.67 96 GLU H O 1
ATOM 5642 N N . ASN H 1 56 ? 7.369 15.446 41.807 1.00 34.69 97 ASN H N 1
ATOM 5643 C CA . ASN H 1 56 ? 8.131 14.800 40.749 1.00 26.30 97 ASN H CA 1
ATOM 5644 C C . ASN H 1 56 ? 7.204 14.553 39.574 1.00 29.79 97 ASN H C 1
ATOM 5645 O O . ASN H 1 56 ? 7.558 14.819 38.427 1.00 35.17 97 ASN H O 1
ATOM 5650 N N . LEU H 1 57 ? 6.010 14.044 39.866 1.00 22.65 98 LEU H N 1
ATOM 5651 C CA . LEU H 1 57 ? 5.034 13.785 38.825 1.00 25.16 98 LEU H CA 1
ATOM 5652 C C . LEU H 1 57 ? 4.580 15.080 38.144 1.00 35.34 98 LEU H C 1
ATOM 5653 O O . LEU H 1 57 ? 4.358 15.112 36.933 1.00 34.16 98 LEU H O 1
ATOM 5658 N N . ASN H 1 58 ? 4.437 16.149 38.918 1.00 29.11 99 ASN H N 1
ATOM 5659 C CA . ASN H 1 58 ? 4.005 17.415 38.333 1.00 30.29 99 ASN H CA 1
ATOM 5660 C C . ASN H 1 58 ? 5.021 17.915 37.331 1.00 20.62 99 ASN H C 1
ATOM 5661 O O . ASN H 1 58 ? 4.663 18.513 36.323 1.00 38.22 99 ASN H O 1
ATOM 5666 N N . SER H 1 59 ? 6.297 17.669 37.601 1.00 31.87 100 SER H N 1
ATOM 5667 C CA . SER H 1 59 ? 7.354 18.095 36.692 1.00 30.72 100 SER H CA 1
ATOM 5668 C C . SER H 1 59 ? 7.364 17.310 35.407 1.00 28.91 100 SER H C 1
ATOM 5669 O O . SER H 1 59 ? 7.722 17.835 34.350 1.00 40.82 100 SER H O 1
ATOM 5672 N N . ILE H 1 60 ? 6.999 16.036 35.504 1.00 35.25 101 ILE H N 1
ATOM 5673 C CA . ILE H 1 60 ? 6.960 15.184 34.336 1.00 21.56 101 ILE H CA 1
ATOM 5674 C C . ILE H 1 60 ? 5.792 15.620 33.461 1.00 17.87 101 ILE H C 1
ATOM 5675 O O . ILE H 1 60 ? 5.892 15.615 32.241 1.00 29.33 101 ILE H O 1
ATOM 5680 N N . PHE H 1 61 ? 4.684 15.983 34.104 1.00 21.59 102 PHE H N 1
ATOM 5681 C CA . PHE H 1 61 ? 3.472 16.420 33.410 1.00 25.98 102 PHE H CA 1
ATOM 5682 C C . PHE H 1 61 ? 3.749 17.645 32.528 1.00 21.00 102 PHE H C 1
ATOM 5683 O O . PHE H 1 61 ? 3.478 17.629 31.327 1.00 39.24 102 PHE H O 1
ATOM 5691 N N . GLU H 1 62 ? 4.286 18.702 33.130 1.00 25.82 103 GLU H N 1
ATOM 5692 C CA . GLU H 1 62 ? 4.598 19.937 32.403 1.00 29.45 103 GLU H CA 1
ATOM 5693 C C . GLU H 1 62 ? 5.558 19.662 31.234 1.00 30.68 103 GLU H C 1
ATOM 5694 O O . GLU H 1 62 ? 5.456 20.270 30.169 1.00 37.52 103 GLU H O 1
ATOM 5700 N N . ARG H 1 63 ? 6.482 18.731 31.430 1.00 29.58 104 ARG H N 1
ATOM 5701 C CA . ARG H 1 63 ? 7.456 18.409 30.399 1.00 30.76 104 ARG H CA 1
ATOM 5702 C C . ARG H 1 63 ? 6.800 17.748 29.192 1.00 24.13 104 ARG H C 1
ATOM 5703 O O . ARG H 1 63 ? 7.188 18.007 28.054 1.00 42.03 104 ARG H O 1
ATOM 5711 N N . LYS H 1 64 ? 5.804 16.901 29.438 1.00 36.71 105 LYS H N 1
ATOM 5712 C CA . LYS H 1 64 ? 5.085 16.221 28.359 1.00 39.06 105 LYS H CA 1
ATOM 5713 C C . LYS H 1 64 ? 4.205 17.232 27.618 1.00 31.23 105 LYS H C 1
ATOM 5714 O O . LYS H 1 64 ? 4.086 17.196 26.385 1.00 27.58 105 LYS H O 1
ATOM 5720 N N . ASN H 1 65 ? 3.591 18.138 28.376 1.00 31.87 106 ASN H N 1
ATOM 5721 C CA . ASN H 1 65 ? 2.739 19.167 27.784 1.00 36.74 106 ASN H CA 1
ATOM 5722 C C . ASN H 1 65 ? 3.527 20.097 26.858 1.00 27.32 106 ASN H C 1
ATOM 5723 O O . ASN H 1 65 ? 2.954 20.701 25.956 1.00 44.41 106 ASN H O 1
ATOM 5728 N N . LYS H 1 66 ? 4.841 20.201 27.069 1.00 32.39 107 LYS H N 1
ATOM 5729 C CA . LYS H 1 66 ? 5.679 21.027 26.200 1.00 27.43 107 LYS H CA 1
ATOM 5730 C C . LYS H 1 66 ? 5.856 20.313 24.874 1.00 28.90 107 LYS H C 1
ATOM 5731 O O . LYS H 1 66 ? 5.892 20.942 23.811 1.00 21.51 107 LYS H O 1
ATOM 5737 N N . LYS H 1 67 ? 5.996 18.992 24.941 1.00 26.43 108 LYS H N 1
ATOM 5738 C CA . LYS H 1 67 ? 6.134 18.193 23.732 1.00 18.52 108 LYS H CA 1
ATOM 5739 C C . LYS H 1 67 ? 4.802 18.194 22.984 1.00 17.79 108 LYS H C 1
ATOM 5740 O O . LYS H 1 67 ? 4.765 18.326 21.759 1.00 21.35 108 LYS H O 1
ATOM 5746 N N . LEU H 1 68 ? 3.708 18.012 23.727 1.00 22.75 109 LEU H N 1
ATOM 5747 C CA . LEU H 1 68 ? 2.380 18.003 23.114 1.00 23.13 109 LEU H CA 1
ATOM 5748 C C . LEU H 1 68 ? 2.143 19.337 22.405 1.00 26.41 109 LEU H C 1
ATOM 5749 O O . LEU H 1 68 ? 1.558 19.372 21.321 1.00 28.98 109 LEU H O 1
ATOM 5754 N N . LYS H 1 69 ? 2.609 20.430 23.015 1.00 23.12 110 LYS H N 1
ATOM 5755 C CA . LYS H 1 69 ? 2.473 21.752 22.403 1.00 31.46 110 LYS H CA 1
ATOM 5756 C C . LYS H 1 69 ? 3.260 21.825 21.101 1.00 32.74 110 LYS H C 1
ATOM 5757 O O . LYS H 1 69 ? 2.864 22.532 20.174 1.00 38.51 110 LYS H O 1
ATOM 5763 N N . GLU H 1 70 ? 4.383 21.113 21.029 1.00 28.68 111 GLU H N 1
ATOM 5764 C CA . GLU H 1 70 ? 5.178 21.133 19.804 1.00 17.70 111 GLU H CA 1
ATOM 5765 C C . GLU H 1 70 ? 4.437 20.366 18.715 1.00 23.98 111 GLU H C 1
ATOM 5766 O O . GLU H 1 70 ? 4.361 20.796 17.558 1.00 27.14 111 GLU H O 1
ATOM 5772 N N . LEU H 1 71 ? 3.886 19.219 19.090 1.00 30.93 112 LEU H N 1
ATOM 5773 C CA . LEU H 1 71 ? 3.159 18.395 18.134 1.00 33.47 112 LEU H CA 1
ATOM 5774 C C . LEU H 1 71 ? 1.972 19.127 17.522 1.00 25.15 112 LEU H C 1
ATOM 5775 O O . LEU H 1 71 ? 1.762 19.087 16.316 1.00 37.95 112 LEU H O 1
ATOM 5780 N N . GLU H 1 72 ? 1.191 19.802 18.359 1.00 42.19 113 GLU H N 1
ATOM 5781 C CA . GLU H 1 72 ? 0.016 20.510 17.864 1.00 36.98 113 GLU H CA 1
ATOM 5782 C C . GLU H 1 72 ? 0.462 21.535 16.832 1.00 27.22 113 GLU H C 1
ATOM 5783 O O . GLU H 1 72 ? -0.308 21.934 15.966 1.00 38.96 113 GLU H O 1
ATOM 5789 N N . LYS H 1 73 ? 1.723 21.939 16.933 1.00 33.07 114 LYS H N 1
ATOM 5790 C CA . LYS H 1 73 ? 2.313 22.909 16.023 1.00 26.56 114 LYS H CA 1
ATOM 5791 C C . LYS H 1 73 ? 2.807 22.221 14.759 1.00 32.38 114 LYS H C 1
ATOM 5792 O O . LYS H 1 73 ? 2.706 22.779 13.669 1.00 25.48 114 LYS H O 1
ATOM 5798 N N . ASP H 1 74 ? 3.342 21.010 14.913 1.00 30.73 115 ASP H N 1
ATOM 5799 C CA . ASP H 1 74 ? 3.851 20.253 13.777 1.00 18.48 115 ASP H CA 1
ATOM 5800 C C . ASP H 1 74 ? 2.738 19.770 12.865 1.00 15.47 115 ASP H C 1
ATOM 5801 O O . ASP H 1 74 ? 2.888 19.767 11.642 1.00 25.63 115 ASP H O 1
ATOM 5806 N N . TYR H 1 75 ? 1.614 19.378 13.451 1.00 20.99 116 TYR H N 1
ATOM 5807 C CA . TYR H 1 75 ? 0.479 18.908 12.662 1.00 22.57 116 TYR H CA 1
ATOM 5808 C C . TYR H 1 75 ? -0.223 20.051 11.909 1.00 29.16 116 TYR H C 1
ATOM 5809 O O . TYR H 1 75 ? -0.740 19.849 10.807 1.00 25.40 116 TYR H O 1
ATOM 5818 N N . SER H 1 76 ? -0.244 21.248 12.490 1.00 21.51 117 SER H N 1
ATOM 5819 C CA . SER H 1 76 ? -0.873 22.391 11.816 1.00 20.90 117 SER H CA 1
ATOM 5820 C C . SER H 1 76 ? -0.041 22.712 10.586 1.00 17.12 117 SER H C 1
ATOM 5821 O O . SER H 1 76 ? -0.568 22.876 9.480 1.00 31.88 117 SER H O 1
ATOM 5824 N N . GLU H 1 77 ? 1.271 22.785 10.783 1.00 28.88 118 GLU H N 1
ATOM 5825 C CA . GLU H 1 77 ? 2.184 23.073 9.685 1.00 15.83 118 GLU H CA 1
ATOM 5826 C C . GLU H 1 77 ? 2.061 22.002 8.618 1.00 27.41 118 GLU H C 1
ATOM 5827 O O . GLU H 1 77 ? 1.983 22.309 7.427 1.00 32.01 118 GLU H O 1
ATOM 5833 N N . LEU H 1 78 ? 2.027 20.741 9.051 1.00 21.90 119 LEU H N 1
ATOM 5834 C CA . LEU H 1 78 ? 1.911 19.610 8.126 1.00 21.36 119 LEU H CA 1
ATOM 5835 C C . LEU H 1 78 ? 0.588 19.658 7.346 1.00 15.87 119 LEU H C 1
ATOM 5836 O O . LEU H 1 78 ? 0.558 19.445 6.132 1.00 28.82 119 LEU H O 1
ATOM 5841 N N . SER H 1 79 ? -0.506 19.951 8.044 1.00 24.80 120 SER H N 1
ATOM 5842 C CA . SER H 1 79 ? -1.809 20.034 7.391 1.00 15.86 120 SER H CA 1
ATOM 5843 C C . SER H 1 79 ? -1.820 21.186 6.390 1.00 19.88 120 SER H C 1
ATOM 5844 O O . SER H 1 79 ? -2.378 21.060 5.303 1.00 19.28 120 SER H O 1
ATOM 5847 N N . ASN H 1 80 ? -1.202 22.309 6.750 1.00 20.38 121 ASN H N 1
ATOM 5848 C CA . ASN H 1 80 ? -1.152 23.437 5.834 1.00 20.14 121 ASN H CA 1
ATOM 5849 C C . ASN H 1 80 ? -0.385 23.043 4.583 1.00 16.14 121 ASN H C 1
ATOM 5850 O O . ASN H 1 80 ? -0.794 23.386 3.470 1.00 31.70 121 ASN H O 1
ATOM 5855 N N . ARG H 1 81 ? 0.719 22.314 4.753 1.00 28.55 122 ARG H N 1
ATOM 5856 C CA . ARG H 1 81 ? 1.509 21.879 3.599 1.00 25.23 122 ARG H CA 1
ATOM 5857 C C . ARG H 1 81 ? 0.683 20.970 2.677 1.00 26.30 122 ARG H C 1
ATOM 5858 O O . ARG H 1 81 ? 0.765 21.071 1.436 1.00 28.45 122 ARG H O 1
ATOM 5866 N N . TYR H 1 82 ? -0.118 20.085 3.267 1.00 28.23 123 TYR H N 1
ATOM 5867 C CA . TYR H 1 82 ? -0.973 19.209 2.457 1.00 30.91 123 TYR H CA 1
ATOM 5868 C C . TYR H 1 82 ? -2.035 20.051 1.743 1.00 23.62 123 TYR H C 1
ATOM 5869 O O . TYR H 1 82 ? -2.434 19.744 0.620 1.00 24.80 123 TYR H O 1
ATOM 5878 N N . ASN H 1 83 ? -2.498 21.123 2.380 1.00 25.15 124 ASN H N 1
ATOM 5879 C CA . ASN H 1 83 ? -3.489 21.963 1.714 1.00 27.23 124 ASN H CA 1
ATOM 5880 C C . ASN H 1 83 ? -2.829 22.635 0.502 1.00 21.15 124 ASN H C 1
ATOM 5881 O O . ASN H 1 83 ? -3.405 22.688 -0.597 1.00 25.92 124 ASN H O 1
ATOM 5886 N N . GLU H 1 84 ? -1.605 23.116 0.696 1.00 18.86 125 GLU H N 1
ATOM 5887 C CA . GLU H 1 84 ? -0.885 23.765 -0.386 1.00 17.43 125 GLU H CA 1
ATOM 5888 C C . GLU H 1 84 ? -0.678 22.807 -1.542 1.00 31.06 125 GLU H C 1
ATOM 5889 O O . GLU H 1 84 ? -0.980 23.124 -2.692 1.00 40.11 125 GLU H O 1
ATOM 5895 N N . GLN H 1 85 ? -0.162 21.625 -1.239 1.00 39.47 126 GLN H N 1
ATOM 5896 C CA . GLN H 1 85 ? 0.087 20.641 -2.285 1.00 31.08 126 GLN H CA 1
ATOM 5897 C C . GLN H 1 85 ? -1.163 20.321 -3.096 1.00 26.24 126 GLN H C 1
ATOM 5898 O O . GLN H 1 85 ? -1.082 20.027 -4.285 1.00 33.65 126 GLN H O 1
ATOM 5904 N N . LYS H 1 86 ? -2.318 20.382 -2.446 1.00 33.87 127 LYS H N 1
ATOM 5905 C CA . LYS H 1 86 ? -3.577 20.090 -3.101 1.00 21.44 127 LYS H CA 1
ATOM 5906 C C . LYS H 1 86 ? -3.992 21.214 -4.048 1.00 25.13 127 LYS H C 1
ATOM 5907 O O . LYS H 1 86 ? -4.687 20.972 -5.029 1.00 33.17 127 LYS H O 1
ATOM 5913 N N . GLU H 1 87 ? -3.568 22.441 -3.752 1.00 24.85 128 GLU H N 1
ATOM 5914 C CA . GLU H 1 87 ? -3.883 23.599 -4.592 1.00 21.72 128 GLU H CA 1
ATOM 5915 C C . GLU H 1 87 ? -3.097 23.508 -5.888 1.00 28.13 128 GLU H C 1
ATOM 5916 O O . GLU H 1 87 ? -3.604 23.827 -6.960 1.00 40.09 128 GLU H O 1
ATOM 5922 N N . LYS H 1 88 ? -1.846 23.076 -5.780 1.00 28.45 129 LYS H N 1
ATOM 5923 C CA . LYS H 1 88 ? -0.994 22.927 -6.952 1.00 33.13 129 LYS H CA 1
ATOM 5924 C C . LYS H 1 88 ? -1.553 21.818 -7.840 1.00 42.08 129 LYS H C 1
ATOM 5925 O O . LYS H 1 88 ? -1.358 21.831 -9.059 1.00 49.79 129 LYS H O 1
ATOM 5931 N N . MET H 1 89 ? -2.247 20.866 -7.215 1.00 37.18 130 MET H N 1
ATOM 5932 C CA . MET H 1 89 ? -2.857 19.740 -7.921 1.00 41.41 130 MET H CA 1
ATOM 5933 C C . MET H 1 89 ? -4.164 20.178 -8.586 1.00 46.91 130 MET H C 1
ATOM 5934 O O . MET H 1 89 ? -4.451 19.751 -9.715 1.00 43.21 130 MET H O 1
ATOM 5939 N N . ASP H 1 90 ? -4.949 21.023 -7.903 1.00 42.24 131 ASP H N 1
ATOM 5940 C CA . ASP H 1 90 ? -6.196 21.533 -8.508 1.00 46.71 131 ASP H CA 1
ATOM 5941 C C . ASP H 1 90 ? -5.766 22.259 -9.763 1.00 41.11 131 ASP H C 1
ATOM 5942 O O . ASP H 1 90 ? -6.251 22.004 -10.865 1.00 41.28 131 ASP H O 1
ATOM 5947 N N . GLN H 1 91 ? -4.868 23.212 -9.546 1.00 44.04 132 GLN H N 1
ATOM 5948 C CA . GLN H 1 91 ? -4.339 24.045 -10.622 1.00 49.96 132 GLN H CA 1
ATOM 5949 C C . GLN H 1 91 ? -3.682 23.260 -11.733 1.00 49.72 132 GLN H C 1
ATOM 5950 O O . GLN H 1 91 ? -3.782 23.615 -12.899 1.00 55.57 132 GLN H O 1
ATOM 5956 N N . LEU H 1 92 ? -3.033 22.165 -11.367 1.00 61.79 133 LEU H N 1
ATOM 5957 C CA . LEU H 1 92 ? -2.329 21.332 -12.346 1.00 65.46 133 LEU H CA 1
ATOM 5958 C C . LEU H 1 92 ? -3.210 20.756 -13.457 1.00 66.70 133 LEU H C 1
ATOM 5959 O O . LEU H 1 92 ? -2.712 20.345 -14.517 1.00 79.23 133 LEU H O 1
ATOM 5964 N N . SER H 1 93 ? -4.517 20.729 -13.222 1.00 70.68 134 SER H N 1
ATOM 5965 C CA . SER H 1 93 ? -5.450 20.206 -14.215 1.00 80.38 134 SER H CA 1
ATOM 5966 C C . SER H 1 93 ? -6.498 21.245 -14.603 1.00 80.48 134 SER H C 1
ATOM 5967 O O . SER H 1 93 ? -7.300 21.012 -15.499 1.00 78.02 134 SER H O 1
ATOM 5970 N N . LYS H 1 94 ? -6.467 22.389 -13.930 1.00 84.30 135 LYS H N 1
ATOM 5971 C CA . LYS H 1 94 ? -7.423 23.476 -14.136 1.00 95.36 135 LYS H CA 1
ATOM 5972 C C . LYS H 1 94 ? -7.654 24.062 -15.526 1.00 105.28 135 LYS H C 1
ATOM 5973 O O . LYS H 1 94 ? -6.829 23.936 -16.434 1.00 105.11 135 LYS H O 1
ATOM 5979 N N . LEU H 1 95 ? -8.803 24.734 -15.628 1.00 112.33 136 LEU H N 1
ATOM 5980 C CA . LEU H 1 95 ? -9.299 25.459 -16.802 1.00 117.13 136 LEU H CA 1
ATOM 5981 C C . LEU H 1 95 ? -9.070 24.887 -18.190 1.00 122.61 136 LEU H C 1
ATOM 5982 O O . LEU H 1 95 ? -8.082 24.157 -18.405 1.00 127.28 136 LEU H O 1
#

Foldseek 3Di:
DVVPVVVVVVVVVVVVVVVVVVVVVVVVVVVVVVVVVVVVVVVVVVVVVVVVVVVVVVVVVVVVVVVVVVVVVVVVVVVVVVVVVVVVVVVVPD/DVVVVVVVVVVVVVVVVVVVVVVVVVVVVVVVVVVVVVVVVVVVVVVVVVVVVVVVVVVVVVVVVVVVVVVVVVVVVVVVVVCVVVVD/DVVVVVVVVVVVVVVVVVVVVVVVVVVVVVVVVVVVVVVVVVVVVVVVVVVVVVVVVVVVVVVVVVVVVVVVVVVVVVVVVVVVVVVVVD/DVVVVVVVVVVVVVVVVVVVVVVVVVVVVVVVVVVVVVVVVVVVVVVVVVVVVVVVVVVVVVVVVVVVVVVVVVVVVVVVVVVVVVVVPVD/DVVVVVVVVVVVVVVVVVVVVVVVVVVVVVVCVVVVVVVVVVVVVVVVVVVVVVVVVVVVVVVVVVVVVVVVVVVVVVVVVVCVVVVDDD/DVVVVVVVVVCCVVVVVVVVVVVVVVVVVVVVVVVVVVVVVVVVVVVVVVVVVVVVVVVVVVVVVVVVVVVVVVVVVVVVVVVVVVVVVPD/DVVVVVVVVVVVVVVVVVVVVVVVVVVVVVVVVVCVVVVVVVVVVVVVVVVVVVVVVVVVVVVVVVVVVVVVVVVVVVVVVVVVDDD/DVVVVVVVVVVVVVVVVVVVVVVVVVVVVVVVVVVVVVVVVVVVVCVVVVVVVVVVVVVVVVVVVVVVVVVVVVVVVVVVVVVVVCVVVDD

InterPro domains:
  IPR031398 SWI5-dependent HO expression protein 3 [PF17078] (42-268)

B-factor: mean 76.78, std 41.82, range [3.85, 174.9]

Secondary structure (DSSP, 8-state):
-HHHHHHHHHHHHHHHHHHHHHHHHHHHHTTHHHHHHHHHHHHHHHHHHHHHHHHHHHHHHHHHHHHHHHHHHHHHHHHHHHHHHHHHHHHH--/-HHHHHHHHHHHHHHHHHHHHHHHHHHHHHHHHHHHHHHHHHHHHHHHHHHHHHHHHHHHHHHHHHHHHHHHHHHHHHHHHHHHHT--/-HHHHHHHHHHHHHHHHHHHHHHHHHHHHHHHHHHHHHHHHHHHHHHHHHHHHHHHHHHHHHHHHHHHHHHHHHHHHHHHHHHHHHHHH-/-HHHHHHHHHHHHHHHHHHHHHHHHHHHHHHHHHHHHHHHHHHHHHHHHHHHHHHHHHHHHHHHHHHHHHHHHHHHHHHHHHHHHHHHHH-/-HHHHHHHHHHHHHHHHHHHHHHHHHHHHHHHHHHHHHHHHHHHHHHHHHHHHHHHHHHHHHHHHHHHHHHHHHHHHHHHHHHHHHTT--/-HHHHHHHHHHHHHHHHHHHHHHHHHHHHHHHHHHHHHHHHHHHHHHHHHHHHHHHHHHHHHHHHHHHHHHHHHHHHHHHHHHHHHHHH--/-HHHHHHHHHHHHHHHHHHHHHHHHHHHHHHHHHHHHHHHHHHHHHHHHHHHHHHHHHHHHHHHHHHHHHHHHHHHHHHHHHHTT--/-HHHHHHHHHHHHHHHHHHHHHHHHHHHHHHHHHHHHHHHHHHHHHHHHHHHHHHHHHHHHHHHHHHHHHHHHHHHHHHHHHHHHHHHH--

Organism: Saccharomyces cerevisiae (strain ATCC 204508 / S288c) (NCBI:txid559292)

Sequence (722 aa):
SRVIESLHDQIDMLTKTNLQLTTQSQNLLSKLELAQSKESKLLENLNLLKNENENLNSIFERKNKKLKELEKDYSELSNRYNEQKEKMDQLSKLLHDQIDMLTKTNLQLTTQSQNLLSKLELAQSKESKLLENLNLLKNENENLNSIFERKNKKLKELEKDYSELSNRYNEQKEKMDQLSKLIESLHDQIDMLTKTNLQLTTQSQNLLSKLELAQSKESKLLENLNLLKNENENLNSIFERKNKKLKELEKDYSELSNRYNEQKEKMDQLSKIESLHDQIDMLTKTNLQLTTQSQNLLSKLELAQSKESKLLENLNLLKNENENLNSIFERKNKKLKELEKDYSELSNRYNEQKEKMDQLSKLESLHDQIDMLTKTNLQLTTQSQNLLSKLELAQSKESKLLENLNLLKNENENLNSIFERKNKKLKELEKDYSELSNRYNEQKEKMDQLSKLIESLHDQIDMLTKTNLQLTTQSQNLLSKLELAQSKESKLLENLNLLKNENENLNSIFERKNKKLKELEKDYSELSNRYNEQKEKMDQLSKLHDQIDMLTKTNLQLTTQSQNLLSKLELAQSKESKLLENLNLLKNENENLNSIFERKNKKLKELEKDYSELSNRYNEQKEKMDQLSKLIESLHDQIDMLTKTNLQLTTQSQNLLSKLELAQSKESKLLENLNLLKNENENLNSIFERKNKKLKELEKDYSELSNRYNEQKEKMDQLSKL

GO terms:
  GO:0005934 cellular bud tip (C, IDA)
  GO:0003729 mRNA binding (F, IDA)
  GO:1990825 sequence-specific mRNA binding (F, IDA)
  GO:0005737 cytoplasm (C, HDA)
  GO:0048309 endoplasmic reticulum inheritance (P, IMP)
  GO:0007533 mating type switching (P, IMP)
  GO:0008298 intracellular mRNA localization (P, IMP)
  GO:0005515 protein binding (F, IPI)

Solvent-accessible surface area: 45247 Å² total; per-residue (Å²): 106,225,79,73,122,73,25,78,93,108,38,60,127,31,72,132,53,15,105,114,32,55,65,80,22,121,71,19,102,63,100,49,95,116,11,113,65,89,54,64,145,23,75,99,55,1,59,90,19,39,98,55,27,68,68,2,0,55,27,0,78,116,18,9,120,95,0,44,100,8,7,114,35,0,12,84,3,3,60,101,4,37,39,23,18,28,80,20,12,26,45,23,115,156,97,134,101,101,26,72,120,31,46,129,54,25,90,124,35,41,84,103,1,111,92,20,110,60,97,35,119,88,28,88,66,116,72,40,124,31,72,99,42,1,72,126,21,58,107,51,26,74,61,0,2,53,25,0,76,141,32,9,139,55,0,70,116,2,0,50,37,0,11,44,3,3,55,88,4,38,64,23,16,105,96,16,31,74,42,33,99,141,119,141,76,35,99,75,77,28,64,119,40,52,128,55,26,104,110,24,65,75,102,18,109,72,16,96,56,87,55,107,88,15,99,48,99,40,66,125,20,80,110,50,6,88,124,18,37,108,47,26,87,63,0,2,52,28,0,82,126,16,10,134,92,0,98,98,7,24,125,30,0,29,94,3,5,89,105,4,36,89,23,29,84,93,12,28,124,41,16,198,154,152,83,49,109,77,102,25,66,109,43,55,125,52,28,113,115,22,37,64,61,20,101,59,15,113,49,111,17,121,72,35,109,67,102,73,61,119,29,70,94,44,0,64,97,18,34,104,61,28,75,76,4,3,48,24,0,80,126,26,12,145,102,1,94,104,1,10,134,37,0,28,99,3,5,88,92,2,37,103,18,12,102,111,9,36,81,38,66,176,154,178,80,61,96,81,99,28,95,107,44,65,130,56,33,108,86,30,69,77,67,19,133,73,20,100,55,77,73,119,107,14,115,57,91,55,31,119,13,85,98,44,3,52,117,15,54,92,59,22,86,68,0,7,62,25,0,83,126,23,8,126,69,0,49,85,5,8,135,28,0,12,79,3,5,43,101,2,41,25,23,31,41,74,11,21,25,36,37,86,126,157,143,82,34,100,93,81,35,93,86,13,55,138,63,8,112,91,27,64,79,87,21,123,61,21,107,64,116,72,120,108,34,100,65,149,46,60,116,36,55,83,34,2,63,114,24,65,108,49,26,76,60,0,2,53,29,0,85,134,29,13,146,122,1,71,101,5,0,47,42,0,20,33,4,3,49,64,4,31,77,18,32,84,107,13,10,77,33,45,120,186,156,125,95,16,72,100,23,65,128,58,26,104,113,29,51,69,103,17,85,69,19,104,26,90,31,98,74,39,105,71,121,102,56,113,23,85,89,48,6,51,114,15,41,103,55,30,79,68,1,6,52,25,0,89,138,34,12,141,119,1,98,98,5,9,125,40,0,26,99,5,4,93,115,4,36,103,20,20,108,95,12,38,108,41,53,133,225,150,142,80,35,81,89,119,27,77,118,34,34,119,47,8,122,120,54,66,90,88,11,118,74,24,80,57,94,63,124,105,16,116,62,124,50,52,124,34,72,99,50,10,64,116,15,46,96,49,27,76,60,0,2,56,27,0,70,119,20,8,124,67,0,100,86,0,34,136,28,0,29,97,2,5,88,87,4,37,94,22,28,76,98,15,30,99,40,33,98,202

Radius of gyration: 50.98 Å; Cα contacts (8 Å, |Δi|>4): 446; chains: 8; bounding box: 20×49×215 Å